Protein AF-0000000078271488 (afdb_homodimer)

Organism: NCBI:txid3161138

Sequence (580 aa):
MAYQEKKWQNFYENAWAIRAEFMSQFINRGGYNALQVIGELEKKERYYHLAINDDGNYEWQRKRIESEKFNFADIPHNKITSLNGLNILVPFYTNTSIVNMIIDALALEQYDSVIELGCGYGQNLFKIFYNGGGVNLRYFGGEFTSSGVEMAKKLASIEPNMRAEFFHFNHLKPKFDKKLDFGKKVLVFTCHTIEQVKEIPDNWFKVVASIAPFVRCIHAEPFGFQIRNLGEASKNHKDYFIQNGWNLNFASTLKKANQNGDIIIEDAMLEYSCGTDPFNPTSIAVWRTVMAYQEKKWQNFYENAWAIRAEFMSQFINRGGYNALQVIGELEKKERYYHLAINDDGNYEWQRKRIESEKFNFADIPHNKITSLNGLNILVPFYTNTSIVNMIIDALALEQYDSVIELGCGYGQNLFKIFYNGGGVNLRYFGGEFTSSGVEMAKKLASIEPNMRAEFFHFNHLKPKFDKKLDFGKKVLVFTCHTIEQVKEIPDNWFKVVASIAPFVRCIHAEPFGFQIRNLGEASKNHKDYFIQNGWNLNFASTLKKANQNGDIIIEDAMLEYSCGTDPFNPTSIAVWRTV

Solvent-accessible surface area (backbone atoms only — not comparable to full-atom values): 29525 Å² total; per-residue (Å²): 126,43,46,62,62,65,71,54,52,52,46,50,42,51,53,33,41,54,50,40,49,56,38,49,54,41,44,75,73,60,44,78,39,49,52,28,35,50,18,44,53,48,59,50,51,74,48,28,41,84,39,70,46,97,85,68,43,78,40,82,37,73,58,90,72,93,44,63,55,42,73,83,42,99,43,52,54,38,40,63,18,20,47,58,18,32,74,42,81,41,44,49,53,42,36,42,41,63,52,58,50,50,31,55,56,52,68,74,49,88,52,44,20,42,34,32,50,46,27,48,53,32,60,59,59,55,49,25,48,37,48,40,48,46,75,82,37,32,39,37,29,21,8,68,40,67,46,20,30,51,41,24,47,56,38,44,68,56,32,81,75,55,51,65,49,64,40,74,29,39,73,55,59,70,61,74,68,84,83,65,78,56,52,53,32,30,40,35,33,36,56,67,36,66,52,72,28,21,30,64,38,79,54,44,62,47,55,61,33,63,66,27,84,34,27,36,36,40,36,39,32,62,47,28,51,78,77,47,78,62,36,65,37,22,48,53,28,40,53,53,27,61,74,70,47,30,39,73,36,58,60,61,43,52,50,48,32,36,74,71,59,46,30,40,76,53,41,72,41,63,22,60,24,40,42,85,48,36,66,56,38,32,11,40,39,29,33,27,40,111,129,39,50,63,61,65,70,55,55,52,47,50,42,50,53,34,41,52,50,40,50,55,39,50,54,41,45,74,74,58,45,78,38,47,54,28,37,51,17,44,51,49,60,50,50,73,47,28,42,83,40,70,46,97,86,67,41,78,40,81,37,72,59,89,71,94,45,63,55,43,74,82,41,99,42,53,55,39,40,63,18,20,46,59,18,32,73,43,82,42,46,50,54,42,36,44,41,63,52,59,52,51,32,54,57,51,68,73,49,88,52,44,19,41,34,32,51,46,28,50,53,32,61,59,59,53,48,26,50,38,49,41,48,44,77,82,37,33,38,36,30,22,8,67,40,68,46,19,30,52,41,24,46,56,38,44,67,57,33,80,76,55,50,64,48,64,40,75,31,39,72,54,60,68,60,73,66,84,84,64,80,54,53,53,33,32,40,34,33,36,56,68,35,65,54,71,28,20,30,65,40,79,54,44,61,46,55,61,34,62,66,28,84,35,27,36,37,40,37,40,32,61,46,29,51,77,77,48,78,61,36,66,37,22,48,53,29,40,54,52,26,61,74,69,47,29,38,72,36,58,56,61,42,53,51,49,33,36,73,72,59,49,29,39,76,53,43,73,40,63,22,60,25,39,43,86,47,36,66,57,38,31,11,39,40,30,33,28,43,112

Structure (mmCIF, N/CA/C/O backbone):
data_AF-0000000078271488-model_v1
#
loop_
_entity.id
_entity.type
_entity.pdbx_description
1 polymer 'Uncharacterized protein'
#
loop_
_atom_site.group_PDB
_atom_site.id
_atom_site.type_symbol
_atom_site.label_atom_id
_atom_site.label_alt_id
_atom_site.label_comp_id
_atom_site.label_asym_id
_atom_site.label_entity_id
_atom_site.label_seq_id
_atom_site.pdbx_PDB_ins_code
_atom_site.Cartn_x
_atom_site.Cartn_y
_atom_site.Cartn_z
_atom_site.occupancy
_atom_site.B_iso_or_equiv
_atom_site.auth_seq_id
_atom_site.auth_comp_id
_atom_site.auth_asym_id
_atom_site.auth_atom_id
_atom_site.pdbx_PDB_model_num
ATOM 1 N N . MET A 1 1 ? -7.508 27.391 24.75 1 38.66 1 MET A N 1
ATOM 2 C CA . MET A 1 1 ? -6.148 26.906 24.969 1 38.66 1 MET A CA 1
ATOM 3 C C . MET A 1 1 ? -5.988 25.484 24.422 1 38.66 1 MET A C 1
ATOM 5 O O . MET A 1 1 ? -6.906 24.672 24.516 1 38.66 1 MET A O 1
ATOM 9 N N . ALA A 1 2 ? -5.051 25.203 23.5 1 45.12 2 ALA A N 1
ATOM 10 C CA . ALA A 1 2 ? -4.699 23.859 23.016 1 45.12 2 ALA A CA 1
ATOM 11 C C . ALA A 1 2 ? -4.449 22.906 24.188 1 45.12 2 ALA A C 1
ATOM 13 O O . ALA A 1 2 ? -3.754 23.25 25.141 1 45.12 2 ALA A O 1
ATOM 14 N N . TYR A 1 3 ? -5.414 21.828 24.375 1 60.97 3 TYR A N 1
ATOM 15 C CA . TYR A 1 3 ? -5.359 20.969 25.547 1 60.97 3 TYR A CA 1
ATOM 16 C C . TYR A 1 3 ? -5.406 19.5 25.156 1 60.97 3 TYR A C 1
ATOM 18 O O . TYR A 1 3 ? -6.113 19.125 24.219 1 60.97 3 TYR A O 1
ATOM 26 N N . GLN A 1 4 ? -4.359 18.766 25.531 1 64.88 4 GLN A N 1
ATOM 27 C CA . GLN A 1 4 ? -4.465 17.312 25.547 1 64.88 4 GLN A CA 1
ATOM 28 C C . GLN A 1 4 ? -4.395 16.766 26.984 1 64.88 4 GLN A C 1
ATOM 30 O O . GLN A 1 4 ? -3.529 17.172 27.766 1 64.88 4 GLN A O 1
ATOM 35 N N . GLU A 1 5 ? -5.355 15.883 27.266 1 70.88 5 GLU A N 1
ATOM 36 C CA . GLU A 1 5 ? -5.344 15.281 28.609 1 70.88 5 GLU A CA 1
ATOM 37 C C . GLU A 1 5 ? -4.047 14.516 28.844 1 70.88 5 GLU A C 1
ATOM 39 O O . GLU A 1 5 ? -3.537 13.836 27.953 1 70.88 5 GLU A O 1
ATOM 44 N N . LYS A 1 6 ? -3.469 14.656 30.047 1 72.81 6 LYS A N 1
ATOM 45 C CA . LYS A 1 6 ? -2.209 14.039 30.438 1 72.81 6 LYS A CA 1
ATOM 46 C C . LYS A 1 6 ? -2.244 12.523 30.234 1 72.81 6 LYS A C 1
ATOM 48 O O . LYS A 1 6 ? -1.234 11.922 29.859 1 72.81 6 LYS A O 1
ATOM 53 N N . LYS A 1 7 ? -3.424 11.984 30.422 1 72.44 7 LYS A N 1
ATOM 54 C CA . LYS A 1 7 ? -3.568 10.539 30.25 1 72.44 7 LYS A CA 1
ATOM 55 C C . LYS A 1 7 ? -3.24 10.109 28.828 1 72.44 7 LYS A C 1
ATOM 57 O O . LYS A 1 7 ? -2.598 9.078 28.625 1 72.44 7 LYS A O 1
ATOM 62 N N . TRP A 1 8 ? -3.549 10.953 27.891 1 72.88 8 TRP A N 1
ATOM 63 C CA . TRP A 1 8 ? -3.312 10.609 26.484 1 72.88 8 TRP A CA 1
ATOM 64 C C . TRP A 1 8 ? -1.859 10.867 26.109 1 72.88 8 TRP A C 1
ATOM 66 O O . TRP A 1 8 ? -1.274 10.102 25.328 1 72.88 8 TRP A O 1
ATOM 76 N N . GLN A 1 9 ? -1.287 11.844 26.703 1 76.62 9 GLN A N 1
ATOM 77 C CA . GLN A 1 9 ? 0.128 12.109 26.453 1 76.62 9 GLN A CA 1
ATOM 78 C C . GLN A 1 9 ? 0.995 10.945 26.938 1 76.62 9 GLN A C 1
ATOM 80 O O . GLN A 1 9 ? 1.894 10.5 26.219 1 76.62 9 GLN A O 1
ATOM 85 N N . ASN A 1 10 ? 0.646 10.516 28.094 1 78.19 10 ASN A N 1
ATOM 86 C CA . ASN A 1 10 ? 1.377 9.383 28.656 1 78.19 10 ASN A CA 1
ATOM 87 C C . ASN A 1 10 ? 1.152 8.117 27.844 1 78.19 10 ASN A C 1
ATOM 89 O O . ASN A 1 10 ? 2.088 7.348 27.609 1 78.19 10 ASN A O 1
ATOM 93 N N . PHE A 1 11 ? -0.014 7.973 27.422 1 77.44 11 PHE A N 1
ATOM 94 C CA . PHE A 1 11 ? -0.33 6.809 26.609 1 77.44 11 PHE A CA 1
ATOM 95 C C . PHE A 1 11 ? 0.477 6.82 25.312 1 77.44 11 PHE A C 1
ATOM 97 O O . PHE A 1 11 ? 1.081 5.809 24.938 1 77.44 11 PHE A O 1
ATOM 104 N N . TYR A 1 12 ? 0.512 7.938 24.734 1 80.56 12 TYR A N 1
ATOM 105 C CA . TYR A 1 12 ? 1.192 8.039 23.453 1 80.56 12 TYR A CA 1
ATOM 106 C C . TYR A 1 12 ? 2.691 7.812 23.609 1 80.56 12 TYR A C 1
ATOM 108 O O . TYR A 1 12 ? 3.305 7.105 22.812 1 80.56 12 TYR A O 1
ATOM 116 N N . GLU A 1 13 ? 3.225 8.367 24.641 1 84.94 13 GLU A N 1
ATOM 117 C CA . GLU A 1 13 ? 4.648 8.164 24.891 1 84.94 13 GLU A CA 1
ATOM 118 C C . GLU A 1 13 ? 4.965 6.695 25.141 1 84.94 13 GLU A C 1
ATOM 120 O O . GLU A 1 13 ? 5.914 6.152 24.562 1 84.94 13 GLU A O 1
ATOM 125 N N . ASN A 1 14 ? 4.156 6.062 25.891 1 84.5 14 ASN A N 1
ATOM 126 C CA . ASN A 1 14 ? 4.383 4.66 26.219 1 84.5 14 ASN A CA 1
ATOM 127 C C . ASN A 1 14 ? 4.148 3.762 25.016 1 84.5 14 ASN A C 1
ATOM 129 O O . ASN A 1 14 ? 4.895 2.807 24.781 1 84.5 14 ASN A O 1
ATOM 133 N N . ALA A 1 15 ? 3.125 4.09 24.281 1 84.25 15 ALA A N 1
ATOM 134 C CA . ALA A 1 15 ? 2.824 3.318 23.078 1 84.25 15 ALA A CA 1
ATOM 135 C C . ALA A 1 15 ? 3.979 3.383 22.078 1 84.25 15 ALA A C 1
ATOM 137 O O . ALA A 1 15 ? 4.371 2.363 21.516 1 84.25 15 ALA A O 1
ATOM 138 N N . TRP A 1 16 ? 4.547 4.508 21.969 1 86.31 16 TRP A N 1
ATOM 139 C CA . TRP A 1 16 ? 5.66 4.664 21.031 1 86.31 16 TRP A CA 1
ATOM 140 C C . TRP A 1 16 ? 6.918 3.986 21.562 1 86.31 16 TRP A C 1
ATOM 142 O O . TRP A 1 16 ? 7.703 3.424 20.797 1 86.31 16 TRP A O 1
ATOM 152 N N . ALA A 1 17 ? 7.059 4.023 22.875 1 88.38 17 ALA A N 1
ATOM 153 C CA . ALA A 1 17 ? 8.219 3.361 23.469 1 88.38 17 ALA A CA 1
ATOM 154 C C . ALA A 1 17 ? 8.18 1.857 23.219 1 88.38 17 ALA A C 1
ATOM 156 O O . ALA A 1 17 ? 9.211 1.249 22.906 1 88.38 17 ALA A O 1
ATOM 157 N N . ILE A 1 18 ? 7.059 1.313 23.297 1 90.94 18 ILE A N 1
ATOM 158 C CA . ILE A 1 18 ? 6.891 -0.119 23.078 1 90.94 18 ILE A CA 1
ATOM 159 C C . ILE A 1 18 ? 7.137 -0.447 21.609 1 90.94 18 ILE A C 1
ATOM 161 O O . ILE A 1 18 ? 7.82 -1.423 21.297 1 90.94 18 ILE A O 1
ATOM 165 N N . ARG A 1 19 ? 6.621 0.366 20.75 1 92.5 19 ARG A N 1
ATOM 166 C CA . ARG A 1 19 ? 6.859 0.185 19.328 1 92.5 19 ARG A CA 1
ATOM 167 C C . ARG A 1 19 ? 8.344 0.326 18.984 1 92.5 19 ARG A C 1
ATOM 169 O O . ARG A 1 19 ? 8.891 -0.46 18.219 1 92.5 19 ARG A O 1
ATOM 176 N N . ALA A 1 20 ? 8.914 1.277 19.625 1 91.56 20 ALA A N 1
ATOM 177 C CA . ALA A 1 20 ? 10.336 1.509 19.391 1 91.56 20 ALA A CA 1
ATOM 178 C C . ALA A 1 20 ? 11.164 0.305 19.828 1 91.56 20 ALA A C 1
ATOM 180 O O . ALA A 1 20 ? 12.125 -0.076 19.156 1 91.56 20 ALA A O 1
ATOM 181 N N . GLU A 1 21 ? 10.789 -0.25 20.922 1 91.62 21 GLU A N 1
ATOM 182 C CA . GLU A 1 21 ? 11.484 -1.444 21.406 1 91.62 21 GLU A CA 1
ATOM 183 C C . GLU A 1 21 ? 11.312 -2.605 20.422 1 91.62 21 GLU A C 1
ATOM 185 O O . GLU A 1 21 ? 12.273 -3.311 20.125 1 91.62 21 GLU A O 1
ATOM 190 N N . PHE A 1 22 ? 10.125 -2.773 20 1 92.62 22 PHE A N 1
ATOM 191 C CA . PHE A 1 22 ? 9.836 -3.811 19.016 1 92.62 22 PHE A CA 1
ATOM 192 C C . PHE A 1 22 ? 10.688 -3.621 17.766 1 92.62 22 PHE A C 1
ATOM 194 O O . PHE A 1 22 ? 11.312 -4.566 17.281 1 92.62 22 PHE A O 1
ATOM 201 N N . MET A 1 23 ? 10.766 -2.441 17.25 1 93.5 23 MET A N 1
ATOM 202 C CA . MET A 1 23 ? 11.516 -2.115 16.047 1 93.5 23 MET A CA 1
ATOM 203 C C . MET A 1 23 ? 13.008 -2.291 16.266 1 93.5 23 MET A C 1
ATOM 205 O O . MET A 1 23 ? 13.711 -2.818 15.398 1 93.5 23 MET A O 1
ATOM 209 N N . SER A 1 24 ? 13.43 -1.919 17.406 1 91.62 24 SER A N 1
ATOM 210 C CA . SER A 1 24 ? 14.852 -2.037 17.719 1 91.62 24 SER A CA 1
ATOM 211 C C . SER A 1 24 ? 15.289 -3.498 17.766 1 91.62 24 SER A C 1
ATOM 213 O O . SER A 1 24 ? 16.406 -3.832 17.344 1 91.62 24 SER A O 1
ATOM 215 N N . GLN A 1 25 ? 14.43 -4.316 18.281 1 90.56 25 GLN A N 1
ATOM 216 C CA . GLN A 1 25 ? 14.727 -5.742 18.312 1 90.56 25 GLN A CA 1
ATOM 217 C C . GLN A 1 25 ? 14.898 -6.297 16.906 1 90.56 25 GLN A C 1
ATOM 219 O O . GLN A 1 25 ? 15.766 -7.141 16.672 1 90.56 25 GLN A O 1
ATOM 224 N N . PHE A 1 26 ? 14.148 -5.797 16.031 1 88.19 26 PHE A N 1
ATOM 225 C CA . PHE A 1 26 ? 14.242 -6.262 14.648 1 88.19 26 PHE A CA 1
ATOM 226 C C . PHE A 1 26 ? 15.508 -5.738 13.992 1 88.19 26 PHE A C 1
ATOM 228 O O . PHE A 1 26 ? 16.141 -6.449 13.203 1 88.19 26 PHE A O 1
ATOM 235 N N . ILE A 1 27 ? 15.836 -4.516 14.227 1 86.94 27 ILE A N 1
ATOM 236 C CA . ILE A 1 27 ? 17.078 -3.959 13.688 1 86.94 27 ILE A CA 1
ATOM 237 C C . ILE A 1 27 ? 18.266 -4.809 14.141 1 86.94 27 ILE A C 1
ATOM 239 O O . ILE A 1 27 ? 19.141 -5.152 13.336 1 86.94 27 ILE A O 1
ATOM 243 N N . ASN A 1 28 ? 18.219 -5.184 15.32 1 85.31 28 ASN A N 1
ATOM 244 C CA . ASN A 1 28 ? 19.297 -5.961 15.906 1 85.31 28 ASN A CA 1
ATOM 245 C C . ASN A 1 28 ? 19.359 -7.367 15.328 1 85.31 28 ASN A C 1
ATOM 247 O O . ASN A 1 28 ? 20.422 -8.008 15.344 1 85.31 28 ASN A O 1
ATOM 251 N N . ARG A 1 29 ? 18.281 -7.844 14.789 1 80.69 29 ARG A N 1
ATOM 252 C CA . ARG A 1 29 ? 18.219 -9.203 14.258 1 80.69 29 ARG A CA 1
ATOM 253 C C . ARG A 1 29 ? 18.453 -9.219 12.758 1 80.69 29 ARG A C 1
ATOM 255 O O . ARG A 1 29 ? 18.312 -10.258 12.109 1 80.69 29 ARG A O 1
ATOM 262 N N . GLY A 1 30 ? 18.766 -8.008 12.258 1 73.69 30 GLY A N 1
ATOM 263 C CA . GLY A 1 30 ? 19.188 -8.047 10.859 1 73.69 30 GLY A CA 1
ATOM 264 C C . GLY A 1 30 ? 18.266 -7.242 9.945 1 73.69 30 GLY A C 1
ATOM 265 O O . GLY A 1 30 ? 18.25 -7.469 8.734 1 73.69 30 GLY A O 1
ATOM 266 N N . GLY A 1 31 ? 17.422 -6.473 10.43 1 75.38 31 GLY A N 1
ATOM 267 C CA . GLY A 1 31 ? 16.75 -5.531 9.547 1 75.38 31 GLY A CA 1
ATOM 268 C C . GLY A 1 31 ? 17.703 -4.621 8.797 1 75.38 31 GLY A C 1
ATOM 269 O O . GLY A 1 31 ? 18.516 -3.936 9.414 1 75.38 31 GLY A O 1
ATOM 270 N N . TYR A 1 32 ? 17.516 -4.605 7.422 1 80.88 32 TYR A N 1
ATOM 271 C CA . TYR A 1 32 ? 18.547 -3.984 6.602 1 80.88 32 TYR A CA 1
ATOM 272 C C . TYR A 1 32 ? 18.203 -2.535 6.285 1 80.88 32 TYR A C 1
ATOM 274 O O . TYR A 1 32 ? 19.062 -1.748 5.902 1 80.88 32 TYR A O 1
ATOM 282 N N . ASN A 1 33 ? 16.922 -2.342 6.344 1 88.88 33 ASN A N 1
ATOM 283 C CA . ASN A 1 33 ? 16.5 -0.99 5.988 1 88.88 33 ASN A CA 1
ATOM 284 C C . ASN A 1 33 ? 15.258 -0.57 6.762 1 88.88 33 ASN A C 1
ATOM 286 O O . ASN A 1 33 ? 14.633 -1.392 7.438 1 88.88 33 ASN A O 1
ATOM 290 N N . ALA A 1 34 ? 14.93 0.678 6.691 1 93 34 ALA A N 1
ATOM 291 C CA . ALA A 1 34 ? 13.859 1.262 7.488 1 93 34 ALA A CA 1
ATOM 292 C C . ALA A 1 34 ? 12.508 0.646 7.129 1 93 34 ALA A C 1
ATOM 294 O O . ALA A 1 34 ? 11.672 0.419 8 1 93 34 ALA A O 1
ATOM 295 N N . LEU A 1 35 ? 12.281 0.327 5.91 1 93.62 35 LEU A N 1
ATOM 296 C CA . LEU A 1 35 ? 10.984 -0.184 5.48 1 93.62 35 LEU A CA 1
ATOM 297 C C . LEU A 1 35 ? 10.758 -1.6 6 1 93.62 35 LEU A C 1
ATOM 299 O O . LEU A 1 35 ? 9.625 -1.975 6.316 1 93.62 35 LEU A O 1
ATOM 303 N N . GLN A 1 36 ? 11.789 -2.365 6.059 1 93.12 36 GLN A N 1
ATOM 304 C CA . GLN A 1 36 ? 11.656 -3.703 6.629 1 93.12 36 GLN A CA 1
ATOM 305 C C . GLN A 1 36 ? 11.266 -3.635 8.102 1 93.12 36 GLN A C 1
ATOM 307 O O . GLN A 1 36 ? 10.422 -4.406 8.562 1 93.12 36 GLN A O 1
ATOM 312 N N . VAL A 1 37 ? 11.898 -2.686 8.773 1 94.31 37 VAL A N 1
ATOM 313 C CA . VAL A 1 37 ? 11.586 -2.498 10.188 1 94.31 37 VAL A CA 1
ATOM 314 C C . VAL A 1 37 ? 10.133 -2.049 10.344 1 94.31 37 VAL A C 1
ATOM 316 O O . VAL A 1 37 ? 9.391 -2.609 11.156 1 94.31 37 VAL A O 1
ATOM 319 N N . ILE A 1 38 ? 9.703 -1.115 9.562 1 95.06 38 ILE A N 1
ATOM 320 C CA . ILE A 1 38 ? 8.336 -0.593 9.57 1 95.06 38 ILE A CA 1
ATOM 321 C C . ILE A 1 38 ? 7.359 -1.698 9.18 1 95.06 38 ILE A C 1
ATOM 323 O O . ILE A 1 38 ? 6.312 -1.862 9.805 1 95.06 38 ILE A O 1
ATOM 327 N N . GLY A 1 39 ? 7.742 -2.408 8.18 1 93.94 39 GLY A N 1
ATOM 328 C CA . GLY A 1 39 ? 6.906 -3.502 7.711 1 93.94 39 GLY A CA 1
ATOM 329 C C . GLY A 1 39 ? 6.648 -4.555 8.773 1 93.94 39 GLY A C 1
ATOM 330 O O . GLY A 1 39 ? 5.543 -5.086 8.867 1 93.94 39 GLY A O 1
ATOM 331 N N . GLU A 1 40 ? 7.637 -4.855 9.57 1 93.31 40 GLU A N 1
ATOM 332 C CA . GLU A 1 40 ? 7.488 -5.836 10.648 1 93.31 40 GLU A CA 1
ATOM 333 C C . GLU A 1 40 ? 6.488 -5.355 11.695 1 93.31 40 GLU A C 1
ATOM 335 O O . GLU A 1 40 ? 5.684 -6.145 12.195 1 93.31 40 GLU A O 1
ATOM 340 N N . LEU A 1 41 ? 6.586 -4.125 12 1 94.38 41 LEU A N 1
ATOM 341 C CA . LEU A 1 41 ? 5.629 -3.574 12.953 1 94.38 41 LEU A CA 1
ATOM 342 C C . LEU A 1 41 ? 4.219 -3.578 12.367 1 94.38 41 LEU A C 1
ATOM 344 O O . LEU A 1 41 ? 3.256 -3.912 13.062 1 94.38 41 LEU A O 1
ATOM 348 N N . GLU A 1 42 ? 4.102 -3.217 11.094 1 93.75 42 GLU A N 1
ATOM 349 C CA . GLU A 1 42 ? 2.791 -3.182 10.445 1 93.75 42 GLU A CA 1
ATOM 350 C C . GLU A 1 42 ? 2.16 -4.57 10.398 1 93.75 42 GLU A C 1
ATOM 352 O O . GLU A 1 42 ? 0.95 -4.715 10.578 1 93.75 42 GLU A O 1
ATOM 357 N N . LYS A 1 43 ? 2.951 -5.477 10.078 1 92.12 43 LYS A N 1
ATOM 358 C CA . LYS A 1 43 ? 2.49 -6.863 10.094 1 92.12 43 LYS A CA 1
ATOM 359 C C . LYS A 1 43 ? 1.902 -7.23 11.453 1 92.12 43 LYS A C 1
ATOM 361 O O . LYS A 1 43 ? 0.815 -7.809 11.531 1 92.12 43 LYS A O 1
ATOM 366 N N . LYS A 1 44 ? 2.6 -6.883 12.484 1 92.31 44 LYS A N 1
ATOM 367 C CA . LYS A 1 44 ? 2.121 -7.137 13.836 1 92.31 44 LYS A CA 1
ATOM 368 C C . LYS A 1 44 ? 0.826 -6.379 14.117 1 92.31 44 LYS A C 1
ATOM 370 O O . LYS A 1 44 ? -0.13 -6.945 14.648 1 92.31 44 LYS A O 1
ATOM 375 N N . GLU A 1 45 ? 0.758 -5.164 13.695 1 93 45 GLU A N 1
ATOM 376 C CA . GLU A 1 45 ? -0.355 -4.289 14.039 1 93 45 GLU A CA 1
ATOM 377 C C . GLU A 1 45 ? -1.583 -4.59 13.188 1 93 45 GLU A C 1
ATOM 379 O O . GLU A 1 45 ? -2.678 -4.102 13.469 1 93 45 GLU A O 1
ATOM 384 N N . ARG A 1 46 ? -1.427 -5.383 12.156 1 90.94 46 ARG A N 1
ATOM 385 C CA . ARG A 1 46 ? -2.594 -5.832 11.398 1 90.94 46 ARG A CA 1
ATOM 386 C C . ARG A 1 46 ? -3.5 -6.703 12.266 1 90.94 46 ARG A C 1
ATOM 388 O O . ARG A 1 46 ? -4.723 -6.684 12.102 1 90.94 46 ARG A O 1
ATOM 395 N N . TYR A 1 47 ? -2.908 -7.363 13.312 1 91.38 47 TYR A N 1
ATOM 396 C CA . TYR A 1 47 ? -3.691 -8.336 14.07 1 91.38 47 TYR A CA 1
ATOM 397 C C . TYR A 1 47 ? -3.711 -7.98 15.555 1 91.38 47 TYR A C 1
ATOM 399 O O . TYR A 1 47 ? -4.508 -8.531 16.312 1 91.38 47 TYR A O 1
ATOM 407 N N . TYR A 1 48 ? -2.758 -7.039 15.898 1 92 48 TYR A N 1
ATOM 408 C CA . TYR A 1 48 ? -2.646 -6.707 17.312 1 92 48 TYR A CA 1
ATOM 409 C C . TYR A 1 48 ? -2.705 -5.199 17.531 1 92 48 TYR A C 1
ATOM 411 O O . TYR A 1 48 ? -2.346 -4.426 16.641 1 92 48 TYR A O 1
ATOM 419 N N . HIS A 1 49 ? -3.236 -4.812 18.641 1 89.81 49 HIS A N 1
ATOM 420 C CA . HIS A 1 49 ? -3.162 -3.428 19.078 1 89.81 49 HIS A CA 1
ATOM 421 C C . HIS A 1 49 ? -2.586 -3.334 20.484 1 89.81 49 HIS A C 1
ATOM 423 O O . HIS A 1 49 ? -2.615 -4.309 21.25 1 89.81 49 HIS A O 1
ATOM 429 N N . LEU A 1 50 ? -1.993 -2.191 20.75 1 88.81 50 LEU A N 1
ATOM 430 C CA . LEU A 1 50 ? -1.488 -1.948 22.109 1 88.81 50 LEU A CA 1
ATOM 431 C C . LEU A 1 50 ? -2.615 -1.52 23.031 1 88.81 50 LEU A C 1
ATOM 433 O O . LEU A 1 50 ? -3.375 -0.602 22.719 1 88.81 50 LEU A O 1
ATOM 437 N N . ALA A 1 51 ? -2.729 -2.283 24.125 1 87.5 51 ALA A N 1
ATOM 438 C CA . ALA A 1 51 ? -3.746 -1.987 25.125 1 87.5 51 ALA A CA 1
ATOM 439 C C . ALA A 1 51 ? -3.143 -1.962 26.531 1 87.5 51 ALA A C 1
ATOM 441 O O . ALA A 1 51 ? -2.014 -2.412 26.734 1 87.5 51 ALA A O 1
ATOM 442 N N . ILE A 1 52 ? -3.867 -1.271 27.406 1 85.88 52 ILE A N 1
ATOM 443 C CA . ILE A 1 52 ? -3.498 -1.288 28.812 1 85.88 52 ILE A CA 1
ATOM 444 C C . ILE A 1 52 ? -4.301 -2.365 29.547 1 85.88 52 ILE A C 1
ATOM 446 O O . ILE A 1 52 ? -5.531 -2.367 29.5 1 85.88 52 ILE A O 1
ATOM 450 N N . ASN A 1 53 ? -3.578 -3.27 30.125 1 86.31 53 ASN A N 1
ATOM 451 C CA . ASN A 1 53 ? -4.266 -4.34 30.844 1 86.31 53 ASN A CA 1
ATOM 452 C C . ASN A 1 53 ? -4.719 -3.889 32.219 1 86.31 53 ASN A C 1
ATOM 454 O O . ASN A 1 53 ? -4.551 -2.725 32.594 1 86.31 53 ASN A O 1
ATOM 458 N N . ASP A 1 54 ? -5.324 -4.809 32.906 1 86 54 ASP A N 1
ATOM 459 C CA . ASP A 1 54 ? -5.93 -4.508 34.188 1 86 54 ASP A CA 1
ATOM 460 C C . ASP A 1 54 ? -4.871 -4.062 35.219 1 86 54 ASP A C 1
ATOM 462 O O . ASP A 1 54 ? -5.176 -3.33 36.156 1 86 54 ASP A O 1
ATOM 466 N N . ASP A 1 55 ? -3.689 -4.461 35.031 1 88.69 55 ASP A N 1
ATOM 467 C CA . ASP A 1 55 ? -2.592 -4.117 35.906 1 88.69 55 ASP A CA 1
ATOM 468 C C . ASP A 1 55 ? -1.96 -2.785 35.531 1 88.69 55 ASP A C 1
ATOM 470 O O . ASP A 1 55 ? -0.999 -2.34 36.156 1 88.69 55 ASP A O 1
ATOM 474 N N . GLY A 1 56 ? -2.459 -2.225 34.469 1 82.31 56 GLY A N 1
ATOM 475 C CA . GLY A 1 56 ? -1.941 -0.941 34.031 1 82.31 56 GLY A CA 1
ATOM 476 C C . GLY A 1 56 ? -0.763 -1.069 33.094 1 82.31 56 GLY A C 1
ATOM 477 O O . GLY A 1 56 ? -0.151 -0.069 32.719 1 82.31 56 GLY A O 1
ATOM 478 N N . ASN A 1 57 ? -0.506 -2.299 32.688 1 86.19 57 ASN A N 1
ATOM 479 C CA . ASN A 1 57 ? 0.628 -2.533 31.812 1 86.19 57 ASN A CA 1
ATOM 480 C C . ASN A 1 57 ? 0.193 -2.602 30.359 1 86.19 57 ASN A C 1
ATOM 482 O O . ASN A 1 57 ? -0.914 -3.051 30.047 1 86.19 57 ASN A O 1
ATOM 486 N N . TYR A 1 58 ? 1.114 -2.121 29.562 1 88.31 58 TYR A N 1
ATOM 487 C CA . TYR A 1 58 ? 0.859 -2.209 28.141 1 88.31 58 TYR A CA 1
ATOM 488 C C . TYR A 1 58 ? 1.117 -3.619 27.625 1 88.31 58 TYR A C 1
ATOM 490 O O . TYR A 1 58 ? 2.082 -4.27 28.031 1 88.31 58 TYR A O 1
ATOM 498 N N . GLU A 1 59 ? 0.169 -3.998 26.844 1 89.25 59 GLU A N 1
ATOM 499 C CA . GLU A 1 59 ? 0.341 -5.312 26.234 1 89.25 59 GLU A CA 1
ATOM 500 C C . GLU A 1 59 ? -0.249 -5.355 24.828 1 89.25 59 GLU A C 1
ATOM 502 O O . GLU A 1 59 ? -1.177 -4.605 24.516 1 89.25 59 GLU A O 1
ATOM 507 N N . TRP A 1 60 ? 0.392 -6.156 24 1 91.81 60 TRP A N 1
ATOM 508 C CA . TRP A 1 60 ? -0.183 -6.441 22.688 1 91.81 60 TRP A CA 1
ATOM 509 C C . TRP A 1 60 ? -1.394 -7.359 22.812 1 91.81 60 TRP A C 1
ATOM 511 O O . TRP A 1 60 ? -1.287 -8.469 23.344 1 91.81 60 TRP A O 1
ATOM 521 N N . GLN A 1 61 ? -2.5 -6.844 22.375 1 92.44 61 GLN A N 1
ATOM 522 C CA . GLN A 1 61 ? -3.723 -7.641 22.375 1 92.44 61 GLN A CA 1
ATOM 523 C C . GLN A 1 61 ? -4.227 -7.883 20.953 1 92.44 61 GLN A C 1
ATOM 525 O O . GLN A 1 61 ? -4.203 -6.98 20.125 1 92.44 61 GLN A O 1
ATOM 530 N N . ARG A 1 62 ? -4.625 -9.109 20.703 1 91.44 62 ARG A N 1
ATOM 531 C CA . ARG A 1 62 ? -5.164 -9.438 19.391 1 91.44 62 ARG A CA 1
ATOM 532 C C . ARG A 1 62 ? -6.453 -8.672 19.109 1 91.44 62 ARG A C 1
ATOM 534 O O . ARG A 1 62 ? -7.309 -8.555 19.984 1 91.44 62 ARG A O 1
ATOM 541 N N . LYS A 1 63 ? -6.535 -8.125 17.922 1 88.56 63 LYS A N 1
ATOM 542 C CA . LYS A 1 63 ? -7.742 -7.406 17.516 1 88.56 63 LYS A CA 1
ATOM 543 C C . LYS A 1 63 ? -8.914 -8.367 17.344 1 88.56 63 LYS A C 1
ATOM 545 O O . LYS A 1 63 ? -8.734 -9.492 16.875 1 88.56 63 LYS A O 1
ATOM 550 N N . ARG A 1 64 ? -10.094 -7.898 17.844 1 83.38 64 ARG A N 1
ATOM 551 C CA . ARG A 1 64 ? -11.32 -8.641 17.562 1 83.38 64 ARG A CA 1
ATOM 552 C C . ARG A 1 64 ? -11.852 -8.32 16.172 1 83.38 64 ARG A C 1
ATOM 554 O O . ARG A 1 64 ? -12.344 -7.211 15.93 1 83.38 64 ARG A O 1
ATOM 561 N N . ILE A 1 65 ? -11.703 -9.266 15.234 1 82.62 65 ILE A N 1
ATOM 562 C CA . ILE A 1 65 ? -12.18 -9.078 13.867 1 82.62 65 ILE A CA 1
ATOM 563 C C . ILE A 1 65 ? -13.352 -10.016 13.594 1 82.62 65 ILE A C 1
ATOM 565 O O . ILE A 1 65 ? -13.195 -11.234 13.625 1 82.62 65 ILE A O 1
ATOM 569 N N . GLU A 1 66 ? -14.5 -9.328 13.477 1 81.75 66 GLU A N 1
ATOM 570 C CA . GLU A 1 66 ? -15.688 -10.109 13.164 1 81.75 66 GLU A CA 1
ATOM 571 C C . GLU A 1 66 ? -15.781 -10.406 11.672 1 81.75 66 GLU A C 1
ATOM 573 O O . GLU A 1 66 ? -16.359 -9.625 10.914 1 81.75 66 GLU A O 1
ATOM 578 N N . SER A 1 67 ? -15.242 -11.367 11.211 1 89.12 67 SER A N 1
ATOM 579 C CA . SER A 1 67 ? -15.219 -11.797 9.82 1 89.12 67 SER A CA 1
ATOM 580 C C . SER A 1 67 ? -14.969 -13.297 9.703 1 89.12 67 SER A C 1
ATOM 582 O O . SER A 1 67 ? -14.305 -13.891 10.555 1 89.12 67 SER A O 1
ATOM 584 N N . GLU A 1 68 ? -15.648 -13.812 8.711 1 91.38 68 GLU A N 1
ATOM 585 C CA . GLU A 1 68 ? -15.18 -15.148 8.352 1 91.38 68 GLU A CA 1
ATOM 586 C C . GLU A 1 68 ? -13.695 -15.133 7.98 1 91.38 68 GLU A C 1
ATOM 588 O O . GLU A 1 68 ? -13.133 -14.07 7.707 1 91.38 68 GLU A O 1
ATOM 593 N N . LYS A 1 69 ? -13.102 -16.281 8.109 1 93.12 69 LYS A N 1
ATOM 594 C CA . LYS A 1 69 ? -11.664 -16.391 7.879 1 93.12 69 LYS A CA 1
ATOM 595 C C . LYS A 1 69 ? -11.359 -17.438 6.82 1 93.12 69 LYS A C 1
ATOM 597 O O . LYS A 1 69 ? -12.203 -18.281 6.52 1 93.12 69 LYS A O 1
ATOM 602 N N . PHE A 1 70 ? -10.188 -17.281 6.223 1 91.88 70 PHE A N 1
ATOM 603 C CA . PHE A 1 70 ? -9.711 -18.344 5.332 1 91.88 70 PHE A CA 1
ATOM 604 C C . PHE A 1 70 ? -9.453 -19.625 6.102 1 91.88 70 PHE A C 1
ATOM 606 O O . PHE A 1 70 ? -8.945 -19.594 7.223 1 91.88 70 PHE A O 1
ATOM 613 N N . ASN A 1 71 ? -9.727 -20.688 5.449 1 90.44 71 ASN A N 1
ATOM 614 C CA . ASN A 1 71 ? -9.531 -21.984 6.086 1 90.44 71 ASN A CA 1
ATOM 615 C C . ASN A 1 71 ? -8.047 -22.281 6.312 1 90.44 71 ASN A C 1
ATOM 617 O O . ASN A 1 71 ? -7.684 -22.938 7.297 1 90.44 71 ASN A O 1
ATOM 621 N N . PHE A 1 72 ? -7.27 -21.766 5.457 1 89.19 72 PHE A N 1
ATOM 622 C CA . PHE A 1 72 ? -5.859 -22.125 5.52 1 89.19 72 PHE A CA 1
ATOM 623 C C . PHE A 1 72 ? -5.133 -21.297 6.578 1 89.19 72 PHE A C 1
ATOM 625 O O . PHE A 1 72 ? -4.004 -21.625 6.961 1 89.19 72 PHE A O 1
ATOM 632 N N . ALA A 1 73 ? -5.805 -20.203 6.996 1 88.06 73 ALA A N 1
ATOM 633 C CA . ALA A 1 73 ? -5.156 -19.344 7.977 1 88.06 73 ALA A CA 1
ATOM 634 C C . ALA A 1 73 ? -6.172 -18.438 8.68 1 88.06 73 ALA A C 1
ATOM 636 O O . ALA A 1 73 ? -7.281 -18.234 8.18 1 88.06 73 ALA A O 1
ATOM 637 N N . ASP A 1 74 ? -5.73 -17.969 9.812 1 87.75 74 ASP A N 1
ATOM 638 C CA . ASP A 1 74 ? -6.535 -17.016 10.562 1 87.75 74 ASP A CA 1
ATOM 639 C C . ASP A 1 74 ? -6.449 -15.617 9.953 1 87.75 74 ASP A C 1
ATOM 641 O O . ASP A 1 74 ? -6.051 -14.656 10.617 1 87.75 74 ASP A O 1
ATOM 645 N N . ILE A 1 75 ? -6.793 -15.562 8.656 1 91.62 75 ILE A N 1
ATOM 646 C CA . ILE A 1 75 ? -6.84 -14.312 7.914 1 91.62 75 ILE A CA 1
ATOM 647 C C . ILE A 1 75 ? -8.289 -13.961 7.582 1 91.62 75 ILE A C 1
ATOM 649 O O . ILE A 1 75 ? -8.992 -14.734 6.93 1 91.62 75 ILE A O 1
ATOM 653 N N . PRO A 1 76 ? -8.695 -12.859 8.125 1 93.44 76 PRO A N 1
ATOM 654 C CA . PRO A 1 76 ? -10.078 -12.469 7.84 1 93.44 76 PRO A CA 1
ATOM 655 C C . PRO A 1 76 ? -10.328 -12.234 6.352 1 93.44 76 PRO A C 1
ATOM 657 O O . PRO A 1 76 ? -9.438 -11.758 5.641 1 93.44 76 PRO A O 1
ATOM 660 N N . HIS A 1 77 ? -11.555 -12.547 5.938 1 93.81 77 HIS A N 1
ATOM 661 C CA . HIS A 1 77 ? -11.961 -12.273 4.562 1 93.81 77 HIS A CA 1
ATOM 662 C C . HIS A 1 77 ? -12.125 -10.773 4.324 1 93.81 77 HIS A C 1
ATOM 664 O O . HIS A 1 77 ? -11.719 -10.258 3.277 1 93.81 77 HIS A O 1
ATOM 670 N N . ASN A 1 78 ? -12.703 -10.172 5.277 1 92.75 78 ASN A N 1
ATOM 671 C CA . ASN A 1 78 ? -13.141 -8.797 5.094 1 92.75 78 ASN A CA 1
ATOM 672 C C . ASN A 1 78 ? -12.984 -7.984 6.379 1 92.75 78 ASN A C 1
ATOM 674 O O . ASN A 1 78 ? -12.68 -8.539 7.434 1 92.75 78 ASN A O 1
ATOM 678 N N . LYS A 1 79 ? -13.133 -6.742 6.25 1 91.94 79 LYS A N 1
ATOM 679 C CA . LYS A 1 79 ? -13.227 -5.805 7.363 1 91.94 79 LYS A CA 1
ATOM 680 C C . LYS A 1 79 ? -14.281 -4.734 7.094 1 91.94 79 LYS A C 1
ATOM 682 O O . LYS A 1 79 ? -14.633 -4.48 5.938 1 91.94 79 LYS A O 1
ATOM 687 N N . ILE A 1 80 ? -14.734 -4.164 8.148 1 91.19 80 ILE A N 1
ATOM 688 C CA . ILE A 1 80 ? -15.633 -3.014 8.047 1 91.19 80 ILE A CA 1
ATOM 689 C C . ILE A 1 80 ? -14.812 -1.728 7.977 1 91.19 80 ILE A C 1
ATOM 691 O O . ILE A 1 80 ? -13.828 -1.568 8.703 1 91.19 80 ILE A O 1
ATOM 695 N N . THR A 1 81 ? -15.125 -0.892 7.051 1 91.88 81 THR A N 1
ATOM 696 C CA . THR A 1 81 ? -14.594 0.464 6.973 1 91.88 81 THR A CA 1
ATOM 697 C C . THR A 1 81 ? -15.711 1.468 6.691 1 91.88 81 THR A C 1
ATOM 699 O O . THR A 1 81 ? -16.891 1.162 6.875 1 91.88 81 THR A O 1
ATOM 702 N N . SER A 1 82 ? -15.312 2.729 6.48 1 91.56 82 SER A N 1
ATOM 703 C CA . SER A 1 82 ? -16.312 3.748 6.195 1 91.56 82 SER A CA 1
ATOM 704 C C . SER A 1 82 ? -15.938 4.566 4.965 1 91.56 82 SER A C 1
ATOM 706 O O . SER A 1 82 ? -14.75 4.785 4.695 1 91.56 82 SER A O 1
ATOM 708 N N . LEU A 1 83 ? -16.938 4.902 4.25 1 92.44 83 LEU A N 1
ATOM 709 C CA . LEU A 1 83 ? -16.812 5.754 3.074 1 92.44 83 LEU A CA 1
ATOM 710 C C . LEU A 1 83 ? -18.047 6.633 2.896 1 92.44 83 LEU A C 1
ATOM 712 O O . LEU A 1 83 ? -19.172 6.133 2.877 1 92.44 83 LEU A O 1
ATOM 716 N N . ASN A 1 84 ? -17.859 7.914 2.83 1 91.88 84 ASN A N 1
ATOM 717 C CA . ASN A 1 84 ? -18.922 8.875 2.598 1 91.88 84 ASN A CA 1
ATOM 718 C C . ASN A 1 84 ? -20.016 8.773 3.66 1 91.88 84 ASN A C 1
ATOM 720 O O . ASN A 1 84 ? -21.203 8.75 3.336 1 91.88 84 ASN A O 1
ATOM 724 N N . GLY A 1 85 ? -19.594 8.555 4.809 1 92.88 85 GLY A N 1
ATOM 725 C CA . GLY A 1 85 ? -20.516 8.57 5.941 1 92.88 85 GLY A CA 1
ATOM 726 C C . GLY A 1 85 ? -21.188 7.234 6.172 1 92.88 85 GLY A C 1
ATOM 727 O O . GLY A 1 85 ? -22.031 7.109 7.066 1 92.88 85 GLY A O 1
ATOM 728 N N . LEU A 1 86 ? -20.734 6.238 5.398 1 92.25 86 LEU A N 1
ATOM 729 C CA . LEU A 1 86 ? -21.391 4.938 5.504 1 92.25 86 LEU A CA 1
ATOM 730 C C . LEU A 1 86 ? -20.375 3.848 5.84 1 92.25 86 LEU A C 1
ATOM 732 O O . LEU A 1 86 ? -19.25 3.875 5.352 1 92.25 86 LEU A O 1
ATOM 736 N N . ASN A 1 87 ? -20.859 2.873 6.664 1 91.06 87 ASN A N 1
ATOM 737 C CA . ASN A 1 87 ? -20.062 1.664 6.871 1 91.06 87 ASN A CA 1
ATOM 738 C C . ASN A 1 87 ? -20.156 0.721 5.676 1 91.06 87 ASN A C 1
ATOM 740 O O . ASN A 1 87 ? -21.25 0.485 5.148 1 91.06 87 ASN A O 1
ATOM 744 N N . ILE A 1 88 ? -19.062 0.288 5.254 1 90.19 88 ILE A N 1
ATOM 745 C CA . ILE A 1 88 ? -19.062 -0.646 4.133 1 90.19 88 ILE A CA 1
ATOM 746 C C . ILE A 1 88 ? -18.156 -1.832 4.449 1 90.19 88 ILE A C 1
ATOM 748 O O . ILE A 1 88 ? -17.25 -1.724 5.277 1 90.19 88 ILE A O 1
ATOM 752 N N . LEU A 1 89 ? -18.453 -2.938 3.832 1 91.69 89 LEU A N 1
ATOM 753 C CA . LEU A 1 89 ? -17.641 -4.145 3.939 1 91.69 89 LEU A CA 1
ATOM 754 C C . LEU A 1 89 ? -16.672 -4.254 2.766 1 91.69 89 LEU A C 1
ATOM 756 O O . LEU A 1 89 ? -17.094 -4.184 1.606 1 91.69 89 LEU A O 1
ATOM 760 N N . VAL A 1 90 ? -15.367 -4.352 3.051 1 93.19 90 VAL A N 1
ATOM 761 C CA . VAL A 1 90 ? -14.367 -4.473 2.002 1 93.19 90 VAL A CA 1
ATOM 762 C C . VAL A 1 90 ? -13.414 -5.621 2.328 1 93.19 90 VAL A C 1
ATOM 764 O O . VAL A 1 90 ? -13.352 -6.082 3.471 1 93.19 90 VAL A O 1
ATOM 767 N N . PRO A 1 91 ? -12.664 -6.102 1.298 1 94.44 91 PRO A N 1
ATOM 768 C CA . PRO A 1 91 ? -11.648 -7.105 1.616 1 94.44 91 PRO A CA 1
ATOM 769 C C . PRO A 1 91 ? -10.68 -6.637 2.697 1 94.44 91 PRO A C 1
ATOM 771 O O . PRO A 1 91 ? -10.352 -5.449 2.77 1 94.44 91 PRO A O 1
ATOM 774 N N . PHE A 1 92 ? -10.156 -7.543 3.432 1 94.31 92 PHE A N 1
ATOM 775 C CA . PHE A 1 92 ? -9.391 -7.273 4.645 1 94.31 92 PHE A CA 1
ATOM 776 C C . PHE A 1 92 ? -8.195 -6.375 4.34 1 94.31 92 PHE A C 1
ATOM 778 O O . PHE A 1 92 ? -7.855 -5.496 5.133 1 94.31 92 PHE A O 1
ATOM 785 N N . TYR A 1 93 ? -7.582 -6.543 3.176 1 95.25 93 TYR A N 1
ATOM 786 C CA . TYR A 1 93 ? -6.332 -5.863 2.844 1 95.25 93 TYR A CA 1
ATOM 787 C C . TYR A 1 93 ? -6.598 -4.617 2.01 1 95.25 93 TYR A C 1
ATOM 789 O O . TYR A 1 93 ? -5.703 -4.133 1.309 1 95.25 93 TYR A O 1
ATOM 797 N N . THR A 1 94 ? -7.805 -4.078 2.051 1 94.88 94 THR A N 1
ATOM 798 C CA . THR A 1 94 ? -8.156 -2.873 1.31 1 94.88 94 THR A CA 1
ATOM 799 C C . THR A 1 94 ? -7.848 -1.623 2.127 1 94.88 94 THR A C 1
ATOM 801 O O . THR A 1 94 ? -8.141 -1.57 3.324 1 94.88 94 THR A O 1
ATOM 804 N N . ASN A 1 95 ? -7.18 -0.685 1.478 1 93.81 95 ASN A N 1
ATOM 805 C CA . ASN A 1 95 ? -6.895 0.588 2.131 1 93.81 95 ASN A CA 1
ATOM 806 C C . ASN A 1 95 ? -6.746 1.718 1.116 1 93.81 95 ASN A C 1
ATOM 808 O O . ASN A 1 95 ? -6.539 1.468 -0.072 1 93.81 95 ASN A O 1
ATOM 812 N N . THR A 1 96 ? -6.957 2.939 1.573 1 95.44 96 THR A N 1
ATOM 813 C CA . THR A 1 96 ? -6.652 4.125 0.782 1 95.44 96 THR A CA 1
ATOM 814 C C . THR A 1 96 ? -5.266 4.664 1.125 1 95.44 96 THR A C 1
ATOM 816 O O . THR A 1 96 ? -4.996 5.008 2.277 1 95.44 96 THR A O 1
ATOM 819 N N . SER A 1 97 ? -4.422 4.797 0.15 1 95.12 97 SER A N 1
ATOM 820 C CA . SER A 1 97 ? -3.039 5.195 0.382 1 95.12 97 SER A CA 1
ATOM 821 C C . SER A 1 97 ? -2.893 6.715 0.373 1 95.12 97 SER A C 1
ATOM 823 O O . SER A 1 97 ? -2.803 7.328 -0.692 1 95.12 97 SER A O 1
ATOM 825 N N . ILE A 1 98 ? -2.711 7.258 1.524 1 95.5 98 ILE A N 1
ATOM 826 C CA . ILE A 1 98 ? -2.406 8.68 1.621 1 95.5 98 ILE A CA 1
ATOM 827 C C . ILE A 1 98 ? -0.99 8.945 1.113 1 95.5 98 ILE A C 1
ATOM 829 O O . ILE A 1 98 ? -0.723 9.977 0.503 1 95.5 98 ILE A O 1
ATOM 833 N N . VAL A 1 99 ? -0.118 7.965 1.271 1 97 99 VAL A N 1
ATOM 834 C CA . VAL A 1 99 ? 1.267 8.055 0.815 1 97 99 VAL A CA 1
ATOM 835 C C . VAL A 1 99 ? 1.302 8.297 -0.691 1 97 99 VAL A C 1
ATOM 837 O O . VAL A 1 99 ? 1.988 9.203 -1.163 1 97 99 VAL A O 1
ATOM 840 N N . ASN A 1 100 ? 0.524 7.531 -1.399 1 96.38 100 ASN A N 1
ATOM 841 C CA . ASN A 1 100 ? 0.499 7.699 -2.85 1 96.38 100 ASN A CA 1
ATOM 842 C C . ASN A 1 100 ? -0.067 9.062 -3.246 1 96.38 100 ASN A C 1
ATOM 844 O O . ASN A 1 100 ? 0.361 9.648 -4.242 1 96.38 100 ASN A O 1
ATOM 848 N N . MET A 1 101 ? -1.011 9.531 -2.484 1 95.81 101 MET A N 1
ATOM 849 C CA . MET A 1 101 ? -1.551 10.859 -2.752 1 95.81 101 MET A CA 1
ATOM 850 C C . MET A 1 101 ? -0.475 11.93 -2.588 1 95.81 101 MET A C 1
ATOM 852 O O . MET A 1 101 ? -0.351 12.828 -3.422 1 95.81 101 MET A O 1
ATOM 856 N N . ILE A 1 102 ? 0.305 11.805 -1.534 1 97.69 102 ILE A N 1
ATOM 857 C CA . ILE A 1 102 ? 1.368 12.773 -1.27 1 97.69 102 ILE A CA 1
ATOM 858 C C . ILE A 1 102 ? 2.426 12.688 -2.367 1 97.69 102 ILE A C 1
ATOM 860 O O . ILE A 1 102 ? 2.924 13.711 -2.84 1 97.69 102 ILE A O 1
ATOM 864 N N . ILE A 1 103 ? 2.756 11.484 -2.76 1 97.12 103 ILE A N 1
ATOM 865 C CA . ILE A 1 103 ? 3.74 11.273 -3.814 1 97.12 103 ILE A CA 1
ATOM 866 C C . ILE A 1 103 ? 3.281 11.969 -5.094 1 97.12 103 ILE A C 1
ATOM 868 O O . ILE A 1 103 ? 4.066 12.664 -5.746 1 97.12 103 ILE A O 1
ATOM 872 N N . ASP A 1 104 ? 2.018 11.812 -5.441 1 95.81 104 ASP A N 1
ATOM 873 C CA . ASP A 1 104 ? 1.495 12.438 -6.652 1 95.81 104 ASP A CA 1
ATOM 874 C C . ASP A 1 104 ? 1.442 13.961 -6.504 1 95.81 104 ASP A C 1
ATOM 876 O O . ASP A 1 104 ? 1.688 14.688 -7.469 1 95.81 104 ASP A O 1
ATOM 880 N N . ALA A 1 105 ? 1.121 14.391 -5.301 1 95.81 105 ALA A N 1
ATOM 881 C CA . ALA A 1 105 ? 1.146 15.828 -5.043 1 95.81 105 ALA A CA 1
ATOM 882 C C . ALA A 1 105 ? 2.553 16.391 -5.219 1 95.81 105 ALA A C 1
ATOM 884 O O . ALA A 1 105 ? 2.727 17.484 -5.746 1 95.81 105 ALA A O 1
ATOM 885 N N . LEU A 1 106 ? 3.537 15.641 -4.789 1 95.81 106 LEU A N 1
ATOM 886 C CA . LEU A 1 106 ? 4.934 16.047 -4.887 1 95.81 106 LEU A CA 1
ATOM 887 C C . LEU A 1 106 ? 5.375 16.141 -6.344 1 95.81 106 LEU A C 1
ATOM 889 O O . LEU A 1 106 ? 6.301 16.891 -6.668 1 95.81 106 LEU A O 1
ATOM 893 N N . ALA A 1 107 ? 4.723 15.422 -7.16 1 91 107 ALA A N 1
ATOM 894 C CA . ALA A 1 107 ? 5.121 15.359 -8.562 1 91 107 ALA A CA 1
ATOM 895 C C . ALA A 1 107 ? 4.566 16.547 -9.344 1 91 107 ALA A C 1
ATOM 897 O O . ALA A 1 107 ? 4.957 16.781 -10.492 1 91 107 ALA A O 1
ATOM 898 N N . LEU A 1 108 ? 3.654 17.281 -8.773 1 85.81 108 LEU A N 1
ATOM 899 C CA . LEU A 1 108 ? 2.982 18.391 -9.445 1 85.81 108 LEU A CA 1
ATOM 900 C C . LEU A 1 108 ? 3.947 19.562 -9.672 1 85.81 108 LEU A C 1
ATOM 902 O O . LEU A 1 108 ? 3.848 20.266 -10.68 1 85.81 108 LEU A O 1
ATOM 906 N N . GLU A 1 109 ? 4.715 19.797 -8.648 1 86.81 109 GLU A N 1
ATOM 907 C CA . GLU A 1 109 ? 5.695 20.875 -8.688 1 86.81 109 GLU A CA 1
ATOM 908 C C . GLU A 1 109 ? 7.016 20.453 -8.055 1 86.81 109 GLU A C 1
ATOM 910 O O . GLU A 1 109 ? 7.109 19.375 -7.477 1 86.81 109 GLU A O 1
ATOM 915 N N . GLN A 1 110 ? 7.887 21.281 -8.328 1 91.62 110 GLN A N 1
ATOM 916 C CA . GLN A 1 110 ? 9.18 21 -7.711 1 91.62 110 GLN A CA 1
ATOM 917 C C . GLN A 1 110 ? 9.234 21.547 -6.285 1 91.62 110 GLN A C 1
ATOM 919 O O . GLN A 1 110 ? 9.32 22.75 -6.078 1 91.62 110 GLN A O 1
ATOM 924 N N . TYR A 1 111 ? 9.117 20.672 -5.332 1 96.75 111 TYR A N 1
ATOM 925 C CA . TYR A 1 111 ? 9.227 21.031 -3.926 1 96.75 111 TYR A CA 1
ATOM 926 C C . TYR A 1 111 ? 10.648 20.844 -3.42 1 96.75 111 TYR A C 1
ATOM 928 O O . TYR A 1 111 ? 11.352 19.922 -3.85 1 96.75 111 TYR A O 1
ATOM 936 N N . ASP A 1 112 ? 11.047 21.688 -2.49 1 97.81 112 ASP A N 1
ATOM 937 C CA . ASP A 1 112 ? 12.352 21.562 -1.848 1 97.81 112 ASP A CA 1
ATOM 938 C C . ASP A 1 112 ? 12.328 20.484 -0.77 1 97.81 112 ASP A C 1
ATOM 940 O O . ASP A 1 112 ? 13.344 19.828 -0.512 1 97.81 112 ASP A O 1
ATOM 944 N N . SER A 1 113 ? 11.188 20.359 -0.131 1 98.44 113 SER A N 1
ATOM 945 C CA . SER A 1 113 ? 11.078 19.375 0.94 1 98.44 113 SER A CA 1
ATOM 946 C C . SER A 1 113 ? 9.633 18.969 1.17 1 98.44 113 SER A C 1
ATOM 948 O O . SER A 1 113 ? 8.711 19.625 0.688 1 98.44 113 SER A O 1
ATOM 950 N N . VAL A 1 114 ? 9.461 17.828 1.764 1 98.75 114 VAL A N 1
ATOM 951 C CA . VAL A 1 114 ? 8.188 17.359 2.311 1 98.75 114 VAL A CA 1
ATOM 952 C C . VAL A 1 114 ? 8.281 17.281 3.832 1 98.75 114 VAL A C 1
ATOM 954 O O . VAL A 1 114 ? 9.312 16.859 4.371 1 98.75 114 VAL A O 1
ATOM 957 N N . ILE A 1 115 ? 7.254 17.766 4.52 1 98.88 115 ILE A N 1
ATOM 958 C CA . ILE A 1 115 ? 7.242 17.844 5.977 1 98.88 115 ILE A CA 1
ATOM 959 C C . ILE A 1 115 ? 5.992 17.156 6.52 1 98.88 115 ILE A C 1
ATOM 961 O O . ILE A 1 115 ? 4.871 17.5 6.145 1 98.88 115 ILE A O 1
ATOM 965 N N . GLU A 1 116 ? 6.168 16.172 7.324 1 98.88 116 GLU A N 1
ATOM 966 C CA . GLU A 1 116 ? 5.043 15.586 8.055 1 98.88 116 GLU A CA 1
ATOM 967 C C . GLU A 1 116 ? 5.004 16.078 9.492 1 98.88 116 GLU A C 1
ATOM 969 O O . GLU A 1 116 ? 5.973 15.922 10.242 1 98.88 116 GLU A O 1
ATOM 974 N N . LEU A 1 117 ? 3.949 16.75 9.883 1 98.56 117 LEU A N 1
ATOM 975 C CA . LEU A 1 117 ? 3.754 17.156 11.273 1 98.56 117 LEU A CA 1
ATOM 976 C C . LEU A 1 117 ? 2.902 16.141 12.031 1 98.56 117 LEU A C 1
ATOM 978 O O . LEU A 1 117 ? 1.736 15.93 11.688 1 98.56 117 LEU A O 1
ATOM 982 N N . GLY A 1 118 ? 3.477 15.57 13.086 1 96.56 118 GLY A N 1
ATOM 983 C CA . GLY A 1 118 ? 2.938 14.375 13.711 1 96.56 118 GLY A CA 1
ATOM 984 C C . GLY A 1 118 ? 3.312 13.102 12.984 1 96.56 118 GLY A C 1
ATOM 985 O O . GLY A 1 118 ? 2.441 12.305 12.625 1 96.56 118 GLY A O 1
ATOM 986 N N . CYS A 1 119 ? 4.668 12.883 12.898 1 96.94 119 CYS A N 1
ATOM 987 C CA . CYS A 1 119 ? 5.121 11.859 11.969 1 96.94 119 CYS A CA 1
ATOM 988 C C . CYS A 1 119 ? 5.32 10.523 12.672 1 96.94 119 CYS A C 1
ATOM 990 O O . CYS A 1 119 ? 5.59 9.508 12.031 1 96.94 119 CYS A O 1
ATOM 992 N N . GLY A 1 120 ? 5.125 10.453 14.016 1 94.25 120 GLY A N 1
ATOM 993 C CA . GLY A 1 120 ? 5.527 9.242 14.719 1 94.25 120 GLY A CA 1
ATOM 994 C C . GLY A 1 120 ? 6.969 8.852 14.461 1 94.25 120 GLY A C 1
ATOM 995 O O . GLY A 1 120 ? 7.879 9.672 14.625 1 94.25 120 GLY A O 1
ATOM 996 N N . TYR A 1 121 ? 7.203 7.719 14.055 1 94.75 121 TYR A N 1
ATOM 997 C CA . TYR A 1 121 ? 8.562 7.281 13.75 1 94.75 121 TYR A CA 1
ATOM 998 C C . TYR A 1 121 ? 8.883 7.492 12.273 1 94.75 121 TYR A C 1
ATOM 1000 O O . TYR A 1 121 ? 9.789 6.859 11.734 1 94.75 121 TYR A O 1
ATOM 1008 N N . GLY A 1 122 ? 8.07 8.234 11.586 1 96.88 122 GLY A N 1
ATOM 1009 C CA . GLY A 1 122 ? 8.383 8.633 10.227 1 96.88 122 GLY A CA 1
ATOM 1010 C C . GLY A 1 122 ? 7.902 7.641 9.188 1 96.88 122 GLY A C 1
ATOM 1011 O O . GLY A 1 122 ? 8.406 7.621 8.062 1 96.88 122 GLY A O 1
ATOM 1012 N N . GLN A 1 123 ? 6.957 6.863 9.516 1 96.69 123 GLN A N 1
ATOM 1013 C CA . GLN A 1 123 ? 6.488 5.781 8.656 1 96.69 123 GLN A CA 1
ATOM 1014 C C . GLN A 1 123 ? 6.156 6.293 7.258 1 96.69 123 GLN A C 1
ATOM 1016 O O . GLN A 1 123 ? 6.625 5.738 6.262 1 96.69 123 GLN A O 1
ATOM 1021 N N . ASN A 1 124 ? 5.375 7.305 7.184 1 98.19 124 ASN A N 1
ATOM 1022 C CA . ASN A 1 124 ? 4.926 7.816 5.891 1 98.19 124 ASN A CA 1
ATOM 1023 C C . ASN A 1 124 ? 6.086 8.398 5.086 1 98.19 124 ASN A C 1
ATOM 1025 O O . ASN A 1 124 ? 6.156 8.211 3.869 1 98.19 124 ASN A O 1
ATOM 1029 N N . LEU A 1 125 ? 6.953 9.055 5.75 1 98.5 125 LEU A N 1
ATOM 1030 C CA . LEU A 1 125 ? 8.07 9.688 5.066 1 98.5 125 LEU A CA 1
ATOM 1031 C C . LEU A 1 125 ? 8.992 8.648 4.445 1 98.5 125 LEU A C 1
ATOM 1033 O O . LEU A 1 125 ? 9.43 8.805 3.301 1 98.5 125 LEU A O 1
ATOM 1037 N N . PHE A 1 126 ? 9.289 7.578 5.16 1 97.31 126 PHE A N 1
ATOM 1038 C CA . PHE A 1 126 ? 10.117 6.512 4.609 1 97.31 126 PHE A CA 1
ATOM 1039 C C . PHE A 1 126 ? 9.414 5.836 3.438 1 97.31 126 PHE A C 1
ATOM 1041 O O . PHE A 1 126 ? 10.047 5.523 2.426 1 97.31 126 PHE A O 1
ATOM 1048 N N . LYS A 1 127 ? 8.133 5.652 3.578 1 97.31 127 LYS A N 1
ATOM 1049 C CA . LYS A 1 127 ? 7.379 5.074 2.471 1 97.31 127 LYS A CA 1
ATOM 1050 C C . LYS A 1 127 ? 7.414 5.984 1.246 1 97.31 127 LYS A C 1
ATOM 1052 O O . LYS A 1 127 ? 7.555 5.508 0.117 1 97.31 127 LYS A O 1
ATOM 1057 N N . ILE A 1 128 ? 7.246 7.246 1.472 1 97.69 128 ILE A N 1
ATOM 1058 C CA . ILE A 1 128 ? 7.312 8.195 0.367 1 97.69 128 ILE A CA 1
ATOM 1059 C C . ILE A 1 128 ? 8.68 8.117 -0.302 1 97.69 128 ILE A C 1
ATOM 1061 O O . ILE A 1 128 ? 8.773 8.047 -1.53 1 97.69 128 ILE A O 1
ATOM 1065 N N . PHE A 1 129 ? 9.758 8.023 0.467 1 96.31 129 PHE A N 1
ATOM 1066 C CA . PHE A 1 129 ? 11.117 7.949 -0.044 1 96.31 129 PHE A CA 1
ATOM 1067 C C . PHE A 1 129 ? 11.305 6.719 -0.928 1 96.31 129 PHE A C 1
ATOM 1069 O O . PHE A 1 129 ? 11.859 6.816 -2.023 1 96.31 129 PHE A O 1
ATOM 1076 N N . TYR A 1 130 ? 10.719 5.641 -0.526 1 94.38 130 TYR A N 1
ATOM 1077 C CA . TYR A 1 130 ? 10.953 4.371 -1.207 1 94.38 130 TYR A CA 1
ATOM 1078 C C . TYR A 1 130 ? 10.016 4.215 -2.402 1 94.38 130 TYR A C 1
ATOM 1080 O O . TYR A 1 130 ? 10.273 3.402 -3.295 1 94.38 130 TYR A O 1
ATOM 1088 N N . ASN A 1 131 ? 8.938 4.969 -2.396 1 93.44 131 ASN A N 1
ATOM 1089 C CA . ASN A 1 131 ? 7.91 4.68 -3.389 1 93.44 131 ASN A CA 1
ATOM 1090 C C . ASN A 1 131 ? 7.77 5.816 -4.398 1 93.44 131 ASN A C 1
ATOM 1092 O O . ASN A 1 131 ? 6.684 6.039 -4.941 1 93.44 131 ASN A O 1
ATOM 1096 N N . GLY A 1 132 ? 8.805 6.598 -4.578 1 88.81 132 GLY A N 1
ATOM 1097 C CA . GLY A 1 132 ? 8.797 7.539 -5.688 1 88.81 132 GLY A CA 1
ATOM 1098 C C . GLY A 1 132 ? 8.719 8.984 -5.238 1 88.81 132 GLY A C 1
ATOM 1099 O O . GLY A 1 132 ? 8.359 9.867 -6.027 1 88.81 132 GLY A O 1
ATOM 1100 N N . GLY A 1 133 ? 8.898 9.312 -3.967 1 89.44 133 GLY A N 1
ATOM 1101 C CA . GLY A 1 133 ? 8.883 10.68 -3.473 1 89.44 133 GLY A CA 1
ATOM 1102 C C . GLY A 1 133 ? 10.039 11.516 -3.99 1 89.44 133 GLY A C 1
ATOM 1103 O O . GLY A 1 133 ? 9.992 12.75 -3.955 1 89.44 133 GLY A O 1
ATOM 1104 N N . GLY A 1 134 ? 11.102 10.922 -4.484 1 84.06 134 GLY A N 1
ATOM 1105 C CA . GLY A 1 134 ? 12.25 11.625 -5.027 1 84.06 134 GLY A CA 1
ATOM 1106 C C . GLY A 1 134 ? 13.523 11.414 -4.223 1 84.06 134 GLY A C 1
ATOM 1107 O O . GLY A 1 134 ? 13.508 11.484 -2.994 1 84.06 134 GLY A O 1
ATOM 1108 N N . VAL A 1 135 ? 14.594 11.289 -4.867 1 82.81 135 VAL A N 1
ATOM 1109 C CA . VAL A 1 135 ? 15.859 10.953 -4.223 1 82.81 135 VAL A CA 1
ATOM 1110 C C . VAL A 1 135 ? 16.562 12.227 -3.777 1 82.81 135 VAL A C 1
ATOM 1112 O O . VAL A 1 135 ? 17.422 12.195 -2.885 1 82.81 135 VAL A O 1
ATOM 1115 N N . ASN A 1 136 ? 16.172 13.344 -4.332 1 88.19 136 ASN A N 1
ATOM 1116 C CA . ASN A 1 136 ? 16.812 14.602 -3.977 1 88.19 136 ASN A CA 1
ATOM 1117 C C . ASN A 1 136 ? 15.938 15.438 -3.039 1 88.19 136 ASN A C 1
ATOM 1119 O O . ASN A 1 136 ? 16.344 16.5 -2.592 1 88.19 136 ASN A O 1
ATOM 1123 N N . LEU A 1 137 ? 14.82 14.914 -2.766 1 95.06 137 LEU A N 1
ATOM 1124 C CA . LEU A 1 137 ? 13.883 15.586 -1.875 1 95.06 137 LEU A CA 1
ATOM 1125 C C . LEU A 1 137 ? 14.359 15.531 -0.429 1 95.06 137 LEU A C 1
ATOM 1127 O O . LEU A 1 137 ? 14.922 14.516 0.002 1 95.06 137 LEU A O 1
ATOM 1131 N N . ARG A 1 138 ? 14.234 16.641 0.296 1 97.81 138 ARG A N 1
ATOM 1132 C CA . ARG A 1 138 ? 14.5 16.625 1.73 1 97.81 138 ARG A CA 1
ATOM 1133 C C . ARG A 1 138 ? 13.25 16.266 2.52 1 97.81 138 ARG A C 1
ATOM 1135 O O . ARG A 1 138 ? 12.148 16.688 2.182 1 97.81 138 ARG A O 1
ATOM 1142 N N . TYR A 1 139 ? 13.438 15.406 3.473 1 98.56 139 TYR A N 1
ATOM 1143 C CA . TYR A 1 139 ? 12.336 14.891 4.281 1 98.56 139 TYR A CA 1
ATOM 1144 C C . TYR A 1 139 ? 12.438 15.383 5.719 1 98.56 139 TYR A C 1
ATOM 1146 O O . TYR A 1 139 ? 13.477 15.227 6.367 1 98.56 139 TYR A O 1
ATOM 1154 N N . PHE A 1 140 ? 11.359 16.031 6.227 1 98.81 140 PHE A N 1
ATOM 1155 C CA . PHE A 1 140 ? 11.312 16.5 7.605 1 98.81 140 PHE A CA 1
ATOM 1156 C C . PHE A 1 140 ? 10.125 15.891 8.344 1 98.81 140 PHE A C 1
ATOM 1158 O O . PHE A 1 140 ? 9.023 15.797 7.785 1 98.81 140 PHE A O 1
ATOM 1165 N N . GLY A 1 141 ? 10.312 15.43 9.5 1 98.75 141 GLY A N 1
ATOM 1166 C CA . GLY A 1 141 ? 9.242 14.922 10.336 1 98.75 141 GLY A CA 1
ATOM 1167 C C . GLY A 1 141 ? 9.219 15.539 11.719 1 98.75 141 GLY A C 1
ATOM 1168 O O . GLY A 1 141 ? 10.219 15.492 12.438 1 98.75 141 GLY A O 1
ATOM 1169 N N . GLY A 1 142 ? 8.164 16.156 12.078 1 98.19 142 GLY A N 1
ATOM 1170 C CA . GLY A 1 142 ? 7.938 16.656 13.43 1 98.19 142 GLY A CA 1
ATOM 1171 C C . GLY A 1 142 ? 7.07 15.734 14.266 1 98.19 142 GLY A C 1
ATOM 1172 O O . GLY A 1 142 ? 6.004 15.305 13.82 1 98.19 142 GLY A O 1
ATOM 1173 N N . GLU A 1 143 ? 7.488 15.414 15.406 1 96.12 143 GLU A N 1
ATOM 1174 C CA . GLU A 1 143 ? 6.793 14.477 16.281 1 96.12 143 GLU A CA 1
ATOM 1175 C C . GLU A 1 143 ? 6.824 14.961 17.734 1 96.12 143 GLU A C 1
ATOM 1177 O O . GLU A 1 143 ? 7.816 15.539 18.188 1 96.12 143 GLU A O 1
ATOM 1182 N N . PHE A 1 144 ? 5.719 14.695 18.422 1 93.5 144 PHE A N 1
ATOM 1183 C CA . PHE A 1 144 ? 5.539 15.188 19.781 1 93.5 144 PHE A CA 1
ATOM 1184 C C . PHE A 1 144 ? 6.371 14.383 20.766 1 93.5 144 PHE A C 1
ATOM 1186 O O . PHE A 1 144 ? 7.031 14.953 21.641 1 93.5 144 PHE A O 1
ATOM 1193 N N . THR A 1 145 ? 6.355 13.086 20.703 1 92.25 145 THR A N 1
ATOM 1194 C CA . THR A 1 145 ? 6.973 12.211 21.703 1 92.25 145 THR A CA 1
ATOM 1195 C C . THR A 1 145 ? 8.477 12.086 21.453 1 92.25 145 THR A C 1
ATOM 1197 O O . THR A 1 145 ? 8.922 12.07 20.297 1 92.25 145 THR A O 1
ATOM 1200 N N . SER A 1 146 ? 9.227 11.969 22.531 1 93.81 146 SER A N 1
ATOM 1201 C CA . SER A 1 146 ? 10.664 11.766 22.422 1 93.81 146 SER A CA 1
ATOM 1202 C C . SER A 1 146 ? 10.984 10.406 21.812 1 93.81 146 SER A C 1
ATOM 1204 O O . SER A 1 146 ? 11.891 10.289 20.984 1 93.81 146 SER A O 1
ATOM 1206 N N . SER A 1 147 ? 10.25 9.414 22.219 1 92.5 147 SER A N 1
ATOM 1207 C CA . SER A 1 147 ? 10.477 8.07 21.703 1 92.5 147 SER A CA 1
ATOM 1208 C C . SER A 1 147 ? 10.242 7.996 20.203 1 92.5 147 SER A C 1
ATOM 1210 O O . SER A 1 147 ? 10.977 7.324 19.484 1 92.5 147 SER A O 1
ATOM 1212 N N . GLY A 1 148 ? 9.195 8.695 19.75 1 94.06 148 GLY A N 1
ATOM 1213 C CA . GLY A 1 148 ? 8.938 8.75 18.312 1 94.06 148 GLY A CA 1
ATOM 1214 C C . GLY A 1 148 ? 10.047 9.414 17.531 1 94.06 148 GLY A C 1
ATOM 1215 O O . GLY A 1 148 ? 10.5 8.891 16.516 1 94.06 148 GLY A O 1
ATOM 1216 N N . VAL A 1 149 ? 10.523 10.523 18.031 1 96.56 149 VAL A N 1
ATOM 1217 C CA . VAL A 1 149 ? 11.602 11.266 17.375 1 96.56 149 VAL A CA 1
ATOM 1218 C C . VAL A 1 149 ? 12.867 10.414 17.359 1 96.56 149 VAL A C 1
ATOM 1220 O O . VAL A 1 149 ? 13.531 10.305 16.328 1 96.56 149 VAL A O 1
ATOM 1223 N N . GLU A 1 150 ? 13.195 9.82 18.453 1 96.31 150 GLU A N 1
ATOM 1224 C CA . GLU A 1 150 ? 14.406 9.016 18.562 1 96.31 150 GLU A CA 1
ATOM 1225 C C . GLU A 1 150 ? 14.367 7.816 17.625 1 96.31 150 GLU A C 1
ATOM 1227 O O . GLU A 1 150 ? 15.359 7.5 16.969 1 96.31 150 GLU A O 1
ATOM 1232 N N . MET A 1 151 ? 13.234 7.184 17.609 1 95.75 151 MET A N 1
ATOM 1233 C CA . MET A 1 151 ? 13.109 6.031 16.734 1 95.75 151 MET A CA 1
ATOM 1234 C C . MET A 1 151 ? 13.203 6.457 15.266 1 95.75 151 MET A C 1
ATOM 1236 O O . MET A 1 151 ? 13.805 5.758 14.445 1 95.75 151 MET A O 1
ATOM 1240 N N . ALA A 1 152 ? 12.555 7.578 14.906 1 97.06 152 ALA A N 1
ATOM 1241 C CA . ALA A 1 152 ? 12.648 8.102 13.547 1 97.06 152 ALA A CA 1
ATOM 1242 C C . ALA A 1 152 ? 14.094 8.375 13.156 1 97.06 152 ALA A C 1
ATOM 1244 O O . ALA A 1 152 ? 14.523 8.039 12.047 1 97.06 152 ALA A O 1
ATOM 1245 N N . LYS A 1 153 ? 14.812 8.93 14.062 1 97 153 LYS A N 1
ATOM 1246 C CA . LYS A 1 153 ? 16.219 9.203 13.828 1 97 153 LYS A CA 1
ATOM 1247 C C . LYS A 1 153 ? 17.016 7.91 13.656 1 97 153 LYS A C 1
ATOM 1249 O O . LYS A 1 153 ? 17.922 7.832 12.82 1 97 153 LYS A O 1
ATOM 1254 N N . LYS A 1 154 ? 16.719 6.945 14.477 1 95.06 154 LYS A N 1
ATOM 1255 C CA . LYS A 1 154 ? 17.359 5.648 14.359 1 95.06 154 LYS A CA 1
ATOM 1256 C C . LYS A 1 154 ? 17.109 5.027 12.992 1 95.06 154 LYS A C 1
ATOM 1258 O O . LYS A 1 154 ? 18.031 4.496 12.359 1 95.06 154 LYS A O 1
ATOM 1263 N N . LEU A 1 155 ? 15.883 5.117 12.516 1 96 155 LEU A N 1
ATOM 1264 C CA . LEU A 1 155 ? 15.539 4.598 11.195 1 96 155 LEU A CA 1
ATOM 1265 C C . LEU A 1 155 ? 16.266 5.379 10.102 1 96 155 LEU A C 1
ATOM 1267 O O . LEU A 1 155 ? 16.75 4.793 9.133 1 96 155 LEU A O 1
ATOM 1271 N N . ALA A 1 156 ? 16.297 6.66 10.289 1 96.06 156 ALA A N 1
ATOM 1272 C CA . ALA A 1 156 ? 16.984 7.5 9.305 1 96.06 156 ALA A CA 1
ATOM 1273 C C . ALA A 1 156 ? 18.469 7.168 9.234 1 96.06 156 ALA A C 1
ATOM 1275 O O . ALA A 1 156 ? 19.094 7.254 8.172 1 96.06 156 ALA A O 1
ATOM 1276 N N . SER A 1 157 ? 19.062 6.762 10.32 1 93.88 157 SER A N 1
ATOM 1277 C CA . SER A 1 157 ? 20.484 6.488 10.391 1 93.88 157 SER A CA 1
ATOM 1278 C C . SER A 1 157 ? 20.859 5.27 9.562 1 93.88 157 SER A C 1
ATOM 1280 O O . SER A 1 157 ? 22 5.137 9.117 1 93.88 157 SER A O 1
ATOM 1282 N N . ILE A 1 158 ? 19.906 4.441 9.305 1 89.88 158 ILE A N 1
ATOM 1283 C CA . ILE A 1 158 ? 20.234 3.258 8.516 1 89.88 158 ILE A CA 1
ATOM 1284 C C . ILE A 1 158 ? 19.797 3.467 7.066 1 89.88 158 ILE A C 1
ATOM 1286 O O . ILE A 1 158 ? 19.766 2.52 6.277 1 89.88 158 ILE A O 1
ATOM 1290 N N . GLU A 1 159 ? 19.328 4.664 6.75 1 91.19 159 GLU A N 1
ATOM 1291 C CA . GLU A 1 159 ? 19 5.109 5.395 1 91.19 159 GLU A CA 1
ATOM 1292 C C . GLU A 1 159 ? 19.906 6.262 4.965 1 91.19 159 GLU A C 1
ATOM 1294 O O . GLU A 1 159 ? 19.453 7.395 4.816 1 91.19 159 GLU A O 1
ATOM 1299 N N . PRO A 1 160 ? 21.109 5.98 4.605 1 87.88 160 PRO A N 1
ATOM 1300 C CA . PRO A 1 160 ? 22.047 7.074 4.383 1 87.88 160 PRO A CA 1
ATOM 1301 C C . PRO A 1 160 ? 21.719 7.898 3.139 1 87.88 160 PRO A C 1
ATOM 1303 O O . PRO A 1 160 ? 22.125 9.062 3.041 1 87.88 160 PRO A O 1
ATOM 1306 N N . ASN A 1 161 ? 21.016 7.371 2.221 1 89.56 161 ASN A N 1
ATOM 1307 C CA . ASN A 1 161 ? 20.703 8.102 0.997 1 89.56 161 ASN A CA 1
ATOM 1308 C C . ASN A 1 161 ? 19.469 8.992 1.18 1 89.56 161 ASN A C 1
ATOM 1310 O O . ASN A 1 161 ? 19.172 9.812 0.315 1 89.56 161 ASN A O 1
ATOM 1314 N N . MET A 1 162 ? 18.75 8.828 2.244 1 93.88 162 MET A N 1
ATOM 1315 C CA . MET A 1 162 ? 17.594 9.664 2.541 1 93.88 162 MET A CA 1
ATOM 1316 C C . MET A 1 162 ? 18 10.922 3.305 1 93.88 162 MET A C 1
ATOM 1318 O O . MET A 1 162 ? 18.594 10.828 4.379 1 93.88 162 MET A O 1
ATOM 1322 N N . ARG A 1 163 ? 17.781 12.078 2.75 1 95.81 163 ARG A N 1
ATOM 1323 C CA . ARG A 1 163 ? 18.016 13.336 3.455 1 95.81 163 ARG A CA 1
ATOM 1324 C C . ARG A 1 163 ? 16.859 13.641 4.414 1 95.81 163 ARG A C 1
ATOM 1326 O O . ARG A 1 163 ? 15.945 14.391 4.066 1 95.81 163 ARG A O 1
ATOM 1333 N N . ALA A 1 164 ? 16.984 13.07 5.578 1 97.25 164 ALA A N 1
ATOM 1334 C CA . ALA A 1 164 ? 15.867 13.156 6.52 1 97.25 164 ALA A CA 1
ATOM 1335 C C . ALA A 1 164 ? 16.297 13.836 7.816 1 97.25 164 ALA A C 1
ATOM 1337 O O . ALA A 1 164 ? 17.406 13.617 8.297 1 97.25 164 ALA A O 1
ATOM 1338 N N . GLU A 1 165 ? 15.477 14.688 8.305 1 97.88 165 GLU A N 1
ATOM 1339 C CA . GLU A 1 165 ? 15.648 15.32 9.609 1 97.88 165 GLU A CA 1
ATOM 1340 C C . GLU A 1 165 ? 14.367 15.234 10.43 1 97.88 165 GLU A C 1
ATOM 1342 O O . GLU A 1 165 ? 13.273 15.5 9.922 1 97.88 165 GLU A O 1
ATOM 1347 N N . PHE A 1 166 ? 14.508 14.812 11.617 1 98.25 166 PHE A N 1
ATOM 1348 C CA . PHE A 1 166 ? 13.367 14.664 12.523 1 98.25 166 PHE A CA 1
ATOM 1349 C C . PHE A 1 166 ? 13.523 15.578 13.734 1 98.25 166 PHE A C 1
ATOM 1351 O O . PHE A 1 166 ? 14.625 15.734 14.266 1 98.25 166 PHE A O 1
ATOM 1358 N N . PHE A 1 167 ? 12.453 16.219 14.18 1 98.19 167 PHE A N 1
ATOM 1359 C CA . PHE A 1 167 ? 12.492 17.203 15.25 1 98.19 167 PHE A CA 1
ATOM 1360 C C . PHE A 1 167 ? 11.234 17.125 16.109 1 98.19 167 PHE A C 1
ATOM 1362 O O . PHE A 1 167 ? 10.281 16.438 15.758 1 98.19 167 PHE A O 1
ATOM 1369 N N . HIS A 1 168 ? 11.328 17.734 17.266 1 96.56 168 HIS A N 1
ATOM 1370 C CA . HIS A 1 168 ? 10.172 17.797 18.156 1 96.56 168 HIS A CA 1
ATOM 1371 C C . HIS A 1 168 ? 9.156 18.812 17.672 1 96.56 168 HIS A C 1
ATOM 1373 O O . HIS A 1 168 ? 9.523 19.938 17.281 1 96.56 168 HIS A O 1
ATOM 1379 N N . PHE A 1 169 ? 7.91 18.438 17.625 1 96.25 169 PHE A N 1
ATOM 1380 C CA . PHE A 1 169 ? 6.82 19.328 17.234 1 96.25 169 PHE A CA 1
ATOM 1381 C C . PHE A 1 169 ? 5.562 19.031 18.047 1 96.25 169 PHE A C 1
ATOM 1383 O O . PHE A 1 169 ? 5.211 17.875 18.266 1 96.25 169 PHE A O 1
ATOM 1390 N N . ASN A 1 170 ? 4.949 20.094 18.469 1 94.56 170 ASN A N 1
ATOM 1391 C CA . ASN A 1 170 ? 3.732 20.016 19.266 1 94.56 170 ASN A CA 1
ATOM 1392 C C . ASN A 1 170 ? 2.584 20.781 18.609 1 94.56 170 ASN A C 1
ATOM 1394 O O . ASN A 1 170 ? 2.627 22 18.5 1 94.56 170 ASN A O 1
ATOM 1398 N N . HIS A 1 171 ? 1.543 20.047 18.219 1 94.94 171 HIS A N 1
ATOM 1399 C CA . HIS A 1 171 ? 0.388 20.672 17.594 1 94.94 171 HIS A CA 1
ATOM 1400 C C . HIS A 1 171 ? -0.247 21.719 18.5 1 94.94 171 HIS A C 1
ATOM 1402 O O . HIS A 1 171 ? -0.877 22.656 18.031 1 94.94 171 HIS A O 1
ATOM 1408 N N . LEU A 1 172 ? -0.127 21.531 19.828 1 93.12 172 LEU A N 1
ATOM 1409 C CA . LEU A 1 172 ? -0.761 22.422 20.797 1 93.12 172 LEU A CA 1
ATOM 1410 C C . LEU A 1 172 ? 0.029 23.719 20.938 1 93.12 172 LEU A C 1
ATOM 1412 O O . LEU A 1 172 ? -0.493 24.719 21.438 1 93.12 172 LEU A O 1
ATOM 1416 N N . LYS A 1 173 ? 1.274 23.641 20.594 1 94 173 LYS A N 1
ATOM 1417 C CA . LYS A 1 173 ? 2.172 24.797 20.609 1 94 173 LYS A CA 1
ATOM 1418 C C . LYS A 1 173 ? 3.094 24.797 19.391 1 94 173 LYS A C 1
ATOM 1420 O O . LYS A 1 173 ? 4.309 24.641 19.531 1 94 173 LYS A O 1
ATOM 1425 N N . PRO A 1 174 ? 2.447 25.078 18.219 1 95.75 174 PRO A N 1
ATOM 1426 C CA . PRO A 1 174 ? 3.264 24.969 17 1 95.75 174 PRO A CA 1
ATOM 1427 C C . PRO A 1 174 ? 4.402 25.984 16.969 1 95.75 174 PRO A C 1
ATOM 1429 O O . PRO A 1 174 ? 4.16 27.188 17.062 1 95.75 174 PRO A O 1
ATOM 1432 N N . LYS A 1 175 ? 5.543 25.438 16.969 1 95.56 175 LYS A N 1
ATOM 1433 C CA . LYS A 1 175 ? 6.781 26.219 16.891 1 95.56 175 LYS A CA 1
ATOM 1434 C C . LYS A 1 175 ? 7.871 25.438 16.156 1 95.56 175 LYS A C 1
ATOM 1436 O O . LYS A 1 175 ? 7.984 24.219 16.312 1 95.56 175 LYS A O 1
ATOM 1441 N N . PHE A 1 176 ? 8.617 26.172 15.398 1 97 176 PHE A N 1
ATOM 1442 C CA . PHE A 1 176 ? 9.711 25.562 14.656 1 97 176 PHE A CA 1
ATOM 1443 C C . PHE A 1 176 ? 11.047 26.203 15.039 1 97 176 PHE A C 1
ATOM 1445 O O . PHE A 1 176 ? 11.125 27.422 15.227 1 97 176 PHE A O 1
ATOM 1452 N N . ASP A 1 177 ? 11.961 25.359 15.266 1 94.25 177 ASP A N 1
ATOM 1453 C CA . ASP A 1 177 ? 13.312 25.875 15.5 1 94.25 177 ASP A CA 1
ATOM 1454 C C . ASP A 1 177 ? 13.805 26.688 14.305 1 94.25 177 ASP A C 1
ATOM 1456 O O . ASP A 1 177 ? 13.688 26.266 13.156 1 94.25 177 ASP A O 1
ATOM 1460 N N . LYS A 1 178 ? 14.438 27.766 14.531 1 89.69 178 LYS A N 1
ATOM 1461 C CA . LYS A 1 178 ? 14.914 28.672 13.492 1 89.69 178 LYS A CA 1
ATOM 1462 C C . LYS A 1 178 ? 16.031 28.031 12.672 1 89.69 178 LYS A C 1
ATOM 1464 O O . LYS A 1 178 ? 16.297 28.453 11.539 1 89.69 178 LYS A O 1
ATOM 1469 N N . LYS A 1 179 ? 16.609 27.078 13.211 1 93.31 179 LYS A N 1
ATOM 1470 C CA . LYS A 1 179 ? 17.734 26.422 12.531 1 93.31 179 LYS A CA 1
ATOM 1471 C C . LYS A 1 179 ? 17.234 25.5 11.43 1 93.31 179 LYS A C 1
ATOM 1473 O O . LYS A 1 179 ? 18.016 25.062 10.578 1 93.31 179 LYS A O 1
ATOM 1478 N N . LEU A 1 180 ? 15.961 25.188 11.516 1 95.81 180 LEU A N 1
ATOM 1479 C CA . LEU A 1 180 ? 15.406 24.328 10.477 1 95.81 180 LEU A CA 1
ATOM 1480 C C . LEU A 1 180 ? 15.195 25.094 9.18 1 95.81 180 LEU A C 1
ATOM 1482 O O . LEU A 1 180 ? 14.469 26.094 9.156 1 95.81 180 LEU A O 1
ATOM 1486 N N . ASP A 1 181 ? 15.812 24.672 8.141 1 97.56 181 ASP A N 1
ATOM 1487 C CA . ASP A 1 181 ? 15.633 25.219 6.801 1 97.56 181 ASP A CA 1
ATOM 1488 C C . ASP A 1 181 ? 14.883 24.234 5.906 1 97.56 181 ASP A C 1
ATOM 1490 O O . ASP A 1 181 ? 15.469 23.25 5.422 1 97.56 181 ASP A O 1
ATOM 1494 N N . PHE A 1 182 ? 13.68 24.594 5.629 1 98.25 182 PHE A N 1
ATOM 1495 C CA . PHE A 1 182 ? 12.844 23.688 4.852 1 98.25 182 PHE A CA 1
ATOM 1496 C C . PHE A 1 182 ? 12.945 24 3.363 1 98.25 182 PHE A C 1
ATOM 1498 O O . PHE A 1 182 ? 12.492 23.219 2.525 1 98.25 182 PHE A O 1
ATOM 1505 N N . GLY A 1 183 ? 13.539 25.094 2.982 1 97.81 183 GLY A N 1
ATOM 1506 C CA . GLY A 1 183 ? 13.594 25.547 1.6 1 97.81 183 GLY A CA 1
ATOM 1507 C C . GLY A 1 183 ? 12.531 26.562 1.263 1 97.81 183 GLY A C 1
ATOM 1508 O O . GLY A 1 183 ? 11.977 27.203 2.156 1 97.81 183 GLY A O 1
ATOM 1509 N N . LYS A 1 184 ? 12.297 26.797 -0.022 1 98.06 184 LYS A N 1
ATOM 1510 C CA . LYS A 1 184 ? 11.414 27.875 -0.474 1 98.06 184 LYS A CA 1
ATOM 1511 C C . LYS A 1 184 ? 10.008 27.359 -0.748 1 98.06 184 LYS A C 1
ATOM 1513 O O . LYS A 1 184 ? 9.023 28.062 -0.504 1 98.06 184 LYS A O 1
ATOM 1518 N N . LYS A 1 185 ? 9.93 26.219 -1.318 1 97.88 185 LYS A N 1
ATOM 1519 C CA . LYS A 1 185 ? 8.656 25.594 -1.649 1 97.88 185 LYS A CA 1
ATOM 1520 C C . LYS A 1 185 ? 8.523 24.234 -0.975 1 97.88 185 LYS A C 1
ATOM 1522 O O . LYS A 1 185 ? 9.266 23.297 -1.293 1 97.88 185 LYS A O 1
ATOM 1527 N N . VAL A 1 186 ? 7.504 24.156 -0.055 1 98.25 186 VAL A N 1
ATOM 1528 C CA . VAL A 1 186 ? 7.449 22.938 0.738 1 98.25 186 VAL A CA 1
ATOM 1529 C C . VAL A 1 186 ? 6.035 22.359 0.706 1 98.25 186 VAL A C 1
ATOM 1531 O O . VAL A 1 186 ? 5.062 23.094 0.56 1 98.25 186 VAL A O 1
ATOM 1534 N N . LEU A 1 187 ? 5.926 21.047 0.691 1 98.56 187 LEU A N 1
ATOM 1535 C CA . LEU A 1 187 ? 4.676 20.328 0.911 1 98.56 187 LEU A CA 1
ATOM 1536 C C . LEU A 1 187 ? 4.598 19.812 2.34 1 98.56 187 LEU A C 1
ATOM 1538 O O . LEU A 1 187 ? 5.445 19.016 2.764 1 98.56 187 LEU A O 1
ATOM 1542 N N . VAL A 1 188 ? 3.621 20.297 3.076 1 98.88 188 VAL A N 1
ATOM 1543 C CA . VAL A 1 188 ? 3.371 19.828 4.438 1 98.88 188 VAL A CA 1
ATOM 1544 C C . VAL A 1 188 ? 2.17 18.891 4.449 1 98.88 188 VAL A C 1
ATOM 1546 O O . VAL A 1 188 ? 1.226 19.062 3.678 1 98.88 188 VAL A O 1
ATOM 1549 N N . PHE A 1 189 ? 2.26 17.859 5.297 1 98.75 189 PHE A N 1
ATOM 1550 C CA . PHE A 1 189 ? 1.041 17.062 5.449 1 98.75 189 PHE A CA 1
ATOM 1551 C C . PHE A 1 189 ? 0.907 16.547 6.875 1 98.75 189 PHE A C 1
ATOM 1553 O O . PHE A 1 189 ? 1.889 16.5 7.621 1 98.75 189 PHE A O 1
ATOM 1560 N N . THR A 1 190 ? -0.252 16.328 7.316 1 98.25 190 THR A N 1
ATOM 1561 C CA . THR A 1 190 ? -0.604 15.633 8.547 1 98.25 190 THR A CA 1
ATOM 1562 C C . THR A 1 190 ? -1.511 14.438 8.25 1 98.25 190 THR A C 1
ATOM 1564 O O . THR A 1 190 ? -2.303 14.477 7.305 1 98.25 190 THR A O 1
ATOM 1567 N N . CYS A 1 191 ? -1.327 13.438 9.008 1 96.69 191 CYS A N 1
ATOM 1568 C CA . CYS A 1 191 ? -2.102 12.219 8.812 1 96.69 191 CYS A CA 1
ATOM 1569 C C . CYS A 1 191 ? -2.471 11.594 10.156 1 96.69 191 CYS A C 1
ATOM 1571 O O . CYS A 1 191 ? -1.655 10.906 10.773 1 96.69 191 CYS A O 1
ATOM 1573 N N . HIS A 1 192 ? -3.715 11.805 10.562 1 93.81 192 HIS A N 1
ATOM 1574 C CA . HIS A 1 192 ? -4.277 11.234 11.781 1 93.81 192 HIS A CA 1
ATOM 1575 C C . HIS A 1 192 ? -3.396 11.547 12.992 1 93.81 192 HIS A C 1
ATOM 1577 O O . HIS A 1 192 ? -3.059 10.656 13.766 1 93.81 192 HIS A O 1
ATOM 1583 N N . THR A 1 193 ? -3.02 12.742 13.109 1 92.94 193 THR A N 1
ATOM 1584 C CA . THR A 1 193 ? -2.213 13.211 14.234 1 92.94 193 THR A CA 1
ATOM 1585 C C . THR A 1 193 ? -2.938 14.32 15 1 92.94 193 THR A C 1
ATOM 1587 O O . THR A 1 193 ? -2.881 14.375 16.234 1 92.94 193 THR A O 1
ATOM 1590 N N . ILE A 1 194 ? -3.598 15.117 14.281 1 89.69 194 ILE A N 1
ATOM 1591 C CA . ILE A 1 194 ? -4.32 16.219 14.914 1 89.69 194 ILE A CA 1
ATOM 1592 C C . ILE A 1 194 ? -5.512 15.664 15.695 1 89.69 194 ILE A C 1
ATOM 1594 O O . ILE A 1 194 ? -5.977 16.281 16.656 1 89.69 194 ILE A O 1
ATOM 1598 N N . GLU A 1 195 ? -5.926 14.469 15.367 1 82.81 195 GLU A N 1
ATOM 1599 C CA . GLU A 1 195 ? -7.023 13.797 16.062 1 82.81 195 GLU A CA 1
ATOM 1600 C C . GLU A 1 195 ? -6.672 13.539 17.516 1 82.81 195 GLU A C 1
ATOM 1602 O O . GLU A 1 195 ? -7.562 13.305 18.344 1 82.81 195 GLU A O 1
ATOM 1607 N N . GLN A 1 196 ? -5.473 13.703 17.859 1 78.38 196 GLN A N 1
ATOM 1608 C CA . GLN A 1 196 ? -5.023 13.344 19.188 1 78.38 196 GLN A CA 1
ATOM 1609 C C . GLN A 1 196 ? -5.051 14.555 20.125 1 78.38 196 GLN A C 1
ATOM 1611 O O . GLN A 1 196 ? -4.812 14.43 21.328 1 78.38 196 GLN A O 1
ATOM 1616 N N . VAL A 1 197 ? -5.34 15.703 19.547 1 83.94 197 VAL A N 1
ATOM 1617 C CA . VAL A 1 197 ? -5.465 16.875 20.391 1 83.94 197 VAL A CA 1
ATOM 1618 C C . VAL A 1 197 ? -6.922 17.328 20.438 1 83.94 197 VAL A C 1
ATOM 1620 O O . VAL A 1 197 ? -7.664 17.156 19.469 1 83.94 197 VAL A O 1
ATOM 1623 N N . LYS A 1 198 ? -7.254 17.891 21.5 1 88.88 198 LYS A N 1
ATOM 1624 C CA . LYS A 1 198 ? -8.625 18.359 21.656 1 88.88 198 LYS A CA 1
ATOM 1625 C C . LYS A 1 198 ? -8.906 19.547 20.734 1 88.88 198 LYS A C 1
ATOM 1627 O O . LYS A 1 198 ? -9.883 19.531 19.984 1 88.88 198 LYS A O 1
ATOM 1632 N N . GLU A 1 199 ? -8.031 20.531 20.859 1 93.56 199 GLU A N 1
ATOM 1633 C CA . GLU A 1 199 ? -8.133 21.75 20.062 1 93.56 199 GLU A CA 1
ATOM 1634 C C . GLU A 1 199 ? -6.75 22.25 19.656 1 93.56 199 GLU A C 1
ATOM 1636 O O . GLU A 1 199 ? -5.828 22.297 20.469 1 93.56 199 GLU A O 1
ATOM 1641 N N . ILE A 1 200 ? -6.629 22.609 18.344 1 95 200 ILE A N 1
ATOM 1642 C CA . ILE A 1 200 ? -5.402 23.281 17.922 1 95 200 ILE A CA 1
ATOM 1643 C C . ILE A 1 200 ? -5.527 24.781 18.141 1 95 200 ILE A C 1
ATOM 1645 O O . ILE A 1 200 ? -6.633 25.328 18.141 1 95 200 ILE A O 1
ATOM 1649 N N . PRO A 1 201 ? -4.379 25.469 18.422 1 95.88 201 PRO A N 1
ATOM 1650 C CA . PRO A 1 201 ? -4.449 26.922 18.625 1 95.88 201 PRO A CA 1
ATOM 1651 C C . PRO A 1 201 ? -4.883 27.672 17.375 1 95.88 201 PRO A C 1
ATOM 1653 O O . PRO A 1 201 ? -4.672 27.203 16.25 1 95.88 201 PRO A O 1
ATOM 1656 N N . ASP A 1 202 ? -5.355 28.859 17.562 1 95.31 202 ASP A N 1
ATOM 1657 C CA . ASP A 1 202 ? -5.91 29.688 16.5 1 95.31 202 ASP A CA 1
ATOM 1658 C C . ASP A 1 202 ? -4.848 30.016 15.453 1 95.31 202 ASP A C 1
ATOM 1660 O O . ASP A 1 202 ? -5.16 30.203 14.281 1 95.31 202 ASP A O 1
ATOM 1664 N N . ASN A 1 203 ? -3.676 30.062 15.93 1 96.44 203 ASN A N 1
ATOM 1665 C CA . ASN A 1 203 ? -2.621 30.516 15.031 1 96.44 203 ASN A CA 1
ATOM 1666 C C . ASN A 1 203 ? -1.914 29.328 14.367 1 96.44 203 ASN A C 1
ATOM 1668 O O . ASN A 1 203 ? -0.885 29.5 13.711 1 96.44 203 ASN A O 1
ATOM 1672 N N . TRP A 1 204 ? -2.379 28.109 14.516 1 97.81 204 TRP A N 1
ATOM 1673 C CA . TRP A 1 204 ? -1.716 26.906 14 1 97.81 204 TRP A CA 1
ATOM 1674 C C . TRP A 1 204 ? -1.411 27.062 12.508 1 97.81 204 TRP A C 1
ATOM 1676 O O . TRP A 1 204 ? -0.262 26.906 12.086 1 97.81 204 TRP A O 1
ATOM 1686 N N . PHE A 1 205 ? -2.379 27.422 11.695 1 98.56 205 PHE A N 1
ATOM 1687 C CA . PHE A 1 205 ? -2.252 27.516 10.242 1 98.56 205 PHE A CA 1
ATOM 1688 C C . PHE A 1 205 ? -1.315 28.641 9.844 1 98.56 205 PHE A C 1
ATOM 1690 O O . PHE A 1 205 ? -0.51 28.5 8.922 1 98.56 205 PHE A O 1
ATOM 1697 N N . LYS A 1 206 ? -1.412 29.734 10.586 1 98.12 206 LYS A N 1
ATOM 1698 C CA . LYS A 1 206 ? -0.526 30.859 10.312 1 98.12 206 LYS A CA 1
ATOM 1699 C C . LYS A 1 206 ? 0.933 30.484 10.562 1 98.12 206 LYS A C 1
ATOM 1701 O O . LYS A 1 206 ? 1.807 30.812 9.75 1 98.12 206 LYS A O 1
ATOM 1706 N N . VAL A 1 207 ? 1.169 29.828 11.664 1 98.12 207 VAL A N 1
ATOM 1707 C CA . VAL A 1 207 ? 2.521 29.422 12.023 1 98.12 207 VAL A CA 1
ATOM 1708 C C . VAL A 1 207 ? 3.076 28.469 10.961 1 98.12 207 VAL A C 1
ATOM 1710 O O . VAL A 1 207 ? 4.195 28.672 10.477 1 98.12 207 VAL A O 1
ATOM 1713 N N . VAL A 1 208 ? 2.314 27.484 10.539 1 98.56 208 VAL A N 1
ATOM 1714 C CA . VAL A 1 208 ? 2.775 26.5 9.562 1 98.56 208 VAL A CA 1
ATOM 1715 C C . VAL A 1 208 ? 2.947 27.156 8.195 1 98.56 208 VAL A C 1
ATOM 1717 O O . VAL A 1 208 ? 3.9 26.859 7.473 1 98.56 208 VAL A O 1
ATOM 1720 N N . ALA A 1 209 ? 2.074 28.078 7.859 1 98.5 209 ALA A N 1
ATOM 1721 C CA . ALA A 1 209 ? 2.15 28.781 6.578 1 98.5 209 ALA A CA 1
ATOM 1722 C C . ALA A 1 209 ? 3.412 29.625 6.496 1 98.5 209 ALA A C 1
ATOM 1724 O O . ALA A 1 209 ? 3.859 29.984 5.402 1 98.5 209 ALA A O 1
ATOM 1725 N N . SER A 1 210 ? 4.027 29.938 7.625 1 97.75 210 SER A N 1
ATOM 1726 C CA . SER A 1 210 ? 5.125 30.906 7.66 1 97.75 210 SER A CA 1
ATOM 1727 C C . SER A 1 210 ? 6.477 30.203 7.613 1 97.75 210 SER A C 1
ATOM 1729 O O . SER A 1 210 ? 7.523 30.859 7.625 1 97.75 210 SER A O 1
ATOM 1731 N N . ILE A 1 211 ? 6.527 28.906 7.48 1 98 211 ILE A N 1
ATOM 1732 C CA . ILE A 1 211 ? 7.785 28.188 7.652 1 98 211 ILE A CA 1
ATOM 1733 C C . ILE A 1 211 ? 8.609 28.281 6.375 1 98 211 ILE A C 1
ATOM 1735 O O . ILE A 1 211 ? 9.805 27.953 6.371 1 98 211 ILE A O 1
ATOM 1739 N N . ALA A 1 212 ? 8.023 28.688 5.324 1 98.12 212 ALA A N 1
ATOM 1740 C CA . ALA A 1 212 ? 8.664 28.844 4.02 1 98.12 212 ALA A CA 1
ATOM 1741 C C . ALA A 1 212 ? 7.918 29.891 3.178 1 98.12 212 ALA A C 1
ATOM 1743 O O . ALA A 1 212 ? 6.762 30.203 3.459 1 98.12 212 ALA A O 1
ATOM 1744 N N . PRO A 1 213 ? 8.562 30.391 2.104 1 98 213 PRO A N 1
ATOM 1745 C CA . PRO A 1 213 ? 7.875 31.344 1.219 1 98 213 PRO A CA 1
ATOM 1746 C C . PRO A 1 213 ? 6.609 30.75 0.599 1 98 213 PRO A C 1
ATOM 1748 O O . PRO A 1 213 ? 5.602 31.453 0.466 1 98 213 PRO A O 1
ATOM 1751 N N . PHE A 1 214 ? 6.594 29.516 0.224 1 98.12 214 PHE A N 1
ATOM 1752 C CA . PHE A 1 214 ? 5.41 28.828 -0.28 1 98.12 214 PHE A CA 1
ATOM 1753 C C . PHE A 1 214 ? 5.203 27.5 0.448 1 98.12 214 PHE A C 1
ATOM 1755 O O . PHE A 1 214 ? 6.09 26.656 0.459 1 98.12 214 PHE A O 1
ATOM 1762 N N . VAL A 1 215 ? 4.055 27.422 1.007 1 98.5 215 VAL A N 1
ATOM 1763 C CA . VAL A 1 215 ? 3.645 26.203 1.691 1 98.5 215 VAL A CA 1
ATOM 1764 C C . VAL A 1 215 ? 2.326 25.703 1.11 1 98.5 215 VAL A C 1
ATOM 1766 O O . VAL A 1 215 ? 1.364 26.469 0.987 1 98.5 215 VAL A O 1
ATOM 1769 N N . ARG A 1 216 ? 2.27 24.531 0.669 1 98.25 216 ARG A N 1
ATOM 1770 C CA . ARG A 1 216 ? 1.03 23.797 0.472 1 98.25 216 ARG A CA 1
ATOM 1771 C C . ARG A 1 216 ? 0.887 22.688 1.509 1 98.25 216 ARG A C 1
ATOM 1773 O O . ARG A 1 216 ? 1.851 21.969 1.804 1 98.25 216 ARG A O 1
ATOM 1780 N N . CYS A 1 217 ? -0.275 22.578 2.035 1 98.75 217 CYS A N 1
ATOM 1781 C CA . CYS A 1 217 ? -0.488 21.594 3.096 1 98.75 217 CYS A CA 1
ATOM 1782 C C . CYS A 1 217 ? -1.667 20.688 2.771 1 98.75 217 CYS A C 1
ATOM 1784 O O . CYS A 1 217 ? -2.695 21.156 2.275 1 98.75 217 CYS A O 1
ATOM 1786 N N . ILE A 1 218 ? -1.48 19.422 2.928 1 98.38 218 ILE A N 1
ATOM 1787 C CA . ILE A 1 218 ? -2.525 18.406 2.805 1 98.38 218 ILE A CA 1
ATOM 1788 C C . ILE A 1 218 ? -2.793 17.766 4.168 1 98.38 218 ILE A C 1
ATOM 1790 O O . ILE A 1 218 ? -1.904 17.141 4.754 1 98.38 218 ILE A O 1
ATOM 1794 N N . HIS A 1 219 ? -3.977 17.938 4.609 1 98.12 219 HIS A N 1
ATOM 1795 C CA . HIS A 1 219 ? -4.402 17.266 5.832 1 98.12 219 HIS A CA 1
ATOM 1796 C C . HIS A 1 219 ? -5.211 16 5.512 1 98.12 219 HIS A C 1
ATOM 1798 O O . HIS A 1 219 ? -6.227 16.078 4.816 1 98.12 219 HIS A O 1
ATOM 1804 N N . ALA A 1 220 ? -4.773 14.883 5.945 1 96.75 220 ALA A N 1
ATOM 1805 C CA . ALA A 1 220 ? -5.578 13.672 6.027 1 96.75 220 ALA A CA 1
ATOM 1806 C C . ALA A 1 220 ? -5.98 13.375 7.469 1 96.75 220 ALA A C 1
ATOM 1808 O O . ALA A 1 220 ? -5.301 12.625 8.172 1 96.75 220 ALA A O 1
ATOM 1809 N N . GLU A 1 221 ? -7.086 13.945 7.898 1 96.56 221 GLU A N 1
ATOM 1810 C CA . GLU A 1 221 ? -7.523 13.945 9.289 1 96.56 221 GLU A CA 1
ATOM 1811 C C . GLU A 1 221 ? -9.016 13.664 9.398 1 96.56 221 GLU A C 1
ATOM 1813 O O . GLU A 1 221 ? -9.773 13.914 8.461 1 96.56 221 GLU A O 1
ATOM 1818 N N . PRO A 1 222 ? -9.438 13.156 10.516 1 95 222 PRO A N 1
ATOM 1819 C CA . PRO A 1 222 ? -10.859 12.875 10.695 1 95 222 PRO A CA 1
ATOM 1820 C C . PRO A 1 222 ? -11.648 14.102 11.148 1 95 222 PRO A C 1
ATOM 1822 O O . PRO A 1 222 ? -12.094 14.164 12.297 1 95 222 PRO A O 1
ATOM 1825 N N . PHE A 1 223 ? -11.938 15.023 10.258 1 95.88 223 PHE A N 1
ATOM 1826 C CA . PHE A 1 223 ? -12.609 16.25 10.656 1 95.88 223 PHE A CA 1
ATOM 1827 C C . PHE A 1 223 ? -13.953 16.391 9.953 1 95.88 223 PHE A C 1
ATOM 1829 O O . PHE A 1 223 ? -14.648 17.391 10.117 1 95.88 223 PHE A O 1
ATOM 1836 N N . GLY A 1 224 ? -14.344 15.406 9.148 1 95.44 224 GLY A N 1
ATOM 1837 C CA . GLY A 1 224 ? -15.555 15.492 8.344 1 95.44 224 GLY A CA 1
ATOM 1838 C C . GLY A 1 224 ? -16.797 15.773 9.172 1 95.44 224 GLY A C 1
ATOM 1839 O O . GLY A 1 224 ? -17.641 16.562 8.773 1 95.44 224 GLY A O 1
ATOM 1840 N N . PHE A 1 225 ? -16.891 15.188 10.281 1 93.94 225 PHE A N 1
ATOM 1841 C CA . PHE A 1 225 ? -18.062 15.289 11.141 1 93.94 225 PHE A CA 1
ATOM 1842 C C . PHE A 1 225 ? -18.266 16.719 11.609 1 93.94 225 PHE A C 1
ATOM 1844 O O . PHE A 1 225 ? -19.375 17.094 12.016 1 93.94 225 PHE A O 1
ATOM 1851 N N . GLN A 1 226 ? -17.266 17.609 11.578 1 96.06 226 GLN A N 1
ATOM 1852 C CA . GLN A 1 226 ? -17.344 19 12.008 1 96.06 226 GLN A CA 1
ATOM 1853 C C . GLN A 1 226 ? -18.016 19.859 10.953 1 96.06 226 GLN A C 1
ATOM 1855 O O . GLN A 1 226 ? -18.422 21 11.242 1 96.06 226 GLN A O 1
ATOM 1860 N N . ILE A 1 227 ? -18.078 19.328 9.766 1 96.31 227 ILE A N 1
ATOM 1861 C CA . ILE A 1 227 ? -18.594 20.109 8.641 1 96.31 227 ILE A CA 1
ATOM 1862 C C . ILE A 1 227 ? -20 19.656 8.297 1 96.31 227 ILE A C 1
ATOM 1864 O O . ILE A 1 227 ? -20.906 20.484 8.133 1 96.31 227 ILE A O 1
ATOM 1868 N N . ARG A 1 228 ? -20.172 18.375 8.164 1 94.69 228 ARG A N 1
ATOM 1869 C CA . ARG A 1 228 ? -21.453 17.844 7.73 1 94.69 228 ARG A CA 1
ATOM 1870 C C . ARG A 1 228 ? -21.641 16.406 8.219 1 94.69 228 ARG A C 1
ATOM 1872 O O . ARG A 1 228 ? -20.688 15.625 8.25 1 94.69 228 ARG A O 1
ATOM 1879 N N . ASN A 1 229 ? -22.859 16.141 8.578 1 94.56 229 ASN A N 1
ATOM 1880 C CA . ASN A 1 229 ? -23.234 14.742 8.812 1 94.56 229 ASN A CA 1
ATOM 1881 C C . ASN A 1 229 ? -23.562 14.023 7.512 1 94.56 229 ASN A C 1
ATOM 1883 O O . ASN A 1 229 ? -24.609 14.281 6.906 1 94.56 229 ASN A O 1
ATOM 1887 N N . LEU A 1 230 ? -22.766 13.055 7.152 1 95.06 230 LEU A N 1
ATOM 1888 C CA . LEU A 1 230 ? -22.938 12.391 5.863 1 95.06 230 LEU A CA 1
ATOM 1889 C C . LEU A 1 230 ? -23.719 11.094 6.016 1 95.06 230 LEU A C 1
ATOM 1891 O O . LEU A 1 230 ? -24.219 10.539 5.027 1 95.06 230 LEU A O 1
ATOM 1895 N N . GLY A 1 231 ? -23.797 10.641 7.301 1 94.19 231 GLY A N 1
ATOM 1896 C CA . GLY A 1 231 ? -24.484 9.383 7.551 1 94.19 231 GLY A CA 1
ATOM 1897 C C . GLY A 1 231 ? -24.188 8.797 8.914 1 94.19 231 GLY A C 1
ATOM 1898 O O . GLY A 1 231 ? -23.703 9.508 9.805 1 94.19 231 GLY A O 1
ATOM 1899 N N . GLU A 1 232 ? -24.469 7.535 9.039 1 92.88 232 GLU A N 1
ATOM 1900 C CA . GLU A 1 232 ? -24.375 6.855 10.32 1 92.88 232 GLU A CA 1
ATOM 1901 C C . GLU A 1 232 ? -22.922 6.848 10.828 1 92.88 232 GLU A C 1
ATOM 1903 O O . GLU A 1 232 ? -22.672 7.082 12.016 1 92.88 232 GLU A O 1
ATOM 1908 N N . ALA A 1 233 ? -22 6.562 9.961 1 92.44 233 ALA A N 1
ATOM 1909 C CA . ALA A 1 233 ? -20.594 6.535 10.352 1 92.44 233 ALA A CA 1
ATOM 1910 C C . ALA A 1 233 ? -20.141 7.906 10.836 1 92.44 233 ALA A C 1
ATOM 1912 O O . ALA A 1 233 ? -19.391 8.008 11.82 1 92.44 233 ALA A O 1
ATOM 1913 N N . SER A 1 234 ? -20.609 8.914 10.172 1 94.06 234 SER A N 1
ATOM 1914 C CA . SER A 1 234 ? -20.281 10.273 10.562 1 94.06 234 SER A CA 1
ATOM 1915 C C . SER A 1 234 ? -20.812 10.602 11.953 1 94.06 234 SER A C 1
ATOM 1917 O O . SER A 1 234 ? -20.109 11.203 12.766 1 94.06 234 SER A O 1
ATOM 1919 N N . LYS A 1 235 ? -22 10.227 12.156 1 94.62 235 LYS A N 1
ATOM 1920 C CA . LYS A 1 235 ? -22.641 10.5 13.445 1 94.62 235 LYS A CA 1
ATOM 1921 C C . LYS A 1 235 ? -21.922 9.797 14.578 1 94.62 235 LYS A C 1
ATOM 1923 O O . LYS A 1 235 ? -21.641 10.398 15.625 1 94.62 235 LYS A O 1
ATOM 1928 N N . ASN A 1 236 ? -21.641 8.547 14.359 1 92.62 236 ASN A N 1
ATOM 1929 C CA . ASN A 1 236 ? -20.922 7.773 15.375 1 92.62 236 ASN A CA 1
ATOM 1930 C C . ASN A 1 236 ? -19.547 8.367 15.664 1 92.62 236 ASN A C 1
ATOM 1932 O O . ASN A 1 236 ? -19.125 8.422 16.812 1 92.62 236 ASN A O 1
ATOM 1936 N N . HIS A 1 237 ? -18.953 8.766 14.625 1 91.81 237 HIS A N 1
ATOM 1937 C CA . HIS A 1 237 ? -17.641 9.398 14.75 1 91.81 237 HIS A CA 1
ATOM 1938 C C . HIS A 1 237 ? -17.734 10.688 15.562 1 91.81 237 HIS A C 1
ATOM 1940 O O . HIS A 1 237 ? -16.922 10.922 16.453 1 91.81 237 HIS A O 1
ATOM 1946 N N . LYS A 1 238 ? -18.641 11.484 15.242 1 94.06 238 LYS A N 1
ATOM 1947 C CA . LYS A 1 238 ? -18.875 12.742 15.953 1 94.06 238 LYS A CA 1
ATOM 1948 C C . LYS A 1 238 ? -19.062 12.5 17.453 1 94.06 238 LYS A C 1
ATOM 1950 O O . LYS A 1 238 ? -18.375 13.117 18.281 1 94.06 238 LYS A O 1
ATOM 1955 N N . ASP A 1 239 ? -19.906 11.602 17.781 1 94.38 239 ASP A N 1
ATOM 1956 C CA . ASP A 1 239 ? -20.203 11.32 19.188 1 94.38 239 ASP A CA 1
ATOM 1957 C C . ASP A 1 239 ? -18.969 10.82 19.922 1 94.38 239 ASP A C 1
ATOM 1959 O O . ASP A 1 239 ? -18.703 11.258 21.047 1 94.38 239 ASP A O 1
ATOM 1963 N N . TYR A 1 240 ? -18.281 9.992 19.234 1 90.38 240 TYR A N 1
ATOM 1964 C CA . TYR A 1 240 ? -17.078 9.422 19.828 1 90.38 240 TYR A CA 1
ATOM 1965 C C . TYR A 1 240 ? -16.031 10.492 20.078 1 90.38 240 TYR A C 1
ATOM 1967 O O . TYR A 1 240 ? -15.422 10.531 21.156 1 90.38 240 TYR A O 1
ATOM 1975 N N . PHE A 1 241 ? -15.844 11.367 19.188 1 91.75 241 PHE A N 1
ATOM 1976 C CA . PHE A 1 241 ? -14.82 12.398 19.281 1 91.75 241 PHE A CA 1
ATOM 1977 C C . PHE A 1 241 ? -15.211 13.453 20.312 1 91.75 241 PHE A C 1
ATOM 1979 O O . PHE A 1 241 ? -14.375 13.906 21.094 1 91.75 241 PHE A O 1
ATOM 1986 N N . ILE A 1 242 ? -16.422 13.789 20.359 1 91.38 242 ILE A N 1
ATOM 1987 C CA . ILE A 1 242 ? -16.891 14.758 21.328 1 91.38 242 ILE A CA 1
ATOM 1988 C C . ILE A 1 242 ? -16.734 14.195 22.734 1 91.38 242 ILE A C 1
ATOM 1990 O O . ILE A 1 242 ? -16.234 14.883 23.641 1 91.38 242 ILE A O 1
ATOM 1994 N N . GLN A 1 243 ? -17.078 12.969 22.891 1 89.69 243 GLN A N 1
ATOM 1995 C CA . GLN A 1 243 ? -16.984 12.312 24.188 1 89.69 243 GLN A CA 1
ATOM 1996 C C . GLN A 1 243 ? -15.539 12.289 24.688 1 89.69 243 GLN A C 1
ATOM 1998 O O . GLN A 1 243 ? -15.281 12.461 25.875 1 89.69 243 GLN A O 1
ATOM 2003 N N . ASN A 1 244 ? -14.562 12.117 23.781 1 85.62 244 ASN A N 1
ATOM 2004 C CA . ASN A 1 244 ? -13.164 11.969 24.156 1 85.62 244 ASN A CA 1
ATOM 2005 C C . ASN A 1 244 ? -12.406 13.289 24.062 1 85.62 244 ASN A C 1
ATOM 2007 O O . ASN A 1 244 ? -11.25 13.375 24.469 1 85.62 244 ASN A O 1
ATOM 2011 N N . GLY A 1 245 ? -13.086 14.312 23.578 1 87.94 245 GLY A N 1
ATOM 2012 C CA . GLY A 1 245 ? -12.422 15.594 23.391 1 87.94 245 GLY A CA 1
ATOM 2013 C C . GLY A 1 245 ? -11.312 15.555 22.359 1 87.94 245 GLY A C 1
ATOM 2014 O O . GLY A 1 245 ? -10.203 16.016 22.625 1 87.94 245 GLY A O 1
ATOM 2015 N N . TRP A 1 246 ? -11.633 14.938 21.172 1 88.62 246 TRP A N 1
ATOM 2016 C CA . TRP A 1 246 ? -10.633 14.773 20.109 1 88.62 246 TRP A CA 1
ATOM 2017 C C . TRP A 1 246 ? -10.984 15.617 18.891 1 88.62 246 TRP A C 1
ATOM 2019 O O . TRP A 1 246 ? -12.078 15.508 18.344 1 88.62 246 TRP A O 1
ATOM 2029 N N . ASN A 1 247 ? -10.023 16.484 18.484 1 92.94 247 ASN A N 1
ATOM 2030 C CA . ASN A 1 247 ? -10.125 17.203 17.219 1 92.94 247 ASN A CA 1
ATOM 2031 C C . ASN A 1 247 ? -11.453 17.953 17.109 1 92.94 247 ASN A C 1
ATOM 2033 O O . ASN A 1 247 ? -12.203 17.734 16.156 1 92.94 247 ASN A O 1
ATOM 2037 N N . LEU A 1 248 ? -11.656 18.938 17.922 1 94.25 248 LEU A N 1
ATOM 2038 C CA . LEU A 1 248 ? -12.984 19.547 18.031 1 94.25 248 LEU A CA 1
ATOM 2039 C C . LEU A 1 248 ? -13.039 20.859 17.266 1 94.25 248 LEU A C 1
ATOM 2041 O O . LEU A 1 248 ? -14.125 21.406 17.047 1 94.25 248 LEU A O 1
ATOM 2045 N N . ASN A 1 249 ? -11.906 21.328 16.797 1 96.25 249 ASN A N 1
ATOM 2046 C CA . ASN A 1 249 ? -11.992 22.672 16.234 1 96.25 249 ASN A CA 1
ATOM 2047 C C . ASN A 1 249 ? -11.211 22.781 14.93 1 96.25 249 ASN A C 1
ATOM 2049 O O . ASN A 1 249 ? -10.953 23.875 14.445 1 96.25 249 ASN A O 1
ATOM 2053 N N . PHE A 1 250 ? -10.781 21.672 14.344 1 97.38 250 PHE A N 1
ATOM 2054 C CA . PHE A 1 250 ? -9.953 21.719 13.141 1 97.38 250 PHE A CA 1
ATOM 2055 C C . PHE A 1 250 ? -10.641 22.516 12.047 1 97.38 250 PHE A C 1
ATOM 2057 O O . PHE A 1 250 ? -10.055 23.453 11.492 1 97.38 250 PHE A O 1
ATOM 2064 N N . ALA A 1 251 ? -11.883 22.203 11.727 1 97.44 251 ALA A N 1
ATOM 2065 C CA . ALA A 1 251 ? -12.594 22.812 10.602 1 97.44 251 ALA A CA 1
ATOM 2066 C C . ALA A 1 251 ? -12.812 24.312 10.836 1 97.44 251 ALA A C 1
ATOM 2068 O O . ALA A 1 251 ? -12.609 25.125 9.93 1 97.44 251 ALA A O 1
ATOM 2069 N N . SER A 1 252 ? -13.211 24.641 12.039 1 97.75 252 SER A N 1
ATOM 2070 C CA . SER A 1 252 ? -13.461 26.047 12.336 1 97.75 252 SER A CA 1
ATOM 2071 C C . SER A 1 252 ? -12.172 26.859 12.297 1 97.75 252 SER A C 1
ATOM 2073 O O . SER A 1 252 ? -12.156 27.984 11.797 1 97.75 252 SER A O 1
ATOM 2075 N N . THR A 1 253 ? -11.094 26.266 12.828 1 98.06 253 THR A N 1
ATOM 2076 C CA . THR A 1 253 ? -9.805 26.953 12.82 1 98.06 253 THR A CA 1
ATOM 2077 C C . THR A 1 253 ? -9.289 27.125 11.391 1 98.06 253 THR A C 1
ATOM 2079 O O . THR A 1 253 ? -8.734 28.156 11.039 1 98.06 253 THR A O 1
ATOM 2082 N N . LEU A 1 254 ? -9.469 26.125 10.547 1 98.38 254 LEU A N 1
ATOM 2083 C CA . LEU A 1 254 ? -9.109 26.172 9.133 1 98.38 254 LEU A CA 1
ATOM 2084 C C . LEU A 1 254 ? -9.875 27.281 8.422 1 98.38 254 LEU A C 1
ATOM 2086 O O . LEU A 1 254 ? -9.289 28.078 7.691 1 98.38 254 LEU A O 1
ATOM 2090 N N . LYS A 1 255 ? -11.148 27.328 8.609 1 98.06 255 LYS A N 1
ATOM 2091 C CA . LYS A 1 255 ? -12.008 28.328 7.992 1 98.06 255 LYS A CA 1
ATOM 2092 C C . LYS A 1 255 ? -11.594 29.734 8.406 1 98.06 255 LYS A C 1
ATOM 2094 O O . LYS A 1 255 ? -11.531 30.641 7.574 1 98.06 255 LYS A O 1
ATOM 2099 N N . LYS A 1 256 ? -11.383 29.875 9.688 1 98.31 256 LYS A N 1
ATOM 2100 C CA . LYS A 1 256 ? -10.984 31.172 10.219 1 98.31 256 LYS A CA 1
ATOM 2101 C C . LYS A 1 256 ? -9.672 31.641 9.594 1 98.31 256 LYS A C 1
ATOM 2103 O O . LYS A 1 256 ? -9.516 32.812 9.266 1 98.31 256 LYS A O 1
ATOM 2108 N N . ALA A 1 257 ? -8.703 30.719 9.523 1 98.44 257 ALA A N 1
ATOM 2109 C CA . ALA A 1 257 ? -7.418 31.062 8.922 1 98.44 257 ALA A CA 1
ATOM 2110 C C . ALA A 1 257 ? -7.598 31.547 7.488 1 98.44 257 ALA A C 1
ATOM 2112 O O . ALA A 1 257 ? -6.914 32.469 7.051 1 98.44 257 ALA A O 1
ATOM 2113 N N . ASN A 1 258 ? -8.461 30.891 6.723 1 98.38 258 ASN A N 1
ATOM 2114 C CA . ASN A 1 258 ? -8.773 31.312 5.355 1 98.38 258 ASN A CA 1
ATOM 2115 C C . ASN A 1 258 ? -9.422 32.688 5.32 1 98.38 258 ASN A C 1
ATOM 2117 O O . ASN A 1 258 ? -9.062 33.531 4.5 1 98.38 258 ASN A O 1
ATOM 2121 N N . GLN A 1 259 ? -10.336 32.938 6.211 1 98.12 259 GLN A N 1
ATOM 2122 C CA . GLN A 1 259 ? -11.055 34.188 6.281 1 98.12 259 GLN A CA 1
ATOM 2123 C C . GLN A 1 259 ? -10.125 35.344 6.645 1 98.12 259 GLN A C 1
ATOM 2125 O O . GLN A 1 259 ? -10.289 36.469 6.156 1 98.12 259 GLN A O 1
ATOM 2130 N N . ASN A 1 260 ? -9.195 35.031 7.48 1 97.69 260 ASN A N 1
ATOM 2131 C CA . ASN A 1 260 ? -8.242 36.062 7.93 1 97.69 260 ASN A CA 1
ATOM 2132 C C . ASN A 1 260 ? -7.188 36.344 6.867 1 97.69 260 ASN A C 1
ATOM 2134 O O . ASN A 1 260 ? -6.375 37.25 7.027 1 97.69 260 ASN A O 1
ATOM 2138 N N . GLY A 1 261 ? -7.129 35.531 5.848 1 97.56 261 GLY A N 1
ATOM 2139 C CA . GLY A 1 261 ? -6.152 35.719 4.789 1 97.56 261 GLY A CA 1
ATOM 2140 C C . GLY A 1 261 ? -4.797 35.094 5.113 1 97.56 261 GLY A C 1
ATOM 2141 O O . GLY A 1 261 ? -3.795 35.438 4.48 1 97.56 261 GLY A O 1
ATOM 2142 N N . ASP A 1 262 ? -4.77 34.25 6.148 1 97.94 262 ASP A N 1
ATOM 2143 C CA . ASP A 1 262 ? -3.523 33.562 6.504 1 97.94 262 ASP A CA 1
ATOM 2144 C C . ASP A 1 262 ? -3.18 32.469 5.492 1 97.94 262 ASP A C 1
ATOM 2146 O O . ASP A 1 262 ? -2.004 32.188 5.27 1 97.94 262 ASP A O 1
ATOM 2150 N N . ILE A 1 263 ? -4.23 31.859 4.93 1 98.62 263 ILE A N 1
ATOM 2151 C CA . ILE A 1 263 ? -4.078 30.781 3.963 1 98.62 263 ILE A CA 1
ATOM 2152 C C . ILE A 1 263 ? -5.199 30.844 2.926 1 98.62 263 ILE A C 1
ATOM 2154 O O . ILE A 1 263 ? -6.141 31.641 3.074 1 98.62 263 ILE A O 1
ATOM 2158 N N . ILE A 1 264 ? -5.035 30.078 1.871 1 98.56 264 ILE A N 1
ATOM 2159 C CA . ILE A 1 264 ? -6.086 29.859 0.879 1 98.56 264 ILE A CA 1
ATOM 2160 C C . ILE A 1 264 ? -6.453 28.375 0.827 1 98.56 264 ILE A C 1
ATOM 2162 O O . ILE A 1 264 ? -5.605 27.531 0.531 1 98.56 264 ILE A O 1
ATOM 2166 N N . ILE A 1 265 ? -7.672 28.078 1.109 1 98.25 265 ILE A N 1
ATOM 2167 C CA . ILE A 1 265 ? -8.148 26.719 0.975 1 98.25 265 ILE A CA 1
ATOM 2168 C C . ILE A 1 265 ? -8.32 26.375 -0.503 1 98.25 265 ILE A C 1
ATOM 2170 O O . ILE A 1 265 ? -9 27.094 -1.238 1 98.25 265 ILE A O 1
ATOM 2174 N N . GLU A 1 266 ? -7.738 25.234 -0.904 1 97.19 266 GLU A N 1
ATOM 2175 C CA . GLU A 1 266 ? -7.781 24.844 -2.311 1 97.19 266 GLU A CA 1
ATOM 2176 C C . GLU A 1 266 ? -8.789 23.719 -2.539 1 97.19 266 GLU A C 1
ATOM 2178 O O . GLU A 1 266 ? -9.391 23.625 -3.611 1 97.19 266 GLU A O 1
ATOM 2183 N N . ASP A 1 267 ? -8.867 22.828 -1.587 1 95.88 267 ASP A N 1
ATOM 2184 C CA . ASP A 1 267 ? -9.758 21.672 -1.723 1 95.88 267 ASP A CA 1
ATOM 2185 C C . ASP A 1 267 ? -10.164 21.125 -0.355 1 95.88 267 ASP A C 1
ATOM 2187 O O . ASP A 1 267 ? -9.461 21.328 0.635 1 95.88 267 ASP A O 1
ATOM 2191 N N . ALA A 1 268 ? -11.273 20.469 -0.356 1 94.38 268 ALA A N 1
ATOM 2192 C CA . ALA A 1 268 ? -11.703 19.688 0.792 1 94.38 268 ALA A CA 1
ATOM 2193 C C . ALA A 1 268 ? -12.57 18.5 0.35 1 94.38 268 ALA A C 1
ATOM 2195 O O . ALA A 1 268 ? -13.398 18.641 -0.549 1 94.38 268 ALA A O 1
ATOM 2196 N N . MET A 1 269 ? -12.289 17.391 0.874 1 94.62 269 MET A N 1
ATOM 2197 C CA . MET A 1 269 ? -13.078 16.172 0.672 1 94.62 269 MET A CA 1
ATOM 2198 C C . MET A 1 269 ? -13.406 15.516 2.006 1 94.62 269 MET A C 1
ATOM 2200 O O . MET A 1 269 ? -12.508 15.195 2.783 1 94.62 269 MET A O 1
ATOM 2204 N N . LEU A 1 270 ? -14.711 15.328 2.209 1 95.5 270 LEU A N 1
ATOM 2205 C CA . LEU A 1 270 ? -15.133 14.82 3.51 1 95.5 270 LEU A CA 1
ATOM 2206 C C . LEU A 1 270 ? -15.266 13.305 3.484 1 95.5 270 LEU A C 1
ATOM 2208 O O . LEU A 1 270 ? -15.867 12.742 2.564 1 95.5 270 LEU A O 1
ATOM 2212 N N . GLU A 1 271 ? -14.633 12.672 4.586 1 93.81 271 GLU A N 1
ATOM 2213 C CA . GLU A 1 271 ? -14.75 11.242 4.859 1 93.81 271 GLU A CA 1
ATOM 2214 C C . GLU A 1 271 ? -14.539 10.422 3.594 1 93.81 271 GLU A C 1
ATOM 2216 O O . GLU A 1 271 ? -15.352 9.562 3.258 1 93.81 271 GLU A O 1
ATOM 2221 N N . TYR A 1 272 ? -13.352 10.719 3.092 1 86.38 272 TYR A N 1
ATOM 2222 C CA . TYR A 1 272 ? -12.93 10.195 1.793 1 86.38 272 TYR A CA 1
ATOM 2223 C C . TYR A 1 272 ? -11.812 9.172 1.947 1 86.38 272 TYR A C 1
ATOM 2225 O O . TYR A 1 272 ? -10.68 9.414 1.534 1 86.38 272 TYR A O 1
ATOM 2233 N N . SER A 1 273 ? -12.094 8.023 2.494 1 84.25 273 SER A N 1
ATOM 2234 C CA . SER A 1 273 ? -11.078 6.98 2.613 1 84.25 273 SER A CA 1
ATOM 2235 C C . SER A 1 273 ? -11.688 5.656 3.061 1 84.25 273 SER A C 1
ATOM 2237 O O . SER A 1 273 ? -12.727 5.641 3.729 1 84.25 273 SER A O 1
ATOM 2239 N N . CYS A 1 274 ? -11.133 4.641 2.553 1 87.88 274 CYS A N 1
ATOM 2240 C CA . CYS A 1 274 ? -11.336 3.314 3.125 1 87.88 274 CYS A CA 1
ATOM 2241 C C . CYS A 1 274 ? -10.211 2.961 4.094 1 87.88 274 CYS A C 1
ATOM 2243 O O . CYS A 1 274 ? -9.25 2.293 3.713 1 87.88 274 CYS A O 1
ATOM 2245 N N . GLY A 1 275 ? -10.344 3.488 5.25 1 82.25 275 GLY A N 1
ATOM 2246 C CA . GLY A 1 275 ? -9.266 3.35 6.215 1 82.25 275 GLY A CA 1
ATOM 2247 C C . GLY A 1 275 ? -9.367 2.088 7.047 1 82.25 275 GLY A C 1
ATOM 2248 O O . GLY A 1 275 ? -10.297 1.299 6.879 1 82.25 275 GLY A O 1
ATOM 2249 N N . THR A 1 276 ? -8.32 1.942 7.855 1 74.5 276 THR A N 1
ATOM 2250 C CA . THR A 1 276 ? -8.211 0.772 8.719 1 74.5 276 THR A CA 1
ATOM 2251 C C . THR A 1 276 ? -9.242 0.828 9.836 1 74.5 276 THR A C 1
ATOM 2253 O O . THR A 1 276 ? -9.844 -0.191 10.188 1 74.5 276 THR A O 1
ATOM 2256 N N . ASP A 1 277 ? -9.492 1.983 10.328 1 77.44 277 ASP A N 1
ATOM 2257 C CA . ASP A 1 277 ? -10.469 2.162 11.398 1 77.44 277 ASP A CA 1
ATOM 2258 C C . ASP A 1 277 ? -11.758 2.773 10.859 1 77.44 277 ASP A C 1
ATOM 2260 O O . ASP A 1 277 ? -11.781 3.938 10.461 1 77.44 277 ASP A O 1
ATOM 2264 N N . PRO A 1 278 ? -12.844 1.947 10.891 1 77.88 278 PRO A N 1
ATOM 2265 C CA . PRO A 1 278 ? -14.109 2.463 10.352 1 77.88 278 PRO A CA 1
ATOM 2266 C C . PRO A 1 278 ? -14.672 3.623 11.172 1 77.88 278 PRO A C 1
ATOM 2268 O O . PRO A 1 278 ? -15.547 4.352 10.695 1 77.88 278 PRO A O 1
ATOM 2271 N N . PHE A 1 279 ? -14.188 3.791 12.297 1 79.44 279 PHE A N 1
ATOM 2272 C CA . PHE A 1 279 ? -14.758 4.793 13.188 1 79.44 279 PHE A CA 1
ATOM 2273 C C . PHE A 1 279 ? -13.938 6.074 13.172 1 79.44 279 PHE A C 1
ATOM 2275 O O . PHE A 1 279 ? -14.203 7.004 13.93 1 79.44 279 PHE A O 1
ATOM 2282 N N . ASN A 1 280 ? -13.047 6.039 12.281 1 87.88 280 ASN A N 1
ATOM 2283 C CA . ASN A 1 280 ? -12.18 7.207 12.188 1 87.88 280 ASN A CA 1
ATOM 2284 C C . ASN A 1 280 ? -11.945 7.609 10.734 1 87.88 280 ASN A C 1
ATOM 2286 O O . ASN A 1 280 ? -10.812 7.586 10.25 1 87.88 280 ASN A O 1
ATOM 2290 N N . PRO A 1 281 ? -13.07 8.055 10.133 1 92.19 281 PRO A N 1
ATOM 2291 C CA . PRO A 1 281 ? -12.961 8.352 8.703 1 92.19 281 PRO A CA 1
ATOM 2292 C C . PRO A 1 281 ? -12.031 9.523 8.406 1 92.19 281 PRO A C 1
ATOM 2294 O O . PRO A 1 281 ? -12.016 10.508 9.148 1 92.19 281 PRO A O 1
ATOM 2297 N N . THR A 1 282 ? -11.281 9.367 7.344 1 95.06 282 THR A N 1
ATOM 2298 C CA . THR A 1 282 ? -10.32 10.391 6.93 1 95.06 282 THR A CA 1
ATOM 2299 C C . THR A 1 282 ? -10.984 11.406 6 1 95.06 282 THR A C 1
ATOM 2301 O O . THR A 1 282 ? -11.656 11.031 5.039 1 95.06 282 THR A O 1
ATOM 2304 N N . SER A 1 283 ? -10.883 12.617 6.301 1 96.12 283 SER A N 1
ATOM 2305 C CA . SER A 1 283 ? -11.188 13.727 5.406 1 96.12 283 SER A CA 1
ATOM 2306 C C . SER A 1 283 ? -9.914 14.414 4.922 1 96.12 283 SER A C 1
ATOM 2308 O O . SER A 1 283 ? -8.883 14.367 5.598 1 96.12 283 SER A O 1
ATOM 2310 N N . ILE A 1 284 ? -10.031 15 3.701 1 96.94 284 ILE A N 1
ATOM 2311 C CA . ILE A 1 284 ? -8.891 15.68 3.098 1 96.94 284 ILE A CA 1
ATOM 2312 C C . ILE A 1 284 ? -9.164 17.188 3.047 1 96.94 284 ILE A C 1
ATOM 2314 O O . ILE A 1 284 ? -10.258 17.609 2.678 1 96.94 284 ILE A O 1
ATOM 2318 N N . ALA A 1 285 ? -8.227 17.984 3.512 1 97.81 285 ALA A N 1
ATOM 2319 C CA . ALA A 1 285 ? -8.211 19.422 3.295 1 97.81 285 ALA A CA 1
ATOM 2320 C C . ALA A 1 285 ? -6.875 19.875 2.703 1 97.81 285 ALA A C 1
ATOM 2322 O O . ALA A 1 285 ? -5.812 19.406 3.115 1 97.81 285 ALA A O 1
ATOM 2323 N N . VAL A 1 286 ? -6.953 20.703 1.716 1 98.19 286 VAL A N 1
ATOM 2324 C CA . VAL A 1 286 ? -5.754 21.234 1.078 1 98.19 286 VAL A CA 1
ATOM 2325 C C . VAL A 1 286 ? -5.777 22.766 1.117 1 98.19 286 VAL A C 1
ATOM 2327 O O . VAL A 1 286 ? -6.789 23.375 0.78 1 98.19 286 VAL A O 1
ATOM 2330 N N . TRP A 1 287 ? -4.664 23.297 1.562 1 98.69 287 TRP A N 1
ATOM 2331 C CA . TRP A 1 287 ? -4.52 24.75 1.526 1 98.69 287 TRP A CA 1
ATOM 2332 C C . TRP A 1 287 ? -3.1 25.141 1.146 1 98.69 287 TRP A C 1
ATOM 2334 O O . TRP A 1 287 ? -2.203 24.297 1.099 1 98.69 287 TRP A O 1
ATOM 2344 N N . ARG A 1 288 ? -2.908 26.406 0.79 1 98.19 288 ARG A N 1
ATOM 2345 C CA . ARG A 1 288 ? -1.595 26.953 0.477 1 98.19 288 ARG A CA 1
ATOM 2346 C C . ARG A 1 288 ? -1.442 28.359 1.04 1 98.19 288 ARG A C 1
ATOM 2348 O O . ARG A 1 288 ? -2.422 28.969 1.478 1 98.19 288 ARG A O 1
ATOM 2355 N N . THR A 1 289 ? -0.214 28.766 1.023 1 97.56 289 THR A N 1
ATOM 2356 C CA . THR A 1 289 ? 0.059 30.156 1.381 1 97.56 289 THR A CA 1
ATOM 2357 C C . THR A 1 289 ? -0.583 31.109 0.378 1 97.56 289 THR A C 1
ATOM 2359 O O . THR A 1 289 ? -0.93 30.719 -0.735 1 97.56 289 THR A O 1
ATOM 2362 N N . VAL A 1 290 ? -0.74 32.344 0.782 1 93.25 290 VAL A N 1
ATOM 2363 C CA . VAL A 1 290 ? -1.335 33.406 -0.019 1 93.25 290 VAL A CA 1
ATOM 2364 C C . VAL A 1 290 ? -0.325 33.906 -1.051 1 93.25 290 VAL A C 1
ATOM 2366 O O . VAL A 1 290 ? 0.871 34 -0.762 1 93.25 290 VAL A O 1
ATOM 2369 N N . MET B 1 1 ? -4.109 -27.703 -25.781 1 35.94 1 MET B N 1
ATOM 2370 C CA . MET B 1 1 ? -2.816 -27.062 -25.969 1 35.94 1 MET B CA 1
ATOM 2371 C C . MET B 1 1 ? -2.863 -25.609 -25.5 1 35.94 1 MET B C 1
ATOM 2373 O O . MET B 1 1 ? -3.828 -24.891 -25.781 1 35.94 1 MET B O 1
ATOM 2377 N N . ALA B 1 2 ? -2.119 -25.172 -24.453 1 44.41 2 ALA B N 1
ATOM 2378 C CA . ALA B 1 2 ? -1.996 -23.828 -23.922 1 44.41 2 ALA B CA 1
ATOM 2379 C C . ALA B 1 2 ? -1.554 -22.844 -25 1 44.41 2 ALA B C 1
ATOM 2381 O O . ALA B 1 2 ? -0.546 -23.062 -25.688 1 44.41 2 ALA B O 1
ATOM 2382 N N . TYR B 1 3 ? -2.527 -22.031 -25.672 1 58.44 3 TYR B N 1
ATOM 2383 C CA . TYR B 1 3 ? -2.227 -21.156 -26.797 1 58.44 3 TYR B CA 1
ATOM 2384 C C . TYR B 1 3 ? -2.342 -19.688 -26.391 1 58.44 3 TYR B C 1
ATOM 2386 O O . TYR B 1 3 ? -3.23 -19.328 -25.609 1 58.44 3 TYR B O 1
ATOM 2394 N N . GLN B 1 4 ? -1.176 -19 -26.391 1 61.69 4 GLN B N 1
ATOM 2395 C CA . GLN B 1 4 ? -1.272 -17.547 -26.422 1 61.69 4 GLN B CA 1
ATOM 2396 C C . GLN B 1 4 ? -1.007 -17 -27.828 1 61.69 4 GLN B C 1
ATOM 2398 O O . GLN B 1 4 ? -0.031 -17.391 -28.469 1 61.69 4 GLN B O 1
ATOM 2403 N N . GLU B 1 5 ? -1.93 -16.172 -28.266 1 70.5 5 GLU B N 1
ATOM 2404 C CA . GLU B 1 5 ? -1.737 -15.57 -29.594 1 70.5 5 GLU B CA 1
ATOM 2405 C C . GLU B 1 5 ? -0.421 -14.797 -29.656 1 70.5 5 GLU B C 1
ATOM 2407 O O . GLU B 1 5 ? -0.038 -14.125 -28.703 1 70.5 5 GLU B O 1
ATOM 2412 N N . LYS B 1 6 ? 0.333 -14.945 -30.734 1 72.56 6 LYS B N 1
ATOM 2413 C CA . LYS B 1 6 ? 1.636 -14.328 -30.969 1 72.56 6 LYS B CA 1
ATOM 2414 C C . LYS B 1 6 ? 1.574 -12.82 -30.75 1 72.56 6 LYS B C 1
ATOM 2416 O O . LYS B 1 6 ? 2.527 -12.219 -30.266 1 72.56 6 LYS B O 1
ATOM 2421 N N . LYS B 1 7 ? 0.416 -12.305 -31.078 1 72.5 7 LYS B N 1
ATOM 2422 C CA . LYS B 1 7 ? 0.25 -10.859 -30.938 1 72.5 7 LYS B CA 1
ATOM 2423 C C . LYS B 1 7 ? 0.388 -10.43 -29.484 1 72.5 7 LYS B C 1
ATOM 2425 O O . LYS B 1 7 ? 1.003 -9.398 -29.188 1 72.5 7 LYS B O 1
ATOM 2430 N N . TRP B 1 8 ? -0.046 -11.273 -28.594 1 73.19 8 TRP B N 1
ATOM 2431 C CA . TRP B 1 8 ? -0.004 -10.93 -27.188 1 73.19 8 TRP B CA 1
ATOM 2432 C C . TRP B 1 8 ? 1.381 -11.188 -26.594 1 73.19 8 TRP B C 1
ATOM 2434 O O . TRP B 1 8 ? 1.858 -10.422 -25.75 1 73.19 8 TRP B O 1
ATOM 2444 N N . GLN B 1 9 ? 2.012 -12.156 -27.109 1 76.56 9 GLN B N 1
ATOM 2445 C CA . GLN B 1 9 ? 3.379 -12.438 -26.688 1 76.56 9 GLN B CA 1
ATOM 2446 C C . GLN B 1 9 ? 4.309 -11.281 -27.031 1 76.56 9 GLN B C 1
ATOM 2448 O O . GLN B 1 9 ? 5.105 -10.836 -26.203 1 76.56 9 GLN B O 1
ATOM 2453 N N . ASN B 1 10 ? 4.121 -10.852 -28.234 1 78.06 10 ASN B N 1
ATOM 2454 C CA . ASN B 1 10 ? 4.934 -9.727 -28.688 1 78.06 10 ASN B CA 1
ATOM 2455 C C . ASN B 1 10 ? 4.609 -8.453 -27.906 1 78.06 10 ASN B C 1
ATOM 2457 O O . ASN B 1 10 ? 5.512 -7.691 -27.562 1 78.06 10 ASN B O 1
ATOM 2461 N N . PHE B 1 11 ? 3.395 -8.289 -27.656 1 77.25 11 PHE B N 1
ATOM 2462 C CA . PHE B 1 11 ? 2.984 -7.121 -26.891 1 77.25 11 PHE B CA 1
ATOM 2463 C C . PHE B 1 11 ? 3.609 -7.141 -25.5 1 77.25 11 PHE B C 1
ATOM 2465 O O . PHE B 1 11 ? 4.168 -6.137 -25.047 1 77.25 11 PHE B O 1
ATOM 2472 N N . TYR B 1 12 ? 3.562 -8.266 -24.922 1 80.69 12 TYR B N 1
ATOM 2473 C CA . TYR B 1 12 ? 4.07 -8.375 -23.562 1 80.69 12 TYR B CA 1
ATOM 2474 C C . TYR B 1 12 ? 5.578 -8.156 -23.516 1 80.69 12 TYR B C 1
ATOM 2476 O O . TYR B 1 12 ? 6.086 -7.453 -22.641 1 80.69 12 TYR B O 1
ATOM 2484 N N . GLU B 1 13 ? 6.223 -8.719 -24.469 1 85.38 13 GLU B N 1
ATOM 2485 C CA . GLU B 1 13 ? 7.668 -8.531 -24.531 1 85.38 13 GLU B CA 1
ATOM 2486 C C . GLU B 1 13 ? 8.023 -7.062 -24.734 1 85.38 13 GLU B C 1
ATOM 2488 O O . GLU B 1 13 ? 8.891 -6.531 -24.031 1 85.38 13 GLU B O 1
ATOM 2493 N N . ASN B 1 14 ? 7.336 -6.434 -25.609 1 84.5 14 ASN B N 1
ATOM 2494 C CA . ASN B 1 14 ? 7.617 -5.031 -25.891 1 84.5 14 ASN B CA 1
ATOM 2495 C C . ASN B 1 14 ? 7.242 -4.133 -24.719 1 84.5 14 ASN B C 1
ATOM 2497 O O . ASN B 1 14 ? 7.961 -3.184 -24.391 1 84.5 14 ASN B O 1
ATOM 2501 N N . ALA B 1 15 ? 6.133 -4.465 -24.125 1 84.25 15 ALA B N 1
ATOM 2502 C CA . ALA B 1 15 ? 5.691 -3.691 -22.953 1 84.25 15 ALA B CA 1
ATOM 2503 C C . ALA B 1 15 ? 6.715 -3.771 -21.828 1 84.25 15 ALA B C 1
ATOM 2505 O O . ALA B 1 15 ? 7.047 -2.756 -21.203 1 84.25 15 ALA B O 1
ATOM 2506 N N . TRP B 1 16 ? 7.246 -4.902 -21.641 1 86.44 16 TRP B N 1
ATOM 2507 C CA . TRP B 1 16 ? 8.227 -5.07 -20.578 1 86.44 16 TRP B CA 1
ATOM 2508 C C . TRP B 1 16 ? 9.555 -4.414 -20.953 1 86.44 16 TRP B C 1
ATOM 2510 O O . TRP B 1 16 ? 10.242 -3.861 -20.094 1 86.44 16 TRP B O 1
ATOM 2520 N N . ALA B 1 17 ? 9.852 -4.441 -22.234 1 88.44 17 ALA B N 1
ATOM 2521 C CA . ALA B 1 17 ? 11.086 -3.793 -22.688 1 88.44 17 ALA B CA 1
ATOM 2522 C C . ALA B 1 17 ? 11.031 -2.289 -22.438 1 88.44 17 ALA B C 1
ATOM 2524 O O . ALA B 1 17 ? 12.023 -1.694 -22 1 88.44 17 ALA B O 1
ATOM 2525 N N . ILE B 1 18 ? 9.938 -1.735 -22.656 1 90.94 18 ILE B N 1
ATOM 2526 C CA . ILE B 1 18 ? 9.758 -0.301 -22.469 1 90.94 18 ILE B CA 1
ATOM 2527 C C . ILE B 1 18 ? 9.82 0.026 -20.969 1 90.94 18 ILE B C 1
ATOM 2529 O O . ILE B 1 18 ? 10.469 0.997 -20.578 1 90.94 18 ILE B O 1
ATOM 2533 N N . ARG B 1 19 ? 9.203 -0.78 -20.172 1 92.44 19 ARG B N 1
ATOM 2534 C CA . ARG B 1 19 ? 9.266 -0.602 -18.719 1 92.44 19 ARG B CA 1
ATOM 2535 C C . ARG B 1 19 ? 10.695 -0.755 -18.219 1 92.44 19 ARG B C 1
ATOM 2537 O O . ARG B 1 19 ? 11.148 0.028 -17.375 1 92.44 19 ARG B O 1
ATOM 2544 N N . ALA B 1 20 ? 11.328 -1.715 -18.766 1 91.44 20 ALA B N 1
ATOM 2545 C CA . ALA B 1 20 ? 12.711 -1.96 -18.375 1 91.44 20 ALA B CA 1
ATOM 2546 C C . ALA B 1 20 ? 13.594 -0.764 -18.719 1 91.44 20 ALA B C 1
ATOM 2548 O O . ALA B 1 20 ? 14.469 -0.388 -17.922 1 91.44 20 ALA B O 1
ATOM 2549 N N . GLU B 1 21 ? 13.359 -0.198 -19.859 1 91.5 21 GLU B N 1
ATOM 2550 C CA . GLU B 1 21 ? 14.117 0.988 -20.234 1 91.5 21 GLU B CA 1
ATOM 2551 C C . GLU B 1 21 ? 13.836 2.152 -19.297 1 91.5 21 GLU B C 1
ATOM 2553 O O . GLU B 1 21 ? 14.766 2.852 -18.875 1 91.5 21 GLU B O 1
ATOM 2558 N N . PHE B 1 22 ? 12.617 2.332 -19.016 1 92.56 22 PHE B N 1
ATOM 2559 C CA . PHE B 1 22 ? 12.227 3.373 -18.062 1 92.56 22 PHE B CA 1
ATOM 2560 C C . PHE B 1 22 ? 12.914 3.176 -16.719 1 92.56 22 PHE B C 1
ATOM 2562 O O . PHE B 1 22 ? 13.484 4.117 -16.172 1 92.56 22 PHE B O 1
ATOM 2569 N N . MET B 1 23 ? 12.906 1.999 -16.203 1 93.44 23 MET B N 1
ATOM 2570 C CA . MET B 1 23 ? 13.5 1.668 -14.914 1 93.44 23 MET B CA 1
ATOM 2571 C C . MET B 1 23 ? 15.016 1.834 -14.945 1 93.44 23 MET B C 1
ATOM 2573 O O . MET B 1 23 ? 15.609 2.355 -14 1 93.44 23 MET B O 1
ATOM 2577 N N . SER B 1 24 ? 15.578 1.452 -16.031 1 91.56 24 SER B N 1
ATOM 2578 C CA . SER B 1 24 ? 17.031 1.562 -16.172 1 91.56 24 SER B CA 1
ATOM 2579 C C . SER B 1 24 ? 17.469 3.02 -16.156 1 91.56 24 SER B C 1
ATOM 2581 O O . SER B 1 24 ? 18.516 3.348 -15.602 1 91.56 24 SER B O 1
ATOM 2583 N N . GLN B 1 25 ? 16.688 3.842 -16.781 1 90.5 25 GLN B N 1
ATOM 2584 C CA . GLN B 1 25 ? 17 5.266 -16.781 1 90.5 25 GLN B CA 1
ATOM 2585 C C . GLN B 1 25 ? 16.984 5.824 -15.352 1 90.5 25 GLN B C 1
ATOM 2587 O O . GLN B 1 25 ? 17.828 6.664 -15.008 1 90.5 25 GLN B O 1
ATOM 2592 N N . PHE B 1 26 ? 16.125 5.336 -14.57 1 88.12 26 PHE B N 1
ATOM 2593 C CA . PHE B 1 26 ? 16.047 5.801 -13.195 1 88.12 26 PHE B CA 1
ATOM 2594 C C . PHE B 1 26 ? 17.234 5.277 -12.383 1 88.12 26 PHE B C 1
ATOM 2596 O O . PHE B 1 26 ? 17.766 5.988 -11.531 1 88.12 26 PHE B O 1
ATOM 2603 N N . ILE B 1 27 ? 17.578 4.043 -12.562 1 86.88 27 ILE B N 1
ATOM 2604 C CA . ILE B 1 27 ? 18.734 3.479 -11.875 1 86.88 27 ILE B CA 1
ATOM 2605 C C . ILE B 1 27 ? 19.969 4.316 -12.188 1 86.88 27 ILE B C 1
ATOM 2607 O O . ILE B 1 27 ? 20.734 4.656 -11.281 1 86.88 27 ILE B O 1
ATOM 2611 N N . ASN B 1 28 ? 20.062 4.703 -13.367 1 85.25 28 ASN B N 1
ATOM 2612 C CA . ASN B 1 28 ? 21.219 5.465 -13.812 1 85.25 28 ASN B CA 1
ATOM 2613 C C . ASN B 1 28 ? 21.219 6.879 -13.234 1 85.25 28 ASN B C 1
ATOM 2615 O O . ASN B 1 28 ? 22.266 7.508 -13.117 1 85.25 28 ASN B O 1
ATOM 2619 N N . ARG B 1 29 ? 20.078 7.379 -12.844 1 80.38 29 ARG B N 1
ATOM 2620 C CA . ARG B 1 29 ? 19.953 8.742 -12.344 1 80.38 29 ARG B CA 1
ATOM 2621 C C . ARG B 1 29 ? 20 8.773 -10.82 1 80.38 29 ARG B C 1
ATOM 2623 O O . ARG B 1 29 ? 19.766 9.82 -10.211 1 80.38 29 ARG B O 1
ATOM 2630 N N . GLY B 1 30 ? 20.219 7.547 -10.266 1 73.56 30 GLY B N 1
ATOM 2631 C CA . GLY B 1 30 ? 20.438 7.613 -8.828 1 73.56 30 GLY B CA 1
ATOM 2632 C C . GLY B 1 30 ? 19.438 6.797 -8.031 1 73.56 30 GLY B C 1
ATOM 2633 O O . GLY B 1 30 ? 19.281 7.008 -6.828 1 73.56 30 GLY B O 1
ATOM 2634 N N . GLY B 1 31 ? 18.656 6.023 -8.633 1 75.62 31 GLY B N 1
ATOM 2635 C CA . GLY B 1 31 ? 17.891 5.074 -7.836 1 75.62 31 GLY B CA 1
ATOM 2636 C C . GLY B 1 31 ? 18.766 4.168 -6.984 1 75.62 31 GLY B C 1
ATOM 2637 O O . GLY B 1 31 ? 19.688 3.529 -7.492 1 75.62 31 GLY B O 1
ATOM 2638 N N . TYR B 1 32 ? 18.375 4.121 -5.668 1 79.75 32 TYR B N 1
ATOM 2639 C CA . TYR B 1 32 ? 19.312 3.492 -4.734 1 79.75 32 TYR B CA 1
ATOM 2640 C C . TYR B 1 32 ? 18.922 2.043 -4.469 1 79.75 32 TYR B C 1
ATOM 2642 O O . TYR B 1 32 ? 19.734 1.249 -3.998 1 79.75 32 TYR B O 1
ATOM 2650 N N . ASN B 1 33 ? 17.641 1.842 -4.668 1 88.88 33 ASN B N 1
ATOM 2651 C CA . ASN B 1 33 ? 17.172 0.493 -4.363 1 88.88 33 ASN B CA 1
ATOM 2652 C C . ASN B 1 33 ? 16.031 0.079 -5.277 1 88.88 33 ASN B C 1
ATOM 2654 O O . ASN B 1 33 ? 15.492 0.901 -6.023 1 88.88 33 ASN B O 1
ATOM 2658 N N . ALA B 1 34 ? 15.68 -1.151 -5.238 1 93.06 34 ALA B N 1
ATOM 2659 C CA . ALA B 1 34 ? 14.703 -1.729 -6.156 1 93.06 34 ALA B CA 1
ATOM 2660 C C . ALA B 1 34 ? 13.328 -1.1 -5.957 1 93.06 34 ALA B C 1
ATOM 2662 O O . ALA B 1 34 ? 12.602 -0.861 -6.922 1 93.06 34 ALA B O 1
ATOM 2663 N N . LEU B 1 35 ? 12.961 -0.803 -4.77 1 93.69 35 LEU B N 1
ATOM 2664 C CA . LEU B 1 35 ? 11.625 -0.281 -4.492 1 93.69 35 LEU B CA 1
ATOM 2665 C C . LEU B 1 35 ? 11.477 1.137 -5.031 1 93.69 35 LEU B C 1
ATOM 2667 O O . LEU B 1 35 ? 10.391 1.52 -5.488 1 93.69 35 LEU B O 1
ATOM 2671 N N . GLN B 1 36 ? 12.5 1.92 -4.957 1 93.44 36 GLN B N 1
ATOM 2672 C CA . GLN B 1 36 ? 12.461 3.258 -5.539 1 93.44 36 GLN B CA 1
ATOM 2673 C C . GLN B 1 36 ? 12.25 3.197 -7.047 1 93.44 36 GLN B C 1
ATOM 2675 O O . GLN B 1 36 ? 11.477 3.977 -7.605 1 93.44 36 GLN B O 1
ATOM 2680 N N . VAL B 1 37 ? 12.945 2.232 -7.648 1 94.44 37 VAL B N 1
ATOM 2681 C CA . VAL B 1 37 ? 12.812 2.051 -9.094 1 94.44 37 VAL B CA 1
ATOM 2682 C C . VAL B 1 37 ? 11.383 1.617 -9.422 1 94.44 37 VAL B C 1
ATOM 2684 O O . VAL B 1 37 ? 10.75 2.186 -10.312 1 94.44 37 VAL B O 1
ATOM 2687 N N . ILE B 1 38 ? 10.859 0.693 -8.703 1 95.12 38 ILE B N 1
ATOM 2688 C CA . ILE B 1 38 ? 9.5 0.187 -8.875 1 95.12 38 ILE B CA 1
ATOM 2689 C C . ILE B 1 38 ? 8.492 1.304 -8.602 1 95.12 38 ILE B C 1
ATOM 2691 O O . ILE B 1 38 ? 7.535 1.481 -9.359 1 95.12 38 ILE B O 1
ATOM 2695 N N . GLY B 1 39 ? 8.758 2 -7.562 1 94.06 39 GLY B N 1
ATOM 2696 C CA . GLY B 1 39 ? 7.883 3.105 -7.199 1 94.06 39 GLY B CA 1
ATOM 2697 C C . GLY B 1 39 ? 7.773 4.16 -8.281 1 94.06 39 GLY B C 1
ATOM 2698 O O . GLY B 1 39 ? 6.695 4.703 -8.523 1 94.06 39 GLY B O 1
ATOM 2699 N N . GLU B 1 40 ? 8.852 4.453 -8.953 1 93.5 40 GLU B N 1
ATOM 2700 C CA . GLU B 1 40 ? 8.852 5.434 -10.039 1 93.5 40 GLU B CA 1
ATOM 2701 C C . GLU B 1 40 ? 7.988 4.965 -11.203 1 93.5 40 GLU B C 1
ATOM 2703 O O . GLU B 1 40 ? 7.266 5.762 -11.805 1 93.5 40 GLU B O 1
ATOM 2708 N N . LEU B 1 41 ? 8.109 3.746 -11.5 1 94.44 41 LEU B N 1
ATOM 2709 C CA . LEU B 1 41 ? 7.281 3.205 -12.57 1 94.44 41 LEU B CA 1
ATOM 2710 C C . LEU B 1 41 ? 5.809 3.221 -12.172 1 94.44 41 LEU B C 1
ATOM 2712 O O . LEU B 1 41 ? 4.945 3.564 -12.984 1 94.44 41 LEU B O 1
ATOM 2716 N N . GLU B 1 42 ? 5.523 2.85 -10.914 1 93.88 42 GLU B N 1
ATOM 2717 C CA . GLU B 1 42 ? 4.141 2.832 -10.445 1 93.88 42 GLU B CA 1
ATOM 2718 C C . GLU B 1 42 ? 3.527 4.227 -10.477 1 93.88 42 GLU B C 1
ATOM 2720 O O . GLU B 1 42 ? 2.354 4.387 -10.812 1 93.88 42 GLU B O 1
ATOM 2725 N N . LYS B 1 43 ? 4.277 5.141 -10.039 1 92.19 43 LYS B N 1
ATOM 2726 C CA . LYS B 1 43 ? 3.846 6.531 -10.117 1 92.19 43 LYS B CA 1
ATOM 2727 C C . LYS B 1 43 ? 3.447 6.91 -11.539 1 92.19 43 LYS B C 1
ATOM 2729 O O . LYS B 1 43 ? 2.387 7.5 -11.758 1 92.19 43 LYS B O 1
ATOM 2734 N N . LYS B 1 44 ? 4.266 6.527 -12.477 1 92.56 44 LYS B N 1
ATOM 2735 C CA . LYS B 1 44 ? 3.971 6.789 -13.883 1 92.56 44 LYS B CA 1
ATOM 2736 C C . LYS B 1 44 ? 2.711 6.051 -14.328 1 92.56 44 LYS B C 1
ATOM 2738 O O . LYS B 1 44 ? 1.842 6.633 -14.984 1 92.56 44 LYS B O 1
ATOM 2743 N N . GLU B 1 45 ? 2.572 4.848 -13.922 1 93.12 45 GLU B N 1
ATOM 2744 C CA . GLU B 1 45 ? 1.502 3.986 -14.406 1 93.12 45 GLU B CA 1
ATOM 2745 C C . GLU B 1 45 ? 0.179 4.301 -13.719 1 93.12 45 GLU B C 1
ATOM 2747 O O . GLU B 1 45 ? -0.878 3.83 -14.141 1 93.12 45 GLU B O 1
ATOM 2752 N N . ARG B 1 46 ? 0.211 5.098 -12.688 1 91 46 ARG B N 1
ATOM 2753 C CA . ARG B 1 46 ? -1.037 5.559 -12.086 1 91 46 ARG B CA 1
ATOM 2754 C C . ARG B 1 46 ? -1.817 6.441 -13.055 1 91 46 ARG B C 1
ATOM 2756 O O . ARG B 1 46 ? -3.051 6.43 -13.055 1 91 46 ARG B O 1
ATOM 2763 N N . TYR B 1 47 ? -1.096 7.094 -14 1 91.56 47 TYR B N 1
ATOM 2764 C CA . TYR B 1 47 ? -1.764 8.078 -14.852 1 91.56 47 TYR B CA 1
ATOM 2765 C C . TYR B 1 47 ? -1.594 7.73 -16.328 1 91.56 47 TYR B C 1
ATOM 2767 O O . TYR B 1 47 ? -2.277 8.289 -17.188 1 91.56 47 TYR B O 1
ATOM 2775 N N . TYR B 1 48 ? -0.615 6.766 -16.547 1 92.19 48 TYR B N 1
ATOM 2776 C CA . TYR B 1 48 ? -0.329 6.434 -17.938 1 92.19 48 TYR B CA 1
ATOM 2777 C C . TYR B 1 48 ? -0.378 4.926 -18.156 1 92.19 48 TYR B C 1
ATOM 2779 O O . TYR B 1 48 ? -0.136 4.148 -17.234 1 92.19 48 TYR B O 1
ATOM 2787 N N . HIS B 1 49 ? -0.769 4.543 -19.344 1 90 49 HIS B N 1
ATOM 2788 C CA . HIS B 1 49 ? -0.658 3.154 -19.766 1 90 49 HIS B CA 1
ATOM 2789 C C . HIS B 1 49 ? 0.092 3.053 -21.094 1 90 49 HIS B C 1
ATOM 2791 O O . HIS B 1 49 ? 0.175 4.027 -21.844 1 90 49 HIS B O 1
ATOM 2797 N N . LEU B 1 50 ? 0.69 1.895 -21.281 1 88.94 50 LEU B N 1
ATOM 2798 C CA . LEU B 1 50 ? 1.361 1.642 -22.547 1 88.94 50 LEU B CA 1
ATOM 2799 C C . LEU B 1 50 ? 0.358 1.231 -23.625 1 88.94 50 LEU B C 1
ATOM 2801 O O . LEU B 1 50 ? -0.446 0.321 -23.406 1 88.94 50 LEU B O 1
ATOM 2805 N N . ALA B 1 51 ? 0.403 2.008 -24.719 1 87.56 51 ALA B N 1
ATOM 2806 C CA . ALA B 1 51 ? -0.482 1.73 -25.844 1 87.56 51 ALA B CA 1
ATOM 2807 C C . ALA B 1 51 ? 0.298 1.688 -27.156 1 87.56 51 ALA B C 1
ATOM 2809 O O . ALA B 1 51 ? 1.454 2.113 -27.219 1 87.56 51 ALA B O 1
ATOM 2810 N N . ILE B 1 52 ? -0.319 0.998 -28.109 1 85.94 52 ILE B N 1
ATOM 2811 C CA . ILE B 1 52 ? 0.228 1.007 -29.453 1 85.94 52 ILE B CA 1
ATOM 2812 C C . ILE B 1 52 ? -0.456 2.094 -30.281 1 85.94 52 ILE B C 1
ATOM 2814 O O . ILE B 1 52 ? -1.684 2.113 -30.406 1 85.94 52 ILE B O 1
ATOM 2818 N N . ASN B 1 53 ? 0.353 2.998 -30.766 1 86.19 53 ASN B N 1
ATOM 2819 C CA . ASN B 1 53 ? -0.224 4.074 -31.562 1 86.19 53 ASN B CA 1
ATOM 2820 C C . ASN B 1 53 ? -0.493 3.631 -33 1 86.19 53 ASN B C 1
ATOM 2822 O O . ASN B 1 53 ? -0.285 2.465 -33.344 1 86.19 53 ASN B O 1
ATOM 2826 N N . ASP B 1 54 ? -0.993 4.57 -33.75 1 86.06 54 ASP B N 1
ATOM 2827 C CA . ASP B 1 54 ? -1.424 4.277 -35.094 1 86.06 54 ASP B CA 1
ATOM 2828 C C . ASP B 1 54 ? -0.25 3.82 -35.969 1 86.06 54 ASP B C 1
ATOM 2830 O O . ASP B 1 54 ? -0.435 3.084 -36.938 1 86.06 54 ASP B O 1
ATOM 2834 N N . ASP B 1 55 ? 0.903 4.188 -35.625 1 88.69 55 ASP B N 1
ATOM 2835 C CA . ASP B 1 55 ? 2.105 3.834 -36.375 1 88.69 55 ASP B CA 1
ATOM 2836 C C . ASP B 1 55 ? 2.664 2.49 -35.906 1 88.69 55 ASP B C 1
ATOM 2838 O O . ASP B 1 55 ? 3.697 2.035 -36.406 1 88.69 55 ASP B O 1
ATOM 2842 N N . GLY B 1 56 ? 2.018 1.939 -34.938 1 82.5 56 GLY B N 1
ATOM 2843 C CA . GLY B 1 56 ? 2.453 0.649 -34.406 1 82.5 56 GLY B CA 1
ATOM 2844 C C . GLY B 1 56 ? 3.502 0.762 -33.312 1 82.5 56 GLY B C 1
ATOM 2845 O O . GLY B 1 56 ? 4.051 -0.247 -32.875 1 82.5 56 GLY B O 1
ATOM 2846 N N . ASN B 1 57 ? 3.717 1.988 -32.938 1 86.12 57 ASN B N 1
ATOM 2847 C CA . ASN B 1 57 ? 4.727 2.209 -31.906 1 86.12 57 ASN B CA 1
ATOM 2848 C C . ASN B 1 57 ? 4.105 2.281 -30.516 1 86.12 57 ASN B C 1
ATOM 2850 O O . ASN B 1 57 ? 2.971 2.738 -30.359 1 86.12 57 ASN B O 1
ATOM 2854 N N . TYR B 1 58 ? 4.918 1.792 -29.609 1 88.25 58 TYR B N 1
ATOM 2855 C CA . TYR B 1 58 ? 4.477 1.885 -28.219 1 88.25 58 TYR B CA 1
ATOM 2856 C C . TYR B 1 58 ? 4.676 3.295 -27.672 1 88.25 58 TYR B C 1
ATOM 2858 O O . TYR B 1 58 ? 5.691 3.936 -27.953 1 88.25 58 TYR B O 1
ATOM 2866 N N . GLU B 1 59 ? 3.639 3.682 -27.031 1 89.12 59 GLU B N 1
ATOM 2867 C CA . GLU B 1 59 ? 3.742 5 -26.406 1 89.12 59 GLU B CA 1
ATOM 2868 C C . GLU B 1 59 ? 2.982 5.043 -25.094 1 89.12 59 GLU B C 1
ATOM 2870 O O . GLU B 1 59 ? 2.018 4.301 -24.891 1 89.12 59 GLU B O 1
ATOM 2875 N N . TRP B 1 60 ? 3.521 5.836 -24.188 1 92 60 TRP B N 1
ATOM 2876 C CA . TRP B 1 60 ? 2.789 6.129 -22.953 1 92 60 TRP B CA 1
ATOM 2877 C C . TRP B 1 60 ? 1.613 7.062 -23.234 1 92 60 TRP B C 1
ATOM 2879 O O . TRP B 1 60 ? 1.798 8.172 -23.734 1 92 60 TRP B O 1
ATOM 2889 N N . GLN B 1 61 ? 0.458 6.551 -22.938 1 92.56 61 GLN B N 1
ATOM 2890 C CA . GLN B 1 61 ? -0.746 7.359 -23.094 1 92.56 61 GLN B CA 1
ATOM 2891 C C . GLN B 1 61 ? -1.424 7.617 -21.75 1 92.56 61 GLN B C 1
ATOM 2893 O O . GLN B 1 61 ? -1.519 6.715 -20.922 1 92.56 61 GLN B O 1
ATOM 2898 N N . ARG B 1 62 ? -1.829 8.852 -21.562 1 91.62 62 ARG B N 1
ATOM 2899 C CA . ARG B 1 62 ? -2.525 9.188 -20.328 1 91.62 62 ARG B CA 1
ATOM 2900 C C . ARG B 1 62 ? -3.852 8.445 -20.219 1 91.62 62 ARG B C 1
ATOM 2902 O O . ARG B 1 62 ? -4.598 8.352 -21.203 1 91.62 62 ARG B O 1
ATOM 2909 N N . LYS B 1 63 ? -4.086 7.91 -19.062 1 88.81 63 LYS B N 1
ATOM 2910 C CA . LYS B 1 63 ? -5.352 7.219 -18.812 1 88.81 63 LYS B CA 1
ATOM 2911 C C . LYS B 1 63 ? -6.516 8.203 -18.781 1 88.81 63 LYS B C 1
ATOM 2913 O O . LYS B 1 63 ? -6.375 9.32 -18.281 1 88.81 63 LYS B O 1
ATOM 2918 N N . ARG B 1 64 ? -7.625 7.746 -19.406 1 83.69 64 ARG B N 1
ATOM 2919 C CA . ARG B 1 64 ? -8.859 8.516 -19.281 1 83.69 64 ARG B CA 1
ATOM 2920 C C . ARG B 1 64 ? -9.57 8.188 -17.969 1 83.69 64 ARG B C 1
ATOM 2922 O O . ARG B 1 64 ? -10.086 7.086 -17.797 1 83.69 64 ARG B O 1
ATOM 2929 N N . ILE B 1 65 ? -9.539 9.141 -17.016 1 83.44 65 ILE B N 1
ATOM 2930 C CA . ILE B 1 65 ? -10.18 8.953 -15.727 1 83.44 65 ILE B CA 1
ATOM 2931 C C . ILE B 1 65 ? -11.367 9.906 -15.594 1 83.44 65 ILE B C 1
ATOM 2933 O O . ILE B 1 65 ? -11.195 11.125 -15.594 1 83.44 65 ILE B O 1
ATOM 2937 N N . GLU B 1 66 ? -12.531 9.258 -15.641 1 82.12 66 GLU B N 1
ATOM 2938 C CA . GLU B 1 66 ? -13.742 10.055 -15.484 1 82.12 66 GLU B CA 1
ATOM 2939 C C . GLU B 1 66 ? -14.031 10.336 -14.008 1 82.12 66 GLU B C 1
ATOM 2941 O O . GLU B 1 66 ? -14.727 9.57 -13.352 1 82.12 66 GLU B O 1
ATOM 2946 N N . SER B 1 67 ? -13.547 11.312 -13.492 1 89.75 67 SER B N 1
ATOM 2947 C CA . SER B 1 67 ? -13.695 11.727 -12.102 1 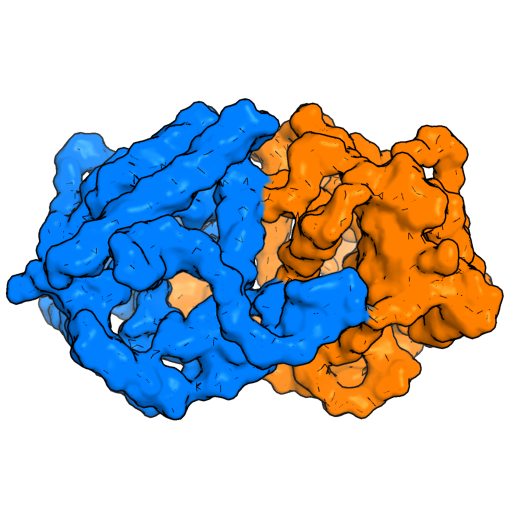89.75 67 SER B CA 1
ATOM 2948 C C . SER B 1 67 ? -13.445 13.227 -11.938 1 89.75 67 SER B C 1
ATOM 2950 O O . SER B 1 67 ? -12.664 13.812 -12.688 1 89.75 67 SER B O 1
ATOM 2952 N N . GLU B 1 68 ? -14.227 13.75 -11.031 1 91.88 68 GLU B N 1
ATOM 2953 C CA . GLU B 1 68 ? -13.797 15.078 -10.602 1 91.88 68 GLU B CA 1
ATOM 2954 C C . GLU B 1 68 ? -12.375 15.031 -10.039 1 91.88 68 GLU B C 1
ATOM 2956 O O . GLU B 1 68 ? -11.859 13.961 -9.719 1 91.88 68 GLU B O 1
ATOM 2961 N N . LYS B 1 69 ? -11.758 16.172 -10.086 1 93.62 69 LYS B N 1
ATOM 2962 C CA . LYS B 1 69 ? -10.359 16.25 -9.672 1 93.62 69 LYS B CA 1
ATOM 2963 C C . LYS B 1 69 ? -10.172 17.297 -8.586 1 93.62 69 LYS B C 1
ATOM 2965 O O . LYS B 1 69 ? -11.031 18.172 -8.398 1 93.62 69 LYS B O 1
ATOM 2970 N N . PHE B 1 70 ? -9.094 17.141 -7.84 1 92.25 70 PHE B N 1
ATOM 2971 C CA . PHE B 1 70 ? -8.719 18.172 -6.895 1 92.25 70 PHE B CA 1
ATOM 2972 C C . PHE B 1 70 ? -8.352 19.469 -7.621 1 92.25 70 PHE B C 1
ATOM 2974 O O . PHE B 1 70 ? -7.699 19.422 -8.672 1 92.25 70 PHE B O 1
ATOM 2981 N N . ASN B 1 71 ? -8.672 20.531 -7.008 1 91 71 ASN B N 1
ATOM 2982 C CA . ASN B 1 71 ? -8.367 21.828 -7.613 1 91 71 ASN B CA 1
ATOM 2983 C C . ASN B 1 71 ? -6.859 22.078 -7.645 1 91 71 ASN B C 1
ATOM 2985 O O . ASN B 1 71 ? -6.355 22.719 -8.57 1 91 71 ASN B O 1
ATOM 2989 N N . PHE B 1 72 ? -6.207 21.531 -6.699 1 89.62 72 PHE B N 1
ATOM 2990 C CA . PHE B 1 72 ? -4.793 21.875 -6.57 1 89.62 72 PHE B CA 1
ATOM 2991 C C . PHE B 1 72 ? -3.949 21.047 -7.531 1 89.62 72 PHE B C 1
ATOM 2993 O O . PHE B 1 72 ? -2.777 21.344 -7.758 1 89.62 72 PHE B O 1
ATOM 3000 N N . ALA B 1 73 ? -4.586 19.969 -8.039 1 88.81 73 ALA B N 1
ATOM 3001 C CA . ALA B 1 73 ? -3.826 19.109 -8.938 1 88.81 73 ALA B CA 1
ATOM 3002 C C . ALA B 1 73 ? -4.754 18.219 -9.766 1 88.81 73 ALA B C 1
ATOM 3004 O O . ALA B 1 73 ? -5.922 18.031 -9.414 1 88.81 73 ALA B O 1
ATOM 3005 N N . ASP B 1 74 ? -4.18 17.734 -10.844 1 88.06 74 ASP B N 1
ATOM 3006 C CA . ASP B 1 74 ? -4.891 16.781 -11.695 1 88.06 74 ASP B CA 1
ATOM 3007 C C . ASP B 1 74 ? -4.898 15.398 -11.07 1 88.06 74 ASP B C 1
ATOM 3009 O O . ASP B 1 74 ? -4.41 14.438 -11.672 1 88.06 74 ASP B O 1
ATOM 3013 N N . ILE B 1 75 ? -5.438 15.352 -9.859 1 92 75 ILE B N 1
ATOM 3014 C CA . ILE B 1 75 ? -5.598 14.102 -9.117 1 92 75 ILE B CA 1
ATOM 3015 C C . ILE B 1 75 ? -7.082 13.766 -8.984 1 92 75 ILE B C 1
ATOM 3017 O O . ILE B 1 75 ? -7.852 14.555 -8.422 1 92 75 ILE B O 1
ATOM 3021 N N . PRO B 1 76 ? -7.426 12.68 -9.578 1 93.75 76 PRO B N 1
ATOM 3022 C CA . PRO B 1 76 ? -8.836 12.312 -9.477 1 93.75 76 PRO B CA 1
ATOM 3023 C C . PRO B 1 76 ? -9.281 12.078 -8.031 1 93.75 76 PRO B C 1
ATOM 3025 O O . PRO B 1 76 ? -8.5 11.602 -7.211 1 93.75 76 PRO B O 1
ATOM 3028 N N . HIS B 1 77 ? -10.562 12.398 -7.773 1 94.12 77 HIS B N 1
ATOM 3029 C CA . HIS B 1 77 ? -11.141 12.117 -6.465 1 94.12 77 HIS B CA 1
ATOM 3030 C C . HIS B 1 77 ? -11.344 10.625 -6.258 1 94.12 77 HIS B C 1
ATOM 3032 O O . HIS B 1 77 ? -11.047 10.094 -5.188 1 94.12 77 HIS B O 1
ATOM 3038 N N . ASN B 1 78 ? -11.828 10.039 -7.277 1 93.06 78 ASN B N 1
ATOM 3039 C CA . ASN B 1 78 ? -12.305 8.664 -7.16 1 93.06 78 ASN B CA 1
ATOM 3040 C C . ASN B 1 78 ? -11.961 7.84 -8.398 1 93.06 78 ASN B C 1
ATOM 3042 O O . ASN B 1 78 ? -11.5 8.391 -9.406 1 93.06 78 ASN B O 1
ATOM 3046 N N . LYS B 1 79 ? -12.117 6.602 -8.273 1 92.12 79 LYS B N 1
ATOM 3047 C CA . LYS B 1 79 ? -12.07 5.656 -9.383 1 92.12 79 LYS B CA 1
ATOM 3048 C C . LYS B 1 79 ? -13.164 4.602 -9.25 1 92.12 79 LYS B C 1
ATOM 3050 O O . LYS B 1 79 ? -13.672 4.355 -8.156 1 92.12 79 LYS B O 1
ATOM 3055 N N . ILE B 1 80 ? -13.484 4.027 -10.367 1 91.31 80 ILE B N 1
ATOM 3056 C CA . ILE B 1 80 ? -14.406 2.891 -10.375 1 91.31 80 ILE B CA 1
ATOM 3057 C C . ILE B 1 80 ? -13.617 1.593 -10.203 1 91.31 80 ILE B C 1
ATOM 3059 O O . ILE B 1 80 ? -12.555 1.419 -10.797 1 91.31 80 ILE B O 1
ATOM 3063 N N . THR B 1 81 ? -14.055 0.777 -9.328 1 91.94 81 THR B N 1
ATOM 3064 C CA . THR B 1 81 ? -13.555 -0.584 -9.18 1 91.94 81 THR B CA 1
ATOM 3065 C C . THR B 1 81 ? -14.703 -1.574 -9.039 1 91.94 81 THR B C 1
ATOM 3067 O O . THR B 1 81 ? -15.852 -1.252 -9.359 1 91.94 81 THR B O 1
ATOM 3070 N N . SER B 1 82 ? -14.352 -2.84 -8.789 1 91.5 82 SER B N 1
A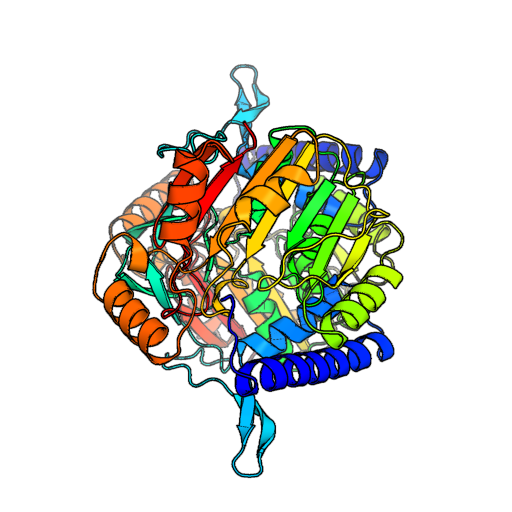TOM 3071 C CA . SER B 1 82 ? -15.398 -3.844 -8.641 1 91.5 82 SER B CA 1
ATOM 3072 C C . SER B 1 82 ? -15.195 -4.668 -7.371 1 91.5 82 SER B C 1
ATOM 3074 O O . SER B 1 82 ? -14.055 -4.91 -6.957 1 91.5 82 SER B O 1
ATOM 3076 N N . LEU B 1 83 ? -16.297 -4.988 -6.789 1 92.31 83 LEU B N 1
ATOM 3077 C CA . LEU B 1 83 ? -16.328 -5.836 -5.605 1 92.31 83 LEU B CA 1
ATOM 3078 C C . LEU B 1 83 ? -17.578 -6.703 -5.59 1 92.31 83 LEU B C 1
ATOM 3080 O O . LEU B 1 83 ? -18.703 -6.188 -5.719 1 92.31 83 LEU B O 1
ATOM 3084 N N . ASN B 1 84 ? -17.406 -7.984 -5.504 1 91.69 84 ASN B N 1
ATOM 3085 C CA . ASN B 1 84 ? -18.5 -8.938 -5.41 1 91.69 84 ASN B CA 1
ATOM 3086 C C . ASN B 1 84 ? -19.453 -8.82 -6.602 1 91.69 84 ASN B C 1
ATOM 3088 O O . ASN B 1 84 ? -20.672 -8.789 -6.43 1 91.69 84 ASN B O 1
ATOM 3092 N N . GLY B 1 85 ? -18.891 -8.609 -7.688 1 92.88 85 GLY B N 1
ATOM 3093 C CA . GLY B 1 85 ? -19.656 -8.617 -8.93 1 92.88 85 GLY B CA 1
ATOM 3094 C C . GLY B 1 85 ? -20.281 -7.277 -9.25 1 92.88 85 GLY B C 1
ATOM 3095 O O . GLY B 1 85 ? -21 -7.145 -10.242 1 92.88 85 GLY B O 1
ATOM 3096 N N . LEU B 1 86 ? -19.922 -6.281 -8.414 1 92.25 86 LEU B N 1
ATOM 3097 C CA . LEU B 1 86 ? -20.547 -4.977 -8.609 1 92.25 86 LEU B CA 1
ATOM 3098 C C . LEU B 1 86 ? -19.484 -3.895 -8.805 1 92.25 86 LEU B C 1
ATOM 3100 O O . LEU B 1 86 ? -18.438 -3.928 -8.164 1 92.25 86 LEU B O 1
ATOM 3104 N N . ASN B 1 87 ? -19.844 -2.926 -9.688 1 91.19 87 ASN B N 1
ATOM 3105 C CA . ASN B 1 87 ? -19.016 -1.728 -9.789 1 91.19 87 ASN B CA 1
ATOM 3106 C C . ASN B 1 87 ? -19.25 -0.778 -8.625 1 91.19 87 ASN B C 1
ATOM 3108 O O . ASN B 1 87 ? -20.391 -0.523 -8.242 1 91.19 87 ASN B O 1
ATOM 3112 N N . ILE B 1 88 ? -18.188 -0.365 -8.055 1 90.38 88 ILE B N 1
ATOM 3113 C CA . ILE B 1 88 ? -18.328 0.57 -6.945 1 90.38 88 ILE B CA 1
ATOM 3114 C C . ILE B 1 88 ? -17.375 1.747 -7.145 1 90.38 88 ILE B C 1
ATOM 3116 O O . ILE B 1 88 ? -16.359 1.626 -7.84 1 90.38 88 ILE B O 1
ATOM 3120 N N . LEU B 1 89 ? -17.75 2.863 -6.574 1 91.81 89 LEU B N 1
ATOM 3121 C CA . LEU B 1 89 ? -16.922 4.062 -6.574 1 91.81 89 LEU B CA 1
ATOM 3122 C C . LEU B 1 89 ? -16.109 4.164 -5.285 1 91.81 89 LEU B C 1
ATOM 3124 O O . LEU B 1 89 ? -16.672 4.109 -4.191 1 91.81 89 LEU B O 1
ATOM 3128 N N . VAL B 1 90 ? -14.789 4.246 -5.398 1 93.38 90 VAL B N 1
ATOM 3129 C CA . VAL B 1 90 ? -13.922 4.359 -4.227 1 93.38 90 VAL B CA 1
ATOM 3130 C C . VAL B 1 90 ? -12.922 5.5 -4.43 1 93.38 90 VAL B C 1
ATOM 3132 O O . VAL B 1 90 ? -12.727 5.965 -5.555 1 93.38 90 VAL B O 1
ATOM 3135 N N . PRO B 1 91 ? -12.305 5.957 -3.305 1 94.5 91 PRO B N 1
ATOM 3136 C CA . PRO B 1 91 ? -11.242 6.949 -3.49 1 94.5 91 PRO B CA 1
ATOM 3137 C C . PRO B 1 91 ? -10.148 6.473 -4.438 1 94.5 91 PRO B C 1
ATOM 3139 O O . PRO B 1 91 ? -9.828 5.281 -4.469 1 94.5 91 PRO B O 1
ATOM 3142 N N . PHE B 1 92 ? -9.539 7.371 -5.098 1 94.38 92 PHE B N 1
ATOM 3143 C CA . PHE B 1 92 ? -8.633 7.09 -6.207 1 94.38 92 PHE B CA 1
ATOM 3144 C C . PHE B 1 92 ? -7.492 6.184 -5.758 1 94.38 92 PHE B C 1
ATOM 3146 O O . PHE B 1 92 ? -7.059 5.305 -6.508 1 94.38 92 PHE B O 1
ATOM 3153 N N . TYR B 1 93 ? -7.027 6.34 -4.539 1 95.25 93 TYR B N 1
ATOM 3154 C CA . TYR B 1 93 ? -5.84 5.652 -4.055 1 95.25 93 TYR B CA 1
ATOM 3155 C C . TYR B 1 93 ? -6.219 4.406 -3.258 1 95.25 93 TYR B C 1
ATOM 3157 O O . TYR B 1 93 ? -5.43 3.918 -2.445 1 95.25 93 TYR B O 1
ATOM 3165 N N . THR B 1 94 ? -7.414 3.875 -3.451 1 94.94 94 THR B N 1
ATOM 3166 C CA . THR B 1 94 ? -7.871 2.674 -2.762 1 94.94 94 THR B CA 1
ATOM 3167 C C . THR B 1 94 ? -7.473 1.422 -3.537 1 94.94 94 THR B C 1
ATOM 3169 O O . THR B 1 94 ? -7.617 1.371 -4.762 1 94.94 94 THR B O 1
ATOM 3172 N N . ASN B 1 95 ? -6.895 0.481 -2.807 1 93.81 95 ASN B N 1
ATOM 3173 C CA . ASN B 1 95 ? -6.547 -0.796 -3.422 1 93.81 95 ASN B CA 1
ATOM 3174 C C . ASN B 1 95 ? -6.543 -1.928 -2.396 1 93.81 95 ASN B C 1
ATOM 3176 O O . ASN B 1 95 ? -6.492 -1.68 -1.191 1 93.81 95 ASN B O 1
ATOM 3180 N N . THR B 1 96 ? -6.707 -3.152 -2.879 1 95.44 96 THR B N 1
ATOM 3181 C CA . THR B 1 96 ? -6.52 -4.344 -2.057 1 95.44 96 THR B CA 1
ATOM 3182 C C . THR B 1 96 ? -5.105 -4.898 -2.227 1 95.44 96 THR B C 1
ATOM 3184 O O . THR B 1 96 ? -4.699 -5.246 -3.336 1 95.44 96 THR B O 1
ATOM 3187 N N . SER B 1 97 ? -4.395 -5.039 -1.148 1 95.12 97 SER B N 1
ATOM 3188 C CA . SER B 1 97 ? -2.998 -5.457 -1.207 1 95.12 97 SER B CA 1
ATOM 3189 C C . SER B 1 97 ? -2.869 -6.977 -1.18 1 95.12 97 SER B C 1
ATOM 3191 O O . SER B 1 97 ? -2.92 -7.59 -0.111 1 95.12 97 SER B O 1
ATOM 3193 N N . ILE B 1 98 ? -2.549 -7.523 -2.305 1 95.56 98 ILE B N 1
ATOM 3194 C CA . ILE B 1 98 ? -2.248 -8.945 -2.363 1 95.56 98 ILE B CA 1
ATOM 3195 C C . ILE B 1 98 ? -0.91 -9.219 -1.679 1 95.56 98 ILE B C 1
ATOM 3197 O O . ILE B 1 98 ? -0.734 -10.258 -1.038 1 95.56 98 ILE B O 1
ATOM 3201 N N . VAL B 1 99 ? -0.008 -8.266 -1.729 1 97.06 99 VAL B N 1
ATOM 3202 C CA . VAL B 1 99 ? 1.307 -8.359 -1.103 1 97.06 99 VAL B CA 1
ATOM 3203 C C . VAL B 1 99 ? 1.148 -8.602 0.398 1 97.06 99 VAL B C 1
ATOM 3205 O O . VAL B 1 99 ? 1.755 -9.516 0.955 1 97.06 99 VAL B O 1
ATOM 3208 N N . ASN B 1 100 ? 0.294 -7.816 0.997 1 96.31 100 ASN B N 1
ATOM 3209 C CA . ASN B 1 100 ? 0.083 -7.977 2.432 1 96.31 100 ASN B CA 1
ATOM 3210 C C . ASN B 1 100 ? -0.541 -9.336 2.756 1 96.31 100 ASN B C 1
ATOM 3212 O O . ASN B 1 100 ? -0.246 -9.922 3.797 1 96.31 100 ASN B O 1
ATOM 3216 N N . MET B 1 101 ? -1.391 -9.805 1.883 1 95.81 101 MET B N 1
ATOM 3217 C CA . MET B 1 101 ? -1.974 -11.125 2.082 1 95.81 101 MET B CA 1
ATOM 3218 C C . MET B 1 101 ? -0.896 -12.203 2.057 1 95.81 101 MET B C 1
ATOM 3220 O O . MET B 1 101 ? -0.886 -13.102 2.904 1 95.81 101 MET B O 1
ATOM 3224 N N . ILE B 1 102 ? 0.013 -12.094 1.11 1 97.69 102 ILE B N 1
ATOM 3225 C CA . ILE B 1 102 ? 1.09 -13.07 0.985 1 97.69 102 ILE B CA 1
ATOM 3226 C C . ILE B 1 102 ? 2 -12.992 2.207 1 97.69 102 ILE B C 1
ATOM 3228 O O . ILE B 1 102 ? 2.42 -14.023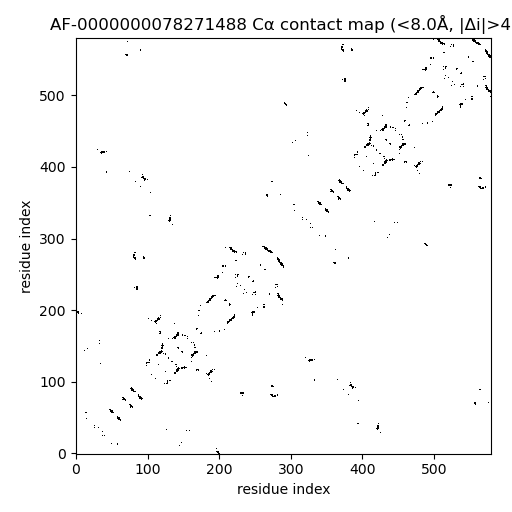 2.742 1 97.69 102 ILE B O 1
ATOM 3232 N N . ILE B 1 103 ? 2.293 -11.789 2.627 1 97.06 103 ILE B N 1
ATOM 3233 C CA . ILE B 1 103 ? 3.141 -11.594 3.797 1 97.06 103 ILE B CA 1
ATOM 3234 C C . ILE B 1 103 ? 2.518 -12.281 5.012 1 97.06 103 ILE B C 1
ATOM 3236 O O . ILE B 1 103 ? 3.207 -12.977 5.758 1 97.06 103 ILE B O 1
ATOM 3240 N N . ASP B 1 104 ? 1.226 -12.094 5.207 1 95.69 104 ASP B N 1
ATOM 3241 C CA . ASP B 1 104 ? 0.548 -12.711 6.344 1 95.69 104 ASP B CA 1
ATOM 3242 C C . ASP B 1 104 ? 0.496 -14.234 6.195 1 95.69 104 ASP B C 1
ATOM 3244 O O . ASP B 1 104 ? 0.61 -14.961 7.184 1 95.69 104 ASP B O 1
ATOM 3248 N N . ALA B 1 105 ? 0.322 -14.672 4.957 1 95.75 105 ALA B N 1
ATOM 3249 C CA . ALA B 1 105 ? 0.362 -16.109 4.711 1 95.75 105 ALA B CA 1
ATOM 3250 C C . ALA B 1 105 ? 1.729 -16.688 5.062 1 95.75 105 ALA B C 1
ATOM 3252 O O . ALA B 1 105 ? 1.821 -17.781 5.621 1 95.75 105 ALA B O 1
ATOM 3253 N N . LEU B 1 106 ? 2.773 -15.953 4.762 1 95.75 106 LEU B N 1
ATOM 3254 C CA . LEU B 1 106 ? 4.141 -16.375 5.031 1 95.75 106 LEU B CA 1
ATOM 3255 C C . LEU B 1 106 ? 4.398 -16.469 6.531 1 95.75 106 LEU B C 1
ATOM 3257 O O . LEU B 1 106 ? 5.27 -17.219 6.977 1 95.75 106 LEU B O 1
ATOM 3261 N N . ALA B 1 107 ? 3.662 -15.719 7.262 1 91 107 ALA B N 1
ATOM 3262 C CA . ALA B 1 107 ? 3.885 -15.648 8.703 1 91 107 ALA B CA 1
ATOM 3263 C C . ALA B 1 107 ? 3.223 -16.828 9.422 1 91 107 ALA B C 1
ATOM 3265 O O . ALA B 1 107 ? 3.484 -17.062 10.602 1 91 107 ALA B O 1
ATOM 3266 N N . LEU B 1 108 ? 2.359 -17.547 8.75 1 86.25 108 LEU B N 1
ATOM 3267 C CA . LEU B 1 108 ? 1.595 -18.641 9.344 1 86.25 108 LEU B CA 1
ATOM 3268 C C . LEU B 1 108 ? 2.5 -19.828 9.664 1 86.25 108 LEU B C 1
ATOM 3270 O O . LEU B 1 108 ? 2.26 -20.547 10.633 1 86.25 108 LEU B O 1
ATOM 3274 N N . GLU B 1 109 ? 3.383 -20.062 8.758 1 87.12 109 GLU B N 1
ATOM 3275 C CA . GLU B 1 109 ? 4.332 -21.156 8.906 1 87.12 109 GLU B CA 1
ATOM 3276 C C . GLU B 1 109 ? 5.723 -20.766 8.43 1 87.12 109 GLU B C 1
ATOM 3278 O O . GLU B 1 109 ? 5.898 -19.688 7.852 1 87.12 109 GLU B O 1
ATOM 3283 N N . GLN B 1 110 ? 6.551 -21.609 8.812 1 91.81 110 GLN B N 1
ATOM 3284 C CA . GLN B 1 110 ? 7.91 -21.344 8.352 1 91.81 110 GLN B CA 1
ATOM 3285 C C . GLN B 1 110 ? 8.125 -21.906 6.945 1 91.81 110 GLN B C 1
ATOM 3287 O O . GLN B 1 110 ? 8.195 -23.109 6.754 1 91.81 110 GLN B O 1
ATOM 3292 N N . TYR B 1 111 ? 8.172 -21.031 5.992 1 96.81 111 TYR B N 1
ATOM 3293 C CA . TYR B 1 111 ? 8.453 -21.406 4.613 1 96.81 111 TYR B CA 1
ATOM 3294 C C . TYR B 1 111 ? 9.93 -21.234 4.285 1 96.81 111 TYR B C 1
ATOM 3296 O O . TYR B 1 111 ? 10.586 -20.328 4.797 1 96.81 111 TYR B O 1
ATOM 3304 N N . ASP B 1 112 ?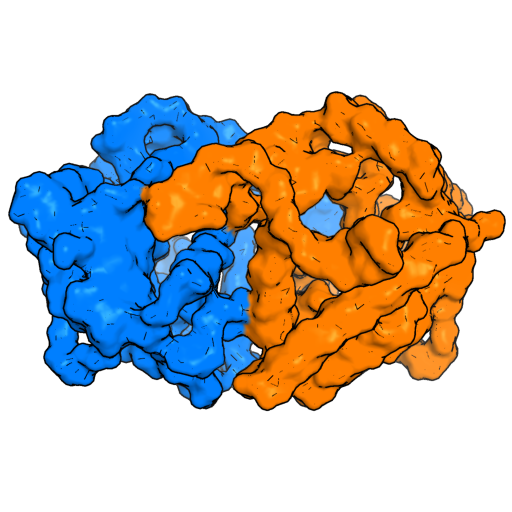 10.43 -22.094 3.416 1 97.94 112 ASP B N 1
ATOM 3305 C CA . ASP B 1 112 ? 11.805 -21.969 2.939 1 97.94 112 ASP B CA 1
ATOM 3306 C C . ASP B 1 112 ? 11.922 -20.891 1.863 1 97.94 112 ASP B C 1
ATOM 3308 O O . ASP B 1 112 ? 12.969 -20.266 1.73 1 97.94 112 ASP B O 1
ATOM 3312 N N . SER B 1 113 ? 10.883 -20.781 1.084 1 98.44 113 SER B N 1
ATOM 3313 C CA . SER B 1 113 ? 10.922 -19.797 0.006 1 98.44 113 SER B CA 1
ATOM 3314 C C . SER B 1 113 ? 9.516 -19.359 -0.402 1 98.44 113 SER B C 1
ATOM 3316 O O . SER B 1 113 ? 8.531 -20.016 -0.038 1 98.44 113 SER B O 1
ATOM 3318 N N . VAL B 1 114 ? 9.43 -18.234 -1.01 1 98.75 114 VAL B N 1
ATOM 3319 C CA . VAL B 1 114 ? 8.242 -17.766 -1.713 1 98.75 114 VAL B CA 1
ATOM 3320 C C . VAL B 1 114 ? 8.531 -17.672 -3.211 1 98.75 114 VAL B C 1
ATOM 3322 O O . VAL B 1 114 ? 9.625 -17.281 -3.619 1 98.75 114 VAL B O 1
ATOM 3325 N N . ILE B 1 115 ? 7.598 -18.156 -4.016 1 98.88 115 ILE B N 1
ATOM 3326 C CA . ILE B 1 115 ? 7.77 -18.234 -5.461 1 98.88 115 ILE B CA 1
ATOM 3327 C C . ILE B 1 115 ? 6.602 -17.531 -6.16 1 98.88 115 ILE B C 1
ATOM 3329 O O . ILE B 1 115 ? 5.438 -17.859 -5.926 1 98.88 115 ILE B O 1
ATOM 3333 N N . GLU B 1 116 ? 6.883 -16.547 -6.934 1 98.88 116 GLU B N 1
ATOM 3334 C CA . GLU B 1 116 ? 5.863 -15.961 -7.797 1 98.88 116 GLU B CA 1
ATOM 3335 C C . GLU B 1 116 ? 6 -16.453 -9.234 1 98.88 116 GLU B C 1
ATOM 3337 O O . GLU B 1 116 ? 7.055 -16.312 -9.852 1 98.88 116 GLU B O 1
ATOM 3342 N N . LEU B 1 117 ? 4.996 -17.094 -9.758 1 98.56 117 LEU B N 1
ATOM 3343 C CA . LEU B 1 117 ? 4.973 -17.516 -11.156 1 98.56 117 LEU B CA 1
ATOM 3344 C C . LEU B 1 117 ? 4.234 -16.484 -12.016 1 98.56 117 LEU B C 1
ATOM 3346 O O . LEU B 1 117 ? 3.037 -16.266 -11.82 1 98.56 117 LEU B O 1
ATOM 3350 N N . GLY B 1 118 ? 4.953 -15.945 -13 1 96.5 118 GLY B N 1
ATOM 3351 C CA . GLY B 1 118 ? 4.508 -14.742 -13.688 1 96.5 118 GLY B CA 1
ATOM 3352 C C . GLY B 1 118 ? 4.801 -13.469 -12.922 1 96.5 118 GLY B C 1
ATOM 3353 O O . GLY B 1 118 ? 3.902 -12.656 -12.688 1 96.5 118 GLY B O 1
ATOM 3354 N N . CYS B 1 119 ? 6.133 -13.266 -12.656 1 96.88 119 CYS B N 1
ATOM 3355 C CA . CYS B 1 119 ? 6.477 -12.25 -11.672 1 96.88 119 CYS B CA 1
ATOM 3356 C C . CYS B 1 119 ? 6.777 -10.914 -12.352 1 96.88 119 CYS B C 1
ATOM 3358 O O . CYS B 1 119 ? 6.965 -9.898 -11.688 1 96.88 119 CYS B O 1
ATOM 3360 N N . GLY B 1 120 ? 6.758 -10.836 -13.719 1 94.12 120 GLY B N 1
ATOM 3361 C CA . GLY B 1 120 ? 7.258 -9.633 -14.367 1 94.12 120 GLY B CA 1
ATOM 3362 C C . GLY B 1 120 ? 8.664 -9.266 -13.938 1 94.12 120 GLY B C 1
ATOM 3363 O O . GLY B 1 120 ? 9.578 -10.094 -13.992 1 94.12 120 GLY B O 1
ATOM 3364 N N . TYR B 1 121 ? 8.859 -8.133 -13.5 1 94.69 121 TYR B N 1
ATOM 3365 C CA . TYR B 1 121 ? 10.172 -7.719 -13.031 1 94.69 121 TYR B CA 1
ATOM 3366 C C . TYR B 1 121 ? 10.297 -7.918 -11.523 1 94.69 121 TYR B C 1
ATOM 3368 O O . TYR B 1 121 ? 11.141 -7.289 -10.875 1 94.69 121 TYR B O 1
ATOM 3376 N N . GLY B 1 122 ? 9.398 -8.656 -10.938 1 96.75 122 GLY B N 1
ATOM 3377 C CA . GLY B 1 122 ? 9.539 -9.055 -9.547 1 96.75 122 GLY B CA 1
ATOM 3378 C C . GLY B 1 122 ? 8.945 -8.047 -8.578 1 96.75 122 GLY B C 1
ATOM 3379 O O . GLY B 1 122 ? 9.289 -8.031 -7.398 1 96.75 122 GLY B O 1
ATOM 3380 N N . GLN B 1 123 ? 8.055 -7.246 -9.023 1 96.75 123 GLN B N 1
ATOM 3381 C CA . GLN B 1 123 ? 7.488 -6.156 -8.234 1 96.75 123 GLN B CA 1
ATOM 3382 C C . GLN B 1 123 ? 6.98 -6.656 -6.891 1 96.75 123 GLN B C 1
ATOM 3384 O O . GLN B 1 123 ? 7.332 -6.105 -5.844 1 96.75 123 GLN B O 1
ATOM 3389 N N . ASN B 1 124 ? 6.188 -7.664 -6.91 1 98.12 124 ASN B N 1
ATOM 3390 C CA . ASN B 1 124 ? 5.578 -8.164 -5.684 1 98.12 124 ASN B CA 1
ATOM 3391 C C . ASN B 1 124 ? 6.617 -8.758 -4.742 1 98.12 124 ASN B C 1
ATOM 3393 O O . ASN B 1 124 ? 6.543 -8.57 -3.525 1 98.12 124 ASN B O 1
ATOM 3397 N N . LEU B 1 125 ? 7.543 -9.438 -5.285 1 98.5 125 LEU B N 1
ATOM 3398 C CA . LEU B 1 125 ? 8.562 -10.086 -4.469 1 98.5 125 LEU B CA 1
ATOM 3399 C C . LEU B 1 125 ? 9.414 -9.047 -3.736 1 98.5 125 LEU B C 1
ATOM 3401 O O . LEU B 1 125 ? 9.703 -9.211 -2.547 1 98.5 125 LEU B O 1
ATOM 3405 N N . PHE B 1 126 ? 9.805 -7.988 -4.418 1 97.31 126 PHE B N 1
ATOM 3406 C CA . PHE B 1 126 ? 10.578 -6.934 -3.771 1 97.31 126 PHE B CA 1
ATOM 3407 C C . PHE B 1 126 ? 9.742 -6.242 -2.695 1 97.31 126 PHE B C 1
ATOM 3409 O O . PHE B 1 126 ? 10.25 -5.93 -1.616 1 97.31 126 PHE B O 1
ATOM 3416 N N . LYS B 1 127 ? 8.492 -6.051 -2.998 1 97.25 127 LYS B N 1
ATOM 3417 C CA . LYS B 1 127 ? 7.613 -5.457 -1.995 1 97.25 127 LYS B CA 1
ATOM 3418 C C . LYS B 1 127 ? 7.484 -6.359 -0.771 1 97.25 127 LYS B C 1
ATOM 3420 O O . LYS B 1 127 ? 7.488 -5.879 0.364 1 97.25 127 LYS B O 1
ATOM 3425 N N . ILE B 1 128 ? 7.328 -7.621 -1.012 1 97.62 128 ILE B N 1
ATOM 3426 C CA . ILE B 1 128 ? 7.242 -8.57 0.094 1 97.62 128 ILE B CA 1
ATOM 3427 C C . ILE B 1 128 ? 8.523 -8.5 0.929 1 97.62 128 ILE B C 1
ATOM 3429 O O . ILE B 1 128 ? 8.461 -8.43 2.16 1 97.62 128 ILE B O 1
ATOM 3433 N N . PHE B 1 129 ? 9.672 -8.438 0.297 1 96.19 129 PHE B N 1
ATOM 3434 C CA . PHE B 1 129 ? 10.969 -8.375 0.975 1 96.19 129 PHE B CA 1
ATOM 3435 C C . PHE B 1 129 ? 11.055 -7.145 1.871 1 96.19 129 PHE B C 1
ATOM 3437 O O . PHE B 1 129 ? 11.461 -7.242 3.029 1 96.19 129 PHE B O 1
ATOM 3444 N N . TYR B 1 130 ? 10.539 -6.055 1.388 1 94.12 130 TYR B N 1
ATOM 3445 C CA . TYR B 1 130 ? 10.703 -4.785 2.088 1 94.12 130 TYR B CA 1
ATOM 3446 C C . TYR B 1 130 ? 9.633 -4.613 3.158 1 94.12 130 TYR B C 1
ATOM 3448 O O . TYR B 1 130 ? 9.789 -3.803 4.078 1 94.12 130 TYR B O 1
ATOM 3456 N N . ASN B 1 131 ? 8.562 -5.344 3.02 1 93.19 131 ASN B N 1
ATOM 3457 C CA . ASN B 1 131 ? 7.418 -5.039 3.875 1 93.19 131 ASN B CA 1
ATOM 3458 C C . ASN B 1 131 ? 7.145 -6.16 4.871 1 93.19 131 ASN B C 1
ATOM 3460 O O . ASN B 1 131 ? 6.008 -6.359 5.293 1 93.19 131 ASN B O 1
ATOM 3464 N N . GLY B 1 132 ? 8.133 -6.957 5.172 1 88.44 132 GLY B N 1
ATOM 3465 C CA . GLY B 1 132 ? 7.98 -7.895 6.273 1 88.44 132 GLY B CA 1
ATOM 3466 C C . GLY B 1 132 ? 7.938 -9.344 5.828 1 88.44 132 GLY B C 1
ATOM 3467 O O . GLY B 1 132 ? 7.473 -10.211 6.566 1 88.44 132 GLY B O 1
ATOM 3468 N N . GLY B 1 133 ? 8.258 -9.688 4.59 1 89.31 133 GLY B N 1
ATOM 3469 C CA . GLY B 1 133 ? 8.289 -11.055 4.105 1 89.31 133 GLY B CA 1
ATOM 3470 C C . GLY B 1 133 ? 9.359 -11.906 4.766 1 89.31 133 GLY B C 1
ATOM 3471 O O . GLY B 1 133 ? 9.297 -13.133 4.734 1 89.31 133 GLY B O 1
ATOM 3472 N N . GLY B 1 134 ? 10.359 -11.32 5.375 1 84.12 134 GLY B N 1
ATOM 3473 C CA . GLY B 1 134 ? 11.422 -12.039 6.062 1 84.12 134 GLY B CA 1
ATOM 3474 C C . GLY B 1 134 ? 12.789 -11.836 5.43 1 84.12 134 GLY B C 1
ATOM 3475 O O . GLY B 1 134 ? 12.93 -11.93 4.207 1 84.12 134 GLY B O 1
ATOM 3476 N N . VAL B 1 135 ? 13.758 -11.719 6.211 1 82.75 135 VAL B N 1
ATOM 3477 C CA . VAL B 1 135 ? 15.094 -11.391 5.734 1 82.75 135 VAL B CA 1
ATOM 3478 C C . VAL B 1 135 ? 15.844 -12.68 5.383 1 82.75 135 VAL B C 1
ATOM 3480 O O . VAL B 1 135 ? 16.797 -12.656 4.605 1 82.75 135 VAL B O 1
ATOM 3483 N N . ASN B 1 136 ? 15.367 -13.797 5.867 1 88.06 136 ASN B N 1
ATOM 3484 C CA . ASN B 1 136 ? 16.031 -15.062 5.594 1 88.06 136 ASN B CA 1
ATOM 3485 C C . ASN B 1 136 ? 15.273 -15.883 4.559 1 88.06 136 ASN B C 1
ATOM 3487 O O . ASN B 1 136 ? 15.719 -16.969 4.168 1 88.06 136 ASN B O 1
ATOM 3491 N N . LEU B 1 137 ? 14.203 -15.375 4.156 1 95.06 137 LEU B N 1
ATOM 3492 C CA . LEU B 1 137 ? 13.375 -16.047 3.156 1 95.06 137 LEU B CA 1
ATOM 3493 C C . LEU B 1 137 ? 14.031 -15.984 1.781 1 95.06 137 LEU B C 1
ATOM 3495 O O . LEU B 1 137 ? 14.656 -14.984 1.424 1 95.06 137 LEU B O 1
ATOM 3499 N N . ARG B 1 138 ? 13.992 -17.078 1.045 1 97.88 138 ARG B N 1
ATOM 3500 C CA . ARG B 1 138 ? 14.438 -17.078 -0.344 1 97.88 138 ARG B CA 1
ATOM 3501 C C . ARG B 1 138 ? 13.297 -16.703 -1.284 1 97.88 138 ARG B C 1
ATOM 3503 O O . ARG B 1 138 ? 12.156 -17.125 -1.087 1 97.88 138 ARG B O 1
ATOM 3510 N N . TYR B 1 139 ? 13.609 -15.867 -2.203 1 98.56 139 TYR B N 1
ATOM 3511 C CA . TYR B 1 139 ? 12.633 -15.336 -3.143 1 98.56 139 TYR B CA 1
ATOM 3512 C C . TYR B 1 139 ? 12.906 -15.828 -4.559 1 98.56 139 TYR B C 1
ATOM 3514 O O . TYR B 1 139 ? 14.016 -15.688 -5.07 1 98.56 139 TYR B O 1
ATOM 3522 N N . PHE B 1 140 ? 11.898 -16.453 -5.199 1 98.81 140 PHE B N 1
ATOM 3523 C CA . PHE B 1 140 ? 12.016 -16.922 -6.574 1 98.81 140 PHE B CA 1
ATOM 3524 C C . PHE B 1 140 ? 10.938 -16.312 -7.453 1 98.81 140 PHE B C 1
ATOM 3526 O O . PHE B 1 140 ? 9.781 -16.203 -7.039 1 98.81 140 PHE B O 1
ATOM 3533 N N . GLY B 1 141 ? 11.273 -15.859 -8.57 1 98.75 141 GLY B N 1
ATOM 3534 C CA . GLY B 1 141 ? 10.32 -15.336 -9.539 1 98.75 141 GLY B CA 1
ATOM 3535 C C . GLY B 1 141 ? 10.469 -15.953 -10.914 1 98.75 141 GLY B C 1
ATOM 3536 O O . GLY B 1 141 ? 11.547 -15.922 -11.5 1 98.75 141 GLY B O 1
ATOM 3537 N N . GLY B 1 142 ? 9.461 -16.562 -11.406 1 98.19 142 GLY B N 1
ATOM 3538 C CA . GLY B 1 142 ? 9.398 -17.062 -12.773 1 98.19 142 GLY B CA 1
ATOM 3539 C C . GLY B 1 142 ? 8.656 -16.125 -13.711 1 98.19 142 GLY B C 1
ATOM 3540 O O . GLY B 1 142 ? 7.543 -15.695 -13.414 1 98.19 142 GLY B O 1
ATOM 3541 N N . GLU B 1 143 ? 9.219 -15.828 -14.789 1 96.12 143 GLU B N 1
ATOM 3542 C CA . GLU B 1 143 ? 8.656 -14.891 -15.75 1 96.12 143 GLU B CA 1
ATOM 3543 C C . GLU B 1 143 ? 8.867 -15.367 -17.188 1 96.12 143 GLU B C 1
ATOM 3545 O O . GLU B 1 143 ? 9.898 -15.953 -17.5 1 96.12 143 GLU B O 1
ATOM 3550 N N . PHE B 1 144 ? 7.859 -15.094 -18.016 1 93.56 144 PHE B N 1
ATOM 3551 C CA . PHE B 1 144 ? 7.848 -15.594 -19.375 1 93.56 144 PHE B CA 1
ATOM 3552 C C . PHE B 1 144 ? 8.805 -14.789 -20.25 1 93.56 144 PHE B C 1
ATOM 3554 O O . PHE B 1 144 ? 9.57 -15.359 -21.031 1 93.56 144 PHE B O 1
ATOM 3561 N N . THR B 1 145 ? 8.781 -13.492 -20.203 1 92.38 145 THR B N 1
ATOM 3562 C CA . THR B 1 145 ? 9.523 -12.609 -21.094 1 92.38 145 THR B CA 1
ATOM 3563 C C . THR B 1 145 ? 10.984 -12.508 -20.672 1 92.38 145 THR B C 1
ATOM 3565 O O . THR B 1 145 ? 11.281 -12.5 -19.469 1 92.38 145 THR B O 1
ATOM 3568 N N . SER B 1 146 ? 11.867 -12.398 -21.641 1 93.94 146 SER B N 1
ATOM 3569 C CA . SER B 1 146 ? 13.281 -12.219 -21.359 1 93.94 146 SER B CA 1
ATOM 3570 C C . SER B 1 146 ? 13.547 -10.859 -20.703 1 93.94 146 SER B C 1
ATOM 3572 O O . SER B 1 146 ? 14.336 -10.758 -19.766 1 93.94 146 SER B O 1
ATOM 3574 N N . SER B 1 147 ? 12.883 -9.859 -21.203 1 92.69 147 SER B N 1
ATOM 3575 C CA . SER B 1 147 ? 13.062 -8.516 -20.672 1 92.69 147 SER B CA 1
ATOM 3576 C C . SER B 1 147 ? 12.641 -8.438 -19.203 1 92.69 147 SER B C 1
ATOM 3578 O O . SER B 1 147 ? 13.297 -7.773 -18.406 1 92.69 147 SER B O 1
ATOM 3580 N N . GLY B 1 148 ? 11.547 -9.125 -18.891 1 94.12 148 GLY B N 1
ATOM 3581 C CA . GLY B 1 148 ? 11.109 -9.18 -17.5 1 94.12 148 GLY B CA 1
ATOM 3582 C C . GLY B 1 148 ? 12.109 -9.859 -16.594 1 94.12 148 GLY B C 1
ATOM 3583 O O . GLY B 1 148 ? 12.43 -9.336 -15.516 1 94.12 148 GLY B O 1
ATOM 3584 N N . VAL B 1 149 ? 12.617 -10.969 -17.031 1 96.62 149 VAL B N 1
ATOM 3585 C CA . VAL B 1 149 ? 13.594 -11.727 -16.25 1 96.62 149 VAL B CA 1
ATOM 3586 C C . VAL B 1 149 ? 14.859 -10.891 -16.062 1 96.62 149 VAL B C 1
ATOM 3588 O O . VAL B 1 149 ? 15.383 -10.789 -14.953 1 96.62 149 VAL B O 1
ATOM 3591 N N . GLU B 1 150 ? 15.328 -10.297 -17.109 1 96.38 150 GLU B N 1
ATOM 3592 C CA . GLU B 1 150 ? 16.562 -9.516 -17.062 1 96.38 150 GLU B CA 1
ATOM 3593 C C . GLU B 1 150 ? 16.406 -8.312 -16.141 1 96.38 150 GLU B C 1
ATOM 3595 O O . GLU B 1 150 ? 17.312 -8.008 -15.359 1 96.38 150 GLU B O 1
ATOM 3600 N N . MET B 1 151 ? 15.297 -7.664 -16.266 1 95.81 151 MET B N 1
ATOM 3601 C CA . MET B 1 151 ? 15.07 -6.512 -15.398 1 95.81 151 MET B CA 1
ATOM 3602 C C . MET B 1 151 ? 14.977 -6.941 -13.938 1 95.81 151 MET B C 1
ATOM 3604 O O . MET B 1 151 ? 15.484 -6.25 -13.047 1 95.81 151 MET B O 1
ATOM 3608 N N . ALA B 1 152 ? 14.281 -8.055 -13.664 1 97 152 ALA B N 1
ATOM 3609 C CA . ALA B 1 152 ? 14.195 -8.578 -12.305 1 97 152 ALA B CA 1
ATOM 3610 C C . ALA B 1 152 ? 15.578 -8.875 -11.742 1 97 152 ALA B C 1
ATOM 3612 O O . ALA B 1 152 ? 15.867 -8.547 -10.586 1 97 152 ALA B O 1
ATOM 3613 N N . LYS B 1 153 ? 16.391 -9.438 -12.547 1 97 153 LYS B N 1
ATOM 3614 C CA . LYS B 1 153 ? 17.766 -9.727 -12.141 1 97 153 LYS B CA 1
ATOM 3615 C C . LYS B 1 153 ? 18.547 -8.445 -11.867 1 97 153 LYS B C 1
ATOM 3617 O O . LYS B 1 153 ? 19.328 -8.383 -10.922 1 97 153 LYS B O 1
ATOM 3622 N N . LYS B 1 154 ? 18.359 -7.477 -12.734 1 95.06 154 LYS B N 1
ATOM 3623 C CA . LYS B 1 154 ? 19.016 -6.184 -12.539 1 95.06 154 LYS B CA 1
ATOM 3624 C C . LYS B 1 15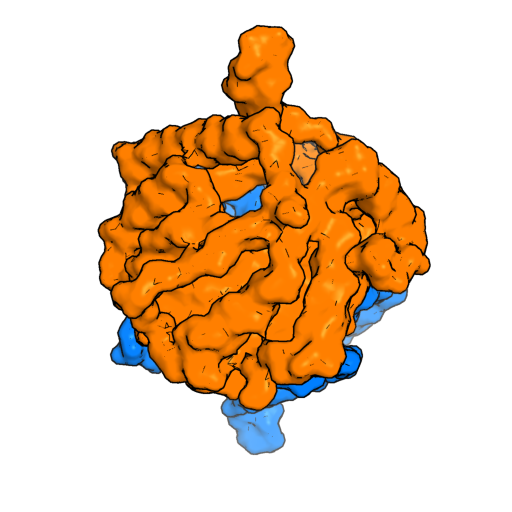4 ? 18.594 -5.559 -11.211 1 95.06 154 LYS B C 1
ATOM 3626 O O . LYS B 1 154 ? 19.422 -5.039 -10.469 1 95.06 154 LYS B O 1
ATOM 3631 N N . LEU B 1 155 ? 17.297 -5.629 -10.883 1 96 155 LEU B N 1
ATOM 3632 C CA . LEU B 1 155 ? 16.812 -5.102 -9.617 1 96 155 LEU B CA 1
ATOM 3633 C C . LEU B 1 155 ? 17.375 -5.891 -8.438 1 96 155 LEU B C 1
ATOM 3635 O O . LEU B 1 155 ? 17.75 -5.309 -7.422 1 96 155 LEU B O 1
ATOM 3639 N N . ALA B 1 156 ? 17.422 -7.176 -8.617 1 96 156 ALA B N 1
ATOM 3640 C CA . ALA B 1 156 ? 17.969 -8.023 -7.555 1 96 156 ALA B CA 1
ATOM 3641 C C . ALA B 1 156 ? 19.438 -7.703 -7.301 1 96 156 ALA B C 1
ATOM 3643 O O . ALA B 1 156 ? 19.906 -7.789 -6.168 1 96 156 ALA B O 1
ATOM 3644 N N . SER B 1 157 ? 20.156 -7.309 -8.312 1 93.94 157 SER B N 1
ATOM 3645 C CA . SER B 1 157 ? 21.578 -7.051 -8.203 1 93.94 157 SER B CA 1
ATOM 3646 C C . SER B 1 157 ? 21.859 -5.824 -7.336 1 93.94 157 SER B C 1
ATOM 3648 O O . SER B 1 157 ? 22.938 -5.703 -6.754 1 93.94 157 SER B O 1
ATOM 3650 N N . ILE B 1 158 ? 20.891 -4.984 -7.215 1 89.81 158 ILE B N 1
ATOM 3651 C CA . ILE B 1 158 ? 21.125 -3.799 -6.395 1 89.81 158 ILE B CA 1
ATOM 3652 C C . ILE B 1 158 ? 20.5 -4 -5.012 1 89.81 158 ILE B C 1
ATOM 3654 O O . ILE B 1 158 ? 20.391 -3.053 -4.234 1 89.81 158 ILE B O 1
ATOM 3658 N N . GLU B 1 159 ? 20 -5.199 -4.75 1 91.06 159 GLU B N 1
ATOM 3659 C CA . GLU B 1 159 ? 19.5 -5.641 -3.447 1 91.06 159 GLU B CA 1
ATOM 3660 C C . GLU B 1 159 ? 20.328 -6.809 -2.914 1 91.06 159 GLU B C 1
ATOM 3662 O O . GLU B 1 159 ? 19.828 -7.93 -2.814 1 91.06 159 GLU B O 1
ATOM 3667 N N . PRO B 1 160 ? 21.484 -6.551 -2.424 1 87.88 160 PRO B N 1
ATOM 3668 C CA . PRO B 1 160 ? 22.375 -7.664 -2.094 1 87.88 160 PRO B CA 1
ATOM 3669 C C . PRO B 1 160 ? 21.875 -8.477 -0.897 1 87.88 160 PRO B C 1
ATOM 3671 O O . PRO B 1 160 ? 22.25 -9.648 -0.754 1 87.88 160 PRO B O 1
ATOM 3674 N N . ASN B 1 161 ? 21.094 -7.938 -0.061 1 89.31 161 ASN B N 1
ATOM 3675 C CA . ASN B 1 161 ? 20.625 -8.656 1.116 1 89.31 161 ASN B CA 1
ATOM 3676 C C . ASN B 1 161 ? 19.406 -9.531 0.792 1 89.31 161 ASN B C 1
ATOM 3678 O O . ASN B 1 161 ? 19 -10.352 1.611 1 89.31 161 ASN B O 1
ATOM 3682 N N . MET B 1 162 ? 18.812 -9.352 -0.344 1 93.81 162 MET B N 1
ATOM 3683 C CA . MET B 1 162 ? 17.688 -10.172 -0.78 1 93.81 162 MET B CA 1
ATOM 3684 C C . MET B 1 162 ? 18.172 -11.438 -1.483 1 93.81 162 MET B C 1
ATOM 3686 O O . MET B 1 162 ? 18.891 -11.359 -2.48 1 93.81 162 MET B O 1
ATOM 3690 N N . ARG B 1 163 ? 17.859 -12.578 -0.968 1 95.75 163 ARG B N 1
ATOM 3691 C CA . ARG B 1 163 ? 18.172 -13.844 -1.633 1 95.75 163 ARG B CA 1
ATOM 3692 C C . ARG B 1 163 ? 17.141 -14.141 -2.727 1 95.75 163 ARG B C 1
ATOM 3694 O O . ARG B 1 163 ? 16.203 -14.898 -2.508 1 95.75 163 ARG B O 1
ATOM 3701 N N . ALA B 1 164 ? 17.406 -13.57 -3.852 1 97.19 164 ALA B N 1
ATOM 3702 C CA . ALA B 1 164 ? 16.422 -13.641 -4.93 1 97.19 164 ALA B CA 1
ATOM 3703 C C . ALA B 1 164 ? 17 -14.328 -6.16 1 97.19 164 ALA B C 1
ATOM 3705 O O . ALA B 1 164 ? 18.172 -14.133 -6.496 1 97.19 164 ALA B O 1
ATOM 3706 N N . GLU B 1 165 ? 16.266 -15.164 -6.742 1 97.88 165 GLU B N 1
ATOM 3707 C CA . GLU B 1 165 ? 16.578 -15.805 -8.016 1 97.88 165 GLU B CA 1
ATOM 3708 C C . GLU B 1 165 ? 15.414 -15.711 -8.992 1 97.88 165 GLU B C 1
ATOM 3710 O O . GLU B 1 165 ? 14.266 -15.969 -8.625 1 97.88 165 GLU B O 1
ATOM 3715 N N . PHE B 1 166 ? 15.711 -15.297 -10.156 1 98.25 166 PHE B N 1
ATOM 3716 C CA . PHE B 1 166 ? 14.695 -15.141 -11.195 1 98.25 166 PHE B CA 1
ATOM 3717 C C . PHE B 1 166 ? 14.992 -16.062 -12.375 1 98.25 166 PHE B C 1
ATOM 3719 O O . PHE B 1 166 ? 16.156 -16.234 -12.758 1 98.25 166 PHE B O 1
ATOM 3726 N N . PHE B 1 167 ? 13.977 -16.688 -12.953 1 98.19 167 PHE B N 1
ATOM 3727 C CA . PHE B 1 167 ? 14.141 -17.672 -14.008 1 98.19 167 PHE B CA 1
ATOM 3728 C C . PHE B 1 167 ? 13.008 -17.578 -15.016 1 98.19 167 PHE B C 1
ATOM 3730 O O . PHE B 1 167 ? 12.023 -16.875 -14.789 1 98.19 167 PHE B O 1
ATOM 3737 N N . HIS B 1 168 ? 13.234 -18.203 -16.156 1 96.56 168 HIS B N 1
ATOM 3738 C CA . HIS B 1 168 ? 12.195 -18.25 -17.188 1 96.56 168 HIS B CA 1
ATOM 3739 C C . HIS B 1 168 ? 11.109 -19.266 -16.828 1 96.56 168 HIS B C 1
ATOM 3741 O O . HIS B 1 168 ? 11.414 -20.375 -16.391 1 96.56 168 HIS B O 1
ATOM 3747 N N . PHE B 1 169 ? 9.875 -18.875 -16.938 1 96.19 169 PHE B N 1
ATOM 3748 C CA . PHE B 1 169 ? 8.734 -19.734 -16.672 1 96.19 169 PHE B CA 1
ATOM 3749 C C . PHE B 1 169 ? 7.594 -19.438 -17.641 1 96.19 169 PHE B C 1
ATOM 3751 O O . PHE B 1 169 ? 7.281 -18.281 -17.906 1 96.19 169 PHE B O 1
ATOM 3758 N N . ASN B 1 170 ? 7.035 -20.484 -18.156 1 94.56 170 ASN B N 1
ATOM 3759 C CA . ASN B 1 170 ? 5.93 -20.406 -19.094 1 94.56 170 ASN B CA 1
ATOM 3760 C C . ASN B 1 170 ? 4.699 -21.156 -18.594 1 94.56 170 ASN B C 1
ATOM 3762 O O . ASN B 1 170 ? 4.715 -22.375 -18.484 1 94.56 170 ASN B O 1
ATOM 3766 N N . HIS B 1 171 ? 3.625 -20.422 -18.328 1 94.88 171 HIS B N 1
ATOM 3767 C CA . HIS B 1 171 ? 2.393 -21.031 -17.844 1 94.88 171 HIS B CA 1
ATOM 3768 C C . HIS B 1 171 ? 1.867 -22.062 -18.828 1 94.88 171 HIS B C 1
ATOM 3770 O O . HIS B 1 171 ? 1.18 -23.016 -18.438 1 94.88 171 HIS B O 1
ATOM 3776 N N . LEU B 1 172 ? 2.152 -21.875 -20.109 1 92.94 172 LEU B N 1
ATOM 3777 C CA . LEU B 1 172 ? 1.634 -22.766 -21.141 1 92.94 172 LEU B CA 1
ATOM 3778 C C . LEU B 1 172 ? 2.422 -24.078 -21.188 1 92.94 172 LEU B C 1
ATOM 3780 O O . LEU B 1 172 ? 1.956 -25.062 -21.75 1 92.94 172 LEU B O 1
ATOM 3784 N N . LYS B 1 173 ? 3.621 -24 -20.703 1 93.88 173 LYS B N 1
ATOM 3785 C CA . LYS B 1 173 ? 4.5 -25.172 -20.609 1 93.88 173 LYS B CA 1
ATOM 3786 C C . LYS B 1 173 ? 5.262 -25.172 -19.281 1 93.88 173 LYS B C 1
ATOM 3788 O O . LYS B 1 173 ? 6.488 -25.047 -19.266 1 93.88 173 LYS B O 1
ATOM 3793 N N . PRO B 1 174 ? 4.465 -25.438 -18.203 1 95.69 174 PRO B N 1
ATOM 3794 C CA . PRO B 1 174 ? 5.125 -25.344 -16.906 1 95.69 174 PRO B CA 1
ATOM 3795 C C . PRO B 1 174 ? 6.238 -26.359 -16.719 1 95.69 174 PRO B C 1
ATOM 3797 O O . PRO B 1 174 ? 5.996 -27.562 -16.844 1 95.69 174 PRO B O 1
ATOM 3800 N N . LYS B 1 175 ? 7.379 -25.828 -16.562 1 95.56 175 LYS B N 1
ATOM 3801 C CA . LYS B 1 175 ? 8.586 -26.625 -16.328 1 95.56 175 LYS B CA 1
ATOM 3802 C C . LYS B 1 175 ? 9.586 -25.844 -15.469 1 95.56 175 LYS B C 1
ATOM 3804 O O . LYS B 1 175 ? 9.727 -24.641 -15.617 1 95.56 175 LYS B O 1
ATOM 3809 N N . PHE B 1 176 ? 10.227 -26.594 -14.617 1 97.06 176 PHE B N 1
ATOM 3810 C CA . PHE B 1 176 ? 11.227 -26 -13.75 1 97.06 176 PHE B CA 1
ATOM 3811 C C . PHE B 1 176 ? 12.586 -26.656 -13.961 1 97.06 176 PHE B C 1
ATOM 3813 O O . PHE B 1 176 ? 12.68 -27.875 -14.133 1 97.06 176 PHE B O 1
ATOM 3820 N N . ASP B 1 177 ? 13.531 -25.812 -14.078 1 94.19 177 ASP B N 1
ATOM 3821 C CA . ASP B 1 177 ? 14.898 -26.328 -14.141 1 94.19 177 ASP B CA 1
ATOM 3822 C C . ASP B 1 177 ? 15.227 -27.156 -12.898 1 94.19 177 ASP B C 1
ATOM 3824 O O . ASP B 1 177 ? 14.969 -26.734 -11.773 1 94.19 177 ASP B O 1
ATOM 3828 N N . LYS B 1 178 ? 15.859 -28.25 -13.047 1 89.75 178 LYS B N 1
ATOM 3829 C CA . LYS B 1 178 ? 16.188 -29.172 -11.953 1 89.75 178 LYS B CA 1
ATOM 3830 C C . LYS B 1 178 ? 17.203 -28.531 -11 1 89.75 178 LYS B C 1
ATOM 3832 O O . LYS B 1 178 ? 17.312 -28.953 -9.844 1 89.75 178 LYS B O 1
ATOM 3837 N N . LYS B 1 179 ? 17.859 -27.578 -11.461 1 93.25 179 LYS B N 1
ATOM 3838 C CA . LYS B 1 179 ? 18.891 -26.922 -10.648 1 93.25 179 LYS B CA 1
ATOM 3839 C C . LYS B 1 179 ? 18.266 -26 -9.617 1 93.25 179 LYS B C 1
ATOM 3841 O O . LYS B 1 179 ? 18.938 -25.578 -8.672 1 93.25 179 LYS B O 1
ATOM 3846 N N . LEU B 1 180 ? 17.031 -25.672 -9.859 1 95.75 180 LEU B N 1
ATOM 3847 C CA . LEU B 1 180 ? 16.359 -24.797 -8.906 1 95.75 180 LEU B CA 1
ATOM 3848 C C . LEU B 1 180 ? 15.969 -25.562 -7.645 1 95.75 180 LEU B C 1
ATOM 3850 O O . LEU B 1 180 ? 15.234 -26.547 -7.715 1 95.75 180 LEU B O 1
ATOM 3854 N N . ASP B 1 181 ? 16.453 -25.156 -6.535 1 97.56 181 ASP B N 1
ATOM 3855 C CA . ASP B 1 181 ? 16.094 -25.688 -5.227 1 97.56 181 ASP B CA 1
ATOM 3856 C C . ASP B 1 181 ? 15.258 -24.703 -4.434 1 97.56 181 ASP B C 1
ATOM 3858 O O . ASP B 1 181 ? 15.789 -23.734 -3.881 1 97.56 181 ASP B O 1
ATOM 3862 N N . PHE B 1 182 ? 14.031 -25.047 -4.316 1 98.25 182 PHE B N 1
ATOM 3863 C CA . PHE B 1 182 ? 13.109 -24.125 -3.65 1 98.25 182 PHE B CA 1
ATOM 3864 C C . PHE B 1 182 ? 13.023 -24.438 -2.16 1 98.25 182 PHE B C 1
ATOM 3866 O O . PHE B 1 182 ? 12.484 -23.641 -1.387 1 98.25 182 PHE B O 1
ATOM 3873 N N . GLY B 1 183 ? 13.562 -25.547 -1.695 1 97.81 183 GLY B N 1
ATOM 3874 C CA . GLY B 1 183 ? 13.438 -25.984 -0.316 1 97.81 183 GLY B CA 1
ATOM 3875 C C . GLY B 1 183 ? 12.32 -27 -0.113 1 97.81 183 GLY B C 1
ATOM 3876 O O . GLY B 1 183 ? 11.875 -27.641 -1.069 1 97.81 183 GLY B O 1
ATOM 3877 N N . LYS B 1 184 ? 11.93 -27.219 1.123 1 98.06 184 LYS B N 1
ATOM 3878 C CA . LYS B 1 184 ? 10.992 -28.281 1.463 1 98.06 184 LYS B CA 1
ATOM 3879 C C . LYS B 1 184 ? 9.562 -27.75 1.56 1 98.06 184 LYS B C 1
ATOM 3881 O O . LYS B 1 184 ? 8.609 -28.438 1.191 1 98.06 184 LYS B O 1
ATOM 3886 N N . LYS B 1 185 ? 9.422 -26.609 2.117 1 97.88 185 LYS B N 1
ATOM 3887 C CA . LYS B 1 185 ? 8.117 -25.969 2.287 1 97.88 185 LYS B CA 1
ATOM 3888 C C . LYS B 1 185 ? 8.094 -24.609 1.599 1 97.88 185 LYS B C 1
ATOM 3890 O O . LYS B 1 185 ? 8.797 -23.688 2.006 1 97.88 185 LYS B O 1
ATOM 3895 N N . VAL B 1 186 ? 7.188 -24.531 0.557 1 98.25 186 VAL B N 1
ATOM 3896 C CA . VAL B 1 186 ? 7.25 -23.297 -0.24 1 98.25 186 VAL B CA 1
ATOM 3897 C C . VAL B 1 186 ? 5.852 -22.703 -0.389 1 98.25 186 VAL B C 1
ATOM 3899 O O . VAL B 1 186 ? 4.855 -23.438 -0.364 1 98.25 186 VAL B O 1
ATOM 3902 N N . LEU B 1 187 ? 5.754 -21.406 -0.388 1 98.56 187 LEU B N 1
ATOM 3903 C CA . LEU B 1 187 ? 4.551 -20.672 -0.76 1 98.56 187 LEU B CA 1
ATOM 3904 C C . LEU B 1 187 ? 4.652 -20.141 -2.189 1 98.56 187 LEU B C 1
ATOM 3906 O O . LEU B 1 187 ? 5.559 -19.375 -2.508 1 98.56 187 LEU B O 1
ATOM 3910 N N . VAL B 1 188 ? 3.775 -20.625 -3.041 1 98.88 188 VAL B N 1
ATOM 3911 C CA . VAL B 1 188 ? 3.703 -20.156 -4.426 1 98.88 188 VAL B CA 1
ATOM 3912 C C . VAL B 1 188 ? 2.521 -19.203 -4.594 1 98.88 188 VAL B C 1
ATOM 3914 O O . VAL B 1 188 ? 1.483 -19.375 -3.947 1 98.88 188 VAL B O 1
ATOM 3917 N N . PHE B 1 189 ? 2.719 -18.188 -5.422 1 98.75 189 PHE B N 1
ATOM 3918 C CA . PHE B 1 189 ? 1.539 -17.391 -5.723 1 98.75 189 PHE B CA 1
ATOM 3919 C C . PHE B 1 189 ? 1.594 -16.859 -7.152 1 98.75 189 PHE B C 1
ATOM 3921 O O . PHE B 1 189 ? 2.662 -16.828 -7.766 1 98.75 189 PHE B O 1
ATOM 3928 N N . THR B 1 190 ? 0.506 -16.625 -7.738 1 98.19 190 THR B N 1
ATOM 3929 C CA . THR B 1 190 ? 0.321 -15.922 -9.008 1 98.19 190 THR B CA 1
ATOM 3930 C C . THR B 1 190 ? -0.602 -14.719 -8.828 1 98.19 190 THR B C 1
ATOM 3932 O O . THR B 1 190 ? -1.505 -14.742 -7.988 1 98.19 190 THR B O 1
ATOM 3935 N N . CYS B 1 191 ? -0.31 -13.742 -9.555 1 96.69 191 CYS B N 1
ATOM 3936 C CA . CYS B 1 191 ? -1.088 -12.508 -9.461 1 96.69 191 CYS B CA 1
ATOM 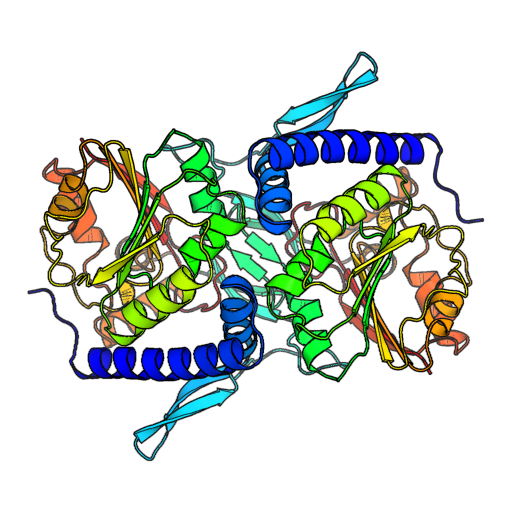3937 C C . CYS B 1 191 ? -1.28 -11.883 -10.836 1 96.69 191 CYS B C 1
ATOM 3939 O O . CYS B 1 191 ? -0.387 -11.203 -11.344 1 96.69 191 CYS B O 1
ATOM 3941 N N . HIS B 1 192 ? -2.475 -12.086 -11.398 1 93.81 192 HIS B N 1
ATOM 3942 C CA . HIS B 1 192 ? -2.873 -11.516 -12.68 1 93.81 192 HIS B CA 1
ATOM 3943 C C . HIS B 1 192 ? -1.854 -11.844 -13.766 1 93.81 192 HIS B C 1
ATOM 3945 O O . HIS B 1 192 ? -1.416 -10.953 -14.5 1 93.81 192 HIS B O 1
ATOM 3951 N N . THR B 1 193 ? -1.471 -13.031 -13.836 1 92.75 193 THR B N 1
ATOM 3952 C CA . THR B 1 193 ? -0.539 -13.516 -14.844 1 92.75 193 THR B CA 1
ATOM 3953 C C . THR B 1 193 ? -1.181 -14.609 -15.695 1 92.75 193 THR B C 1
ATOM 3955 O O . THR B 1 193 ? -0.967 -14.664 -16.906 1 92.75 193 THR B O 1
ATOM 3958 N N . ILE B 1 194 ? -1.938 -15.391 -15.07 1 89.25 194 ILE B N 1
ATOM 3959 C CA . ILE B 1 194 ? -2.594 -16.484 -15.789 1 89.25 194 ILE B CA 1
ATOM 3960 C C . ILE B 1 194 ? -3.676 -15.914 -16.703 1 89.25 194 ILE B C 1
ATOM 3962 O O . ILE B 1 194 ? -4.039 -16.531 -17.703 1 89.25 194 ILE B O 1
ATOM 3966 N N . GLU B 1 195 ? -4.098 -14.719 -16.438 1 82.62 195 GLU B N 1
ATOM 3967 C CA . GLU B 1 195 ? -5.086 -14.031 -17.266 1 82.62 195 GLU B CA 1
ATOM 3968 C C . GLU B 1 195 ? -4.555 -13.789 -18.672 1 82.62 195 GLU B C 1
ATOM 3970 O O . GLU B 1 195 ? -5.332 -13.539 -19.609 1 82.62 195 GLU B O 1
ATOM 3975 N N . GLN B 1 196 ? -3.324 -13.984 -18.859 1 78.06 196 GLN B N 1
ATOM 3976 C CA . GLN B 1 196 ? -2.707 -13.641 -20.141 1 78.06 196 GLN B CA 1
ATOM 3977 C C . GLN B 1 196 ? -2.635 -14.852 -21.062 1 78.06 196 GLN B C 1
ATOM 3979 O O . GLN B 1 196 ? -2.234 -14.734 -22.219 1 78.06 196 GLN B O 1
ATOM 3984 N N . VAL B 1 197 ? -3.012 -15.984 -20.516 1 83.69 197 VAL B N 1
ATOM 3985 C CA . VAL B 1 197 ? -3.041 -17.156 -21.375 1 83.69 197 VAL B CA 1
ATOM 3986 C C . VAL B 1 197 ? -4.484 -17.609 -21.578 1 83.69 197 VAL B C 1
ATOM 3988 O O . VAL B 1 197 ? -5.336 -17.422 -20.719 1 83.69 197 VAL B O 1
ATOM 3991 N N . LYS B 1 198 ? -4.676 -18.172 -22.688 1 88.75 198 LYS B N 1
ATOM 3992 C CA . LYS B 1 198 ? -6.027 -18.625 -23 1 88.75 198 LYS B CA 1
ATOM 3993 C C . LYS B 1 198 ? -6.438 -19.797 -22.125 1 88.75 198 LYS B C 1
ATOM 3995 O O . LYS B 1 198 ? -7.504 -19.781 -21.5 1 88.75 198 LYS B O 1
ATOM 4000 N N . GLU B 1 199 ? -5.562 -20.797 -22.141 1 93.75 199 GLU B N 1
ATOM 4001 C CA . GLU B 1 199 ? -5.777 -22 -21.344 1 93.75 199 GLU B CA 1
ATOM 4002 C C . GLU B 1 199 ? -4.465 -22.516 -20.766 1 93.75 199 GLU B C 1
ATOM 4004 O O . GLU B 1 199 ? -3.445 -22.562 -21.453 1 93.75 199 GLU B O 1
ATOM 4009 N N . ILE B 1 200 ? -4.512 -22.875 -19.453 1 95.12 200 ILE B N 1
ATOM 4010 C CA . ILE B 1 200 ? -3.357 -23.547 -18.875 1 95.12 200 ILE B CA 1
ATOM 4011 C C . ILE B 1 200 ? -3.475 -25.062 -19.094 1 95.12 200 ILE B C 1
ATOM 4013 O O . ILE B 1 200 ? -4.582 -25.594 -19.234 1 95.12 200 ILE B O 1
ATOM 4017 N N . PRO B 1 201 ? -2.299 -25.75 -19.25 1 95.88 201 PRO B N 1
ATOM 4018 C CA . PRO B 1 201 ? -2.367 -27.188 -19.469 1 95.88 201 PRO B CA 1
ATOM 4019 C C . PRO B 1 201 ? -2.963 -27.938 -18.281 1 95.88 201 PRO B C 1
ATOM 4021 O O . PRO B 1 201 ? -2.889 -27.469 -17.141 1 95.88 201 PRO B O 1
ATOM 4024 N N . ASP B 1 202 ? -3.422 -29.125 -18.516 1 95.38 202 ASP B N 1
ATOM 4025 C CA . ASP B 1 202 ? -4.117 -29.938 -17.516 1 95.38 202 ASP B CA 1
ATOM 4026 C C . ASP B 1 202 ? -3.193 -30.281 -16.359 1 95.38 202 ASP B C 1
ATOM 4028 O O . ASP B 1 202 ? -3.654 -30.469 -15.227 1 95.38 202 ASP B O 1
ATOM 4032 N N . ASN B 1 203 ? -1.978 -30.344 -16.688 1 96.5 203 ASN B N 1
ATOM 4033 C CA . ASN B 1 203 ? -1.049 -30.797 -15.656 1 96.5 203 ASN B CA 1
ATOM 4034 C C . ASN B 1 203 ? -0.411 -29.625 -14.914 1 96.5 203 ASN B C 1
ATOM 4036 O O . ASN B 1 203 ? 0.525 -29.812 -14.141 1 96.5 203 ASN B O 1
ATOM 4040 N N . TRP B 1 204 ? -0.836 -28.406 -15.125 1 97.88 204 TRP B N 1
ATOM 4041 C CA . TRP B 1 204 ? -0.228 -27.219 -14.531 1 97.88 204 TRP B CA 1
ATOM 4042 C C . TRP B 1 204 ? -0.111 -27.359 -13.023 1 97.88 204 TRP B C 1
ATOM 4044 O O . TRP B 1 204 ? 0.979 -27.234 -12.461 1 97.88 204 TRP B O 1
ATOM 4054 N N . PHE B 1 205 ? -1.173 -27.719 -12.32 1 98.56 205 PHE B N 1
ATOM 4055 C CA . PHE B 1 205 ? -1.229 -27.812 -10.867 1 98.56 205 PHE B CA 1
ATOM 4056 C C . PHE B 1 205 ? -0.363 -28.953 -10.359 1 98.56 205 PHE B C 1
ATOM 4058 O O . PHE B 1 205 ? 0.322 -28.812 -9.344 1 98.56 205 PHE B O 1
ATOM 4065 N N . LYS B 1 206 ? -0.385 -30.031 -11.102 1 98.12 206 LYS B N 1
ATOM 4066 C CA . LYS B 1 206 ? 0.447 -31.172 -10.719 1 98.12 206 LYS B CA 1
ATOM 4067 C C . LYS B 1 206 ? 1.93 -30.812 -10.789 1 98.12 206 LYS B C 1
ATOM 4069 O O . LYS B 1 206 ? 2.695 -31.141 -9.883 1 98.12 206 LYS B O 1
ATOM 4074 N N . VAL B 1 207 ? 2.314 -30.156 -11.852 1 98.19 207 VAL B N 1
ATOM 4075 C CA . VAL B 1 207 ? 3.707 -29.766 -12.039 1 98.19 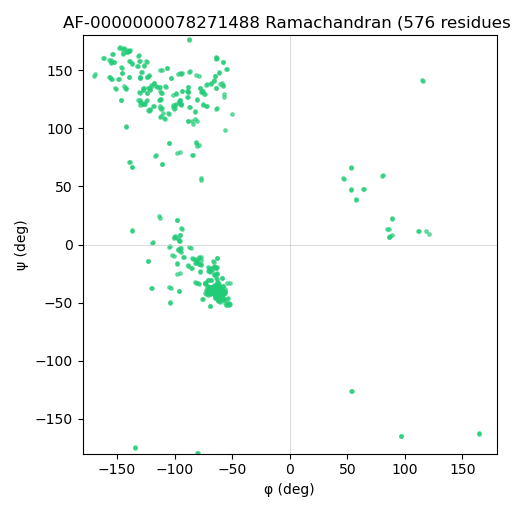207 VAL B CA 1
ATOM 4076 C C . VAL B 1 207 ? 4.137 -28.828 -10.914 1 98.19 207 VAL B C 1
ATOM 4078 O O . VAL B 1 207 ? 5.184 -29.031 -10.297 1 98.19 207 VAL B O 1
ATOM 4081 N N . VAL B 1 208 ? 3.338 -27.828 -10.602 1 98.56 208 VAL B N 1
ATOM 4082 C CA . VAL B 1 208 ? 3.686 -26.844 -9.578 1 98.56 208 VAL B CA 1
ATOM 4083 C C . VAL B 1 208 ? 3.68 -27.5 -8.203 1 98.56 208 VAL B C 1
ATOM 4085 O O . VAL B 1 208 ? 4.539 -27.219 -7.363 1 98.56 208 VAL B O 1
ATOM 4088 N N . ALA B 1 209 ? 2.756 -28.406 -7.969 1 98.5 209 ALA B N 1
ATOM 4089 C CA . ALA B 1 209 ? 2.662 -29.109 -6.688 1 98.5 209 ALA B CA 1
ATOM 4090 C C . ALA B 1 209 ? 3.893 -29.969 -6.449 1 98.5 209 ALA B C 1
ATOM 4092 O O . ALA B 1 209 ? 4.199 -30.328 -5.305 1 98.5 209 ALA B O 1
ATOM 4093 N N . SER B 1 210 ? 4.641 -30.312 -7.484 1 97.75 210 SER B N 1
ATOM 4094 C CA . SER B 1 210 ? 5.723 -31.281 -7.383 1 97.75 210 SER B CA 1
ATOM 4095 C C . SER B 1 210 ? 7.066 -30.594 -7.16 1 97.75 210 SER B C 1
ATOM 4097 O O . SER B 1 210 ? 8.094 -31.266 -7.039 1 97.75 210 SER B O 1
ATOM 4099 N N . ILE B 1 211 ? 7.117 -29.297 -7.031 1 98.06 211 ILE B N 1
ATOM 4100 C CA . ILE B 1 211 ? 8.391 -28.594 -7.047 1 98.06 211 ILE B CA 1
ATOM 4101 C C . ILE B 1 211 ? 9.055 -28.688 -5.672 1 98.06 211 ILE B C 1
ATOM 4103 O O . ILE B 1 211 ? 10.234 -28.375 -5.52 1 98.06 211 ILE B O 1
ATOM 4107 N N . ALA B 1 212 ? 8.336 -29.062 -4.703 1 98.12 212 ALA B N 1
ATOM 4108 C CA . ALA B 1 212 ? 8.805 -29.234 -3.328 1 98.12 212 ALA B CA 1
ATOM 4109 C C . ALA B 1 212 ? 7.949 -30.266 -2.582 1 98.12 212 ALA B C 1
ATOM 4111 O O . ALA B 1 212 ? 6.836 -30.578 -3.006 1 98.12 212 ALA B O 1
ATOM 4112 N N . PRO B 1 213 ? 8.438 -30.781 -1.431 1 98 213 PRO B N 1
ATOM 4113 C CA . PRO B 1 213 ? 7.633 -31.719 -0.636 1 98 213 PRO B CA 1
ATOM 4114 C C . PRO B 1 213 ? 6.305 -31.109 -0.18 1 98 213 PRO B C 1
ATOM 4116 O O . PRO B 1 213 ? 5.281 -31.812 -0.169 1 98 213 PRO B O 1
ATOM 4119 N N . PHE B 1 214 ? 6.266 -29.875 0.189 1 98.12 214 PHE B N 1
ATOM 4120 C CA . PHE B 1 214 ? 5.039 -29.172 0.542 1 98.12 214 PHE B CA 1
ATOM 4121 C C . PHE B 1 214 ? 4.934 -27.859 -0.209 1 98.12 214 PHE B C 1
ATOM 4123 O O . PHE B 1 214 ? 5.828 -27.016 -0.114 1 98.12 214 PHE B O 1
ATOM 4130 N N . VAL B 1 215 ? 3.871 -27.75 -0.911 1 98.5 215 VAL B N 1
ATOM 4131 C CA . VAL B 1 215 ? 3.564 -26.531 -1.645 1 98.5 215 VAL B CA 1
ATOM 4132 C C . VAL B 1 215 ? 2.189 -26.016 -1.234 1 98.5 215 VAL B C 1
ATOM 4134 O O . VAL B 1 215 ? 1.211 -26.766 -1.232 1 98.5 215 VAL B O 1
ATOM 4137 N N . ARG B 1 216 ? 2.09 -24.859 -0.797 1 98.19 216 ARG B N 1
ATOM 4138 C CA . ARG B 1 216 ? 0.845 -24.094 -0.755 1 98.19 216 ARG B CA 1
ATOM 4139 C C . ARG B 1 216 ? 0.845 -22.984 -1.802 1 98.19 216 ARG B C 1
ATOM 4141 O O . ARG B 1 216 ? 1.849 -22.297 -1.979 1 98.19 216 ARG B O 1
ATOM 4148 N N . CYS B 1 217 ? -0.24 -22.859 -2.473 1 98.75 217 CYS B N 1
ATOM 4149 C CA . CYS B 1 217 ? -0.307 -21.891 -3.557 1 98.75 217 CYS B CA 1
ATOM 4150 C C . CYS B 1 217 ? -1.508 -20.969 -3.387 1 98.75 217 CYS B C 1
ATOM 4152 O O . CYS B 1 217 ? -2.596 -21.406 -3.025 1 98.75 217 CYS B O 1
ATOM 4154 N N . ILE B 1 218 ? -1.291 -19.688 -3.527 1 98.31 218 ILE B N 1
ATOM 4155 C CA . ILE B 1 218 ? -2.332 -18.672 -3.541 1 98.31 218 ILE B CA 1
ATOM 4156 C C . ILE B 1 218 ? -2.42 -18.047 -4.93 1 98.31 218 ILE B C 1
ATOM 4158 O O . ILE B 1 218 ? -1.459 -17.438 -5.402 1 98.31 218 ILE B O 1
ATOM 4162 N N . HIS B 1 219 ? -3.545 -18.188 -5.516 1 98.12 219 HIS B N 1
ATOM 4163 C CA . HIS B 1 219 ? -3.811 -17.516 -6.781 1 98.12 219 HIS B CA 1
ATOM 4164 C C . HIS B 1 219 ? -4.637 -16.25 -6.566 1 98.12 219 HIS B C 1
ATOM 4166 O O . HIS B 1 219 ? -5.73 -16.312 -6.004 1 98.12 219 HIS B O 1
ATOM 4172 N N . ALA B 1 220 ? -4.117 -15.148 -6.945 1 96.81 220 ALA B N 1
ATOM 4173 C CA . ALA B 1 220 ? -4.891 -13.922 -7.117 1 96.81 220 ALA B CA 1
ATOM 4174 C C . ALA B 1 220 ? -5.113 -13.617 -8.594 1 96.81 220 ALA B C 1
ATOM 4176 O O . ALA B 1 220 ? -4.352 -12.859 -9.203 1 96.81 220 ALA B O 1
ATOM 4177 N N . GLU B 1 221 ? -6.164 -14.172 -9.156 1 96.62 221 GLU B N 1
ATOM 4178 C CA . GLU B 1 221 ? -6.418 -14.172 -10.594 1 96.62 221 GLU B CA 1
ATOM 4179 C C . GLU B 1 221 ? -7.887 -13.867 -10.891 1 96.62 221 GLU B C 1
ATOM 4181 O O . GLU B 1 221 ? -8.758 -14.094 -10.047 1 96.62 221 GLU B O 1
ATOM 4186 N N . PRO B 1 222 ? -8.148 -13.375 -12.062 1 95.12 222 PRO B N 1
ATOM 4187 C CA . PRO B 1 222 ? -9.531 -13.078 -12.422 1 95.12 222 PRO B CA 1
ATOM 4188 C C . PRO B 1 222 ? -10.281 -14.289 -12.969 1 95.12 222 PRO B C 1
ATOM 4190 O O . PRO B 1 222 ? -10.555 -14.367 -14.172 1 95.12 222 PRO B O 1
ATOM 4193 N N . PHE B 1 223 ? -10.711 -15.195 -12.125 1 95.94 223 PHE B N 1
ATOM 4194 C CA . PHE B 1 223 ? -11.344 -16.422 -12.594 1 95.94 223 PHE B CA 1
ATOM 4195 C C . PHE B 1 223 ? -12.766 -16.531 -12.062 1 95.94 223 PHE B C 1
ATOM 4197 O O . PHE B 1 223 ? -13.445 -17.531 -12.305 1 95.94 223 PHE B O 1
ATOM 4204 N N . GLY B 1 224 ? -13.234 -15.539 -11.312 1 95.38 224 GLY B N 1
ATOM 4205 C CA . GLY B 1 224 ? -14.539 -15.617 -10.672 1 95.38 224 GLY B CA 1
ATOM 4206 C C . GLY B 1 224 ? -15.672 -15.883 -11.641 1 95.38 224 GLY B C 1
ATOM 4207 O O . GLY B 1 224 ? -16.578 -16.672 -11.352 1 95.38 224 GLY B O 1
ATOM 4208 N N . PHE B 1 225 ? -15.617 -15.312 -12.758 1 94 225 PHE B N 1
ATOM 4209 C CA . PHE B 1 225 ? -16.672 -15.406 -13.758 1 94 225 PHE B CA 1
ATOM 4210 C C . PHE B 1 225 ? -16.828 -16.844 -14.242 1 94 225 PHE B C 1
ATOM 4212 O O . PHE B 1 225 ? -17.875 -17.219 -14.781 1 94 225 PHE B O 1
ATOM 4219 N N . GLN B 1 226 ? -15.844 -17.734 -14.078 1 96.12 226 GLN B N 1
ATOM 4220 C CA . GLN B 1 226 ? -15.883 -19.125 -14.516 1 96.12 226 GLN B CA 1
ATOM 4221 C C . GLN B 1 226 ? -16.703 -19.984 -13.547 1 96.12 226 GLN B C 1
ATOM 4223 O O . GLN B 1 226 ? -17.062 -21.109 -13.867 1 96.12 226 GLN B O 1
ATOM 4228 N N . ILE B 1 227 ? -16.906 -19.438 -12.375 1 96.44 227 ILE B N 1
ATOM 4229 C CA . ILE B 1 227 ? -17.562 -20.203 -11.32 1 96.44 227 ILE B CA 1
ATOM 4230 C C . ILE B 1 227 ? -19 -19.734 -11.164 1 96.44 227 ILE B C 1
ATOM 4232 O O . ILE B 1 227 ? -19.922 -20.562 -11.117 1 96.44 227 ILE B O 1
ATOM 4236 N N . ARG B 1 228 ? -19.172 -18.438 -11.047 1 94.69 228 ARG B N 1
ATOM 4237 C CA . ARG B 1 228 ? -20.5 -17.891 -10.789 1 94.69 228 ARG B CA 1
ATOM 4238 C C . ARG B 1 228 ? -20.609 -16.453 -11.297 1 94.69 228 ARG B C 1
ATOM 4240 O O . ARG B 1 228 ? -19.656 -15.688 -11.203 1 94.69 228 ARG B O 1
ATOM 4247 N N . ASN B 1 229 ? -21.766 -16.172 -11.812 1 94.56 229 ASN B N 1
ATOM 4248 C CA . ASN B 1 229 ? -22.078 -14.781 -12.094 1 94.56 229 ASN B CA 1
ATOM 4249 C C . ASN B 1 229 ? -22.578 -14.055 -10.836 1 94.56 229 ASN B C 1
ATOM 4251 O O . ASN B 1 229 ? -23.672 -14.312 -10.359 1 94.56 229 ASN B O 1
ATOM 4255 N N . LEU B 1 230 ? -21.812 -13.086 -10.391 1 95.06 230 LEU B N 1
ATOM 4256 C CA . LEU B 1 230 ? -22.125 -12.414 -9.133 1 95.06 230 LEU B CA 1
ATOM 4257 C C . LEU B 1 230 ? -22.875 -11.109 -9.391 1 95.06 230 LEU B C 1
ATOM 4259 O O . LEU B 1 230 ? -23.469 -10.547 -8.469 1 95.06 230 LEU B O 1
ATOM 4263 N N . GLY B 1 231 ? -22.781 -10.656 -10.672 1 94.25 231 GLY B N 1
ATOM 4264 C CA . GLY B 1 231 ? -23.406 -9.391 -11.008 1 94.25 231 GLY B CA 1
ATOM 4265 C C . GLY B 1 231 ? -22.922 -8.82 -12.328 1 94.25 231 GLY B C 1
ATOM 4266 O O . GLY B 1 231 ? -22.344 -9.531 -13.141 1 94.25 231 GLY B O 1
ATOM 4267 N N . GLU B 1 232 ? -23.188 -7.555 -12.492 1 92.94 232 GLU B N 1
ATOM 4268 C CA . GLU B 1 232 ? -22.906 -6.883 -13.75 1 92.94 232 GLU B CA 1
ATOM 4269 C C . GLU B 1 232 ? -21.406 -6.898 -14.07 1 92.94 232 GLU B C 1
ATOM 4271 O O . GLU B 1 232 ? -21.016 -7.145 -15.211 1 92.94 232 GLU B O 1
ATOM 4276 N N . ALA B 1 233 ? -20.609 -6.617 -13.094 1 92.5 233 ALA B N 1
ATOM 4277 C CA . ALA B 1 233 ? -19.156 -6.609 -13.297 1 92.5 233 ALA B CA 1
ATOM 4278 C C . ALA B 1 233 ? -18.656 -7.988 -13.719 1 92.5 233 ALA B C 1
ATOM 4280 O O . ALA B 1 233 ? -17.797 -8.102 -14.594 1 92.5 233 ALA B O 1
ATOM 4281 N N . SER B 1 234 ? -19.234 -8.984 -13.117 1 94.12 234 SER B N 1
ATOM 4282 C CA . SER B 1 234 ? -18.859 -10.359 -13.461 1 94.12 234 SER B CA 1
ATOM 4283 C C . SER B 1 234 ? -19.219 -10.68 -14.906 1 94.12 234 SER B C 1
ATOM 4285 O O . SER B 1 234 ? -18.438 -11.297 -15.625 1 94.12 234 SER B O 1
ATOM 4287 N N . LYS B 1 235 ? -20.375 -10.281 -15.25 1 94.81 235 LYS B N 1
ATOM 4288 C CA . LYS B 1 235 ? -20.859 -10.547 -16.609 1 94.81 235 LYS B CA 1
ATOM 4289 C C . LYS B 1 235 ? -19.984 -9.859 -17.641 1 94.81 235 LYS B C 1
ATOM 4291 O O . LYS B 1 235 ? -19.594 -10.477 -18.641 1 94.81 235 LYS B O 1
ATOM 4296 N N . ASN B 1 236 ? -19.703 -8.617 -17.406 1 92.94 236 ASN B N 1
ATOM 4297 C CA . ASN B 1 236 ? -18.859 -7.863 -18.328 1 92.94 236 ASN B CA 1
ATOM 4298 C C . ASN B 1 236 ? -17.469 -8.477 -18.422 1 92.94 236 ASN B C 1
ATOM 4300 O O . ASN B 1 236 ? -16.891 -8.539 -19.516 1 92.94 236 ASN B O 1
ATOM 4304 N N . HIS B 1 237 ? -17.031 -8.867 -17.312 1 92 237 HIS B N 1
ATOM 4305 C CA . HIS B 1 237 ? -15.727 -9.523 -17.266 1 92 237 HIS B CA 1
ATOM 4306 C C . HIS B 1 237 ? -15.727 -10.805 -18.078 1 92 237 HIS B C 1
ATOM 4308 O O . HIS B 1 237 ? -14.805 -11.047 -18.875 1 92 237 HIS B O 1
ATOM 4314 N N . LYS B 1 238 ? -16.672 -11.602 -17.906 1 94.19 238 LYS B N 1
ATOM 4315 C CA . LYS B 1 238 ? -16.812 -12.852 -18.641 1 94.19 238 LYS B CA 1
ATOM 4316 C C . LYS B 1 238 ? -16.812 -12.609 -20.141 1 94.19 238 LYS B C 1
ATOM 4318 O O . LYS B 1 238 ? -16.047 -13.242 -20.875 1 94.19 238 LYS B O 1
ATOM 4323 N N . ASP B 1 239 ? -17.609 -11.711 -20.578 1 94.44 239 ASP B N 1
ATOM 4324 C CA . ASP B 1 239 ? -17.734 -11.43 -22.016 1 94.44 239 ASP B CA 1
ATOM 4325 C C . ASP B 1 239 ? -16.406 -10.945 -22.594 1 94.44 239 ASP B C 1
ATOM 4327 O O . ASP B 1 239 ? -16 -11.391 -23.672 1 94.44 239 ASP B O 1
ATOM 4331 N N . TYR B 1 240 ? -15.797 -10.125 -21.812 1 90.56 240 TYR B N 1
ATOM 4332 C CA . TYR B 1 240 ? -14.523 -9.562 -22.266 1 90.56 240 TYR B CA 1
ATOM 4333 C C . TYR B 1 240 ? -13.461 -10.656 -22.375 1 90.56 240 TYR B C 1
ATOM 4335 O O . TYR B 1 240 ? -12.727 -10.703 -23.359 1 90.56 240 TYR B O 1
ATOM 4343 N N . PHE B 1 241 ? -13.398 -11.531 -21.453 1 91.94 241 PHE B N 1
ATOM 4344 C CA . PHE B 1 241 ? -12.391 -12.578 -21.422 1 91.94 241 PHE B CA 1
ATOM 4345 C C . PHE B 1 241 ? -12.664 -13.633 -22.5 1 91.94 241 PHE B C 1
ATOM 4347 O O . PHE B 1 241 ? -11.734 -14.094 -23.172 1 91.94 241 PHE B O 1
ATOM 4354 N N . ILE B 1 242 ? -13.852 -13.945 -22.688 1 91.5 242 ILE B N 1
ATOM 4355 C CA . ILE B 1 242 ? -14.219 -14.914 -23.719 1 91.5 242 ILE B CA 1
ATOM 4356 C C . ILE B 1 242 ? -13.875 -14.359 -25.094 1 91.5 242 ILE B C 1
ATOM 4358 O O . ILE B 1 242 ? -13.289 -15.055 -25.922 1 91.5 242 ILE B O 1
ATOM 4362 N N . GLN B 1 243 ? -14.188 -13.125 -25.281 1 89.69 243 GLN B N 1
ATOM 4363 C CA . GLN B 1 243 ? -13.922 -12.477 -26.562 1 89.69 243 GLN B CA 1
ATOM 4364 C C . GLN B 1 243 ? -12.422 -12.469 -26.875 1 89.69 243 GLN B C 1
ATOM 4366 O O . GLN B 1 243 ? -12.023 -12.648 -28.031 1 89.69 243 GLN B O 1
ATOM 4371 N N . ASN B 1 244 ? -11.57 -12.312 -25.859 1 85.69 244 ASN B N 1
ATOM 4372 C CA . ASN B 1 244 ? -10.133 -12.18 -26.062 1 85.69 244 ASN B CA 1
ATOM 4373 C C . ASN B 1 244 ? -9.406 -13.508 -25.875 1 85.69 244 ASN B C 1
ATOM 4375 O O . ASN B 1 244 ? -8.203 -13.609 -26.141 1 85.69 244 ASN B O 1
ATOM 4379 N N . GLY B 1 245 ? -10.156 -14.516 -25.484 1 88 245 GLY B N 1
ATOM 4380 C CA . GLY B 1 245 ? -9.539 -15.812 -25.219 1 88 245 GLY B CA 1
ATOM 4381 C C . GLY B 1 245 ? -8.562 -15.781 -24.062 1 88 245 GLY B C 1
ATOM 4382 O O . GLY B 1 245 ? -7.438 -16.266 -24.172 1 88 245 GLY B O 1
ATOM 4383 N N . TRP B 1 246 ? -9.016 -15.164 -22.906 1 88.62 246 TRP B N 1
ATOM 4384 C CA . TRP B 1 246 ? -8.156 -15.008 -21.734 1 88.62 246 TRP B CA 1
ATOM 4385 C C . TRP B 1 246 ? -8.672 -15.844 -20.578 1 88.62 246 TRP B C 1
ATOM 4387 O O . TRP B 1 246 ? -9.828 -15.719 -20.172 1 88.62 246 TRP B O 1
ATOM 4397 N N . ASN B 1 247 ? -7.789 -16.719 -20.047 1 92.94 247 ASN B N 1
ATOM 4398 C CA . ASN B 1 247 ? -8.062 -17.438 -18.797 1 92.94 247 ASN B CA 1
ATOM 4399 C C . ASN B 1 247 ? -9.398 -18.156 -18.844 1 92.94 247 ASN B C 1
ATOM 4401 O O . ASN B 1 247 ? -10.266 -17.922 -18 1 92.94 247 ASN B O 1
ATOM 4405 N N . LEU B 1 248 ? -9.516 -19.141 -19.688 1 94.25 248 LEU B N 1
ATOM 4406 C CA . LEU B 1 248 ? -10.82 -19.734 -19.969 1 94.25 248 LEU B CA 1
ATOM 4407 C C . LEU B 1 248 ? -11 -21.047 -19.203 1 94.25 248 LEU B C 1
ATOM 4409 O O . LEU B 1 248 ? -12.109 -21.578 -19.109 1 94.25 248 LEU B O 1
ATOM 4413 N N . ASN B 1 249 ? -9.93 -21.531 -18.594 1 96.31 249 ASN B N 1
ATOM 4414 C CA . ASN B 1 249 ? -10.109 -22.859 -18.047 1 96.31 249 ASN B CA 1
ATOM 4415 C C . ASN B 1 249 ? -9.5 -22.969 -16.641 1 96.31 249 ASN B C 1
ATOM 4417 O O . ASN B 1 249 ? -9.32 -24.078 -16.125 1 96.31 249 ASN B O 1
ATOM 4421 N N . PHE B 1 250 ? -9.117 -21.875 -16.016 1 97.44 250 PHE B N 1
ATOM 4422 C CA . PHE B 1 250 ? -8.445 -21.922 -14.727 1 97.44 250 PHE B CA 1
ATOM 4423 C C . PHE B 1 250 ? -9.273 -22.719 -13.719 1 97.44 250 PHE B C 1
ATOM 4425 O O . PHE B 1 250 ? -8.773 -23.656 -13.094 1 97.44 250 PHE B O 1
ATOM 4432 N N . ALA B 1 251 ? -10.547 -22.391 -13.555 1 97.44 251 ALA B N 1
ATOM 4433 C CA . ALA B 1 251 ? -11.398 -22.984 -12.531 1 97.44 251 ALA B CA 1
ATOM 4434 C C . ALA B 1 251 ? -11.594 -24.469 -12.781 1 97.44 251 ALA B C 1
ATOM 4436 O O . ALA B 1 251 ? -11.523 -25.281 -11.852 1 97.44 251 ALA B O 1
ATOM 4437 N N . SER B 1 252 ? -11.867 -24.797 -14.023 1 97.81 252 SER B N 1
ATOM 4438 C CA . SER B 1 252 ? -12.094 -26.203 -14.344 1 97.81 252 SER B CA 1
ATOM 4439 C C . SER B 1 252 ? -10.828 -27.031 -14.141 1 97.81 252 SER B C 1
ATOM 4441 O O . SER B 1 252 ? -10.891 -28.156 -13.641 1 97.81 252 SER B O 1
ATOM 4443 N N . THR B 1 253 ? -9.68 -26.453 -14.539 1 98.06 253 THR B N 1
ATOM 4444 C CA . THR B 1 253 ? -8.414 -27.156 -14.359 1 98.06 253 THR B CA 1
ATOM 4445 C C . THR B 1 253 ? -8.086 -27.328 -12.875 1 98.06 253 THR B C 1
ATOM 4447 O O . THR B 1 253 ? -7.59 -28.375 -12.453 1 98.06 253 THR B O 1
ATOM 4450 N N . LEU B 1 254 ? -8.352 -26.312 -12.07 1 98.31 254 LEU B N 1
ATOM 4451 C CA . LEU B 1 254 ? -8.164 -26.375 -10.625 1 98.31 254 LEU B CA 1
ATOM 4452 C C . LEU B 1 254 ? -9.031 -27.469 -10.008 1 98.31 254 LEU B C 1
ATOM 4454 O O . LEU B 1 254 ? -8.547 -28.266 -9.211 1 98.31 254 LEU B O 1
ATOM 4458 N N . LYS B 1 255 ? -10.289 -27.5 -10.352 1 98.06 255 LYS B N 1
ATOM 4459 C CA . LYS B 1 255 ? -11.227 -28.484 -9.844 1 98.06 255 LYS B CA 1
ATOM 4460 C C . LYS B 1 255 ? -10.781 -29.906 -10.203 1 98.06 255 LYS B C 1
ATOM 4462 O O . LYS B 1 255 ? -10.828 -30.797 -9.359 1 98.06 255 LYS B O 1
ATOM 4467 N N . LYS B 1 256 ? -10.414 -30.047 -11.438 1 98.31 256 LYS B N 1
ATOM 4468 C CA . LYS B 1 256 ? -9.961 -31.359 -11.906 1 98.31 256 LYS B CA 1
ATOM 4469 C C . LYS B 1 256 ? -8.742 -31.828 -11.125 1 98.31 256 LYS B C 1
ATOM 4471 O O . LYS B 1 256 ? -8.641 -33 -10.781 1 98.31 256 LYS B O 1
ATOM 4476 N N . ALA B 1 257 ? -7.781 -30.922 -10.945 1 98.44 257 ALA B N 1
ATOM 4477 C CA . ALA B 1 257 ? -6.582 -31.281 -10.188 1 98.44 257 ALA B CA 1
ATOM 4478 C C . ALA B 1 257 ? -6.945 -31.75 -8.789 1 98.44 257 ALA B C 1
ATOM 4480 O O . ALA B 1 257 ? -6.332 -32.688 -8.266 1 98.44 257 ALA B O 1
ATOM 4481 N N . ASN B 1 258 ? -7.891 -31.094 -8.141 1 98.38 258 ASN B N 1
ATOM 4482 C CA . ASN B 1 258 ? -8.375 -31.5 -6.824 1 98.38 258 ASN B CA 1
ATOM 4483 C C . ASN B 1 258 ? -9.047 -32.875 -6.867 1 98.38 258 ASN B C 1
ATOM 4485 O O . ASN B 1 258 ? -8.789 -33.719 -6.012 1 98.38 258 ASN B O 1
ATOM 4489 N N . GLN B 1 259 ? -9.852 -33.094 -7.855 1 98.12 259 GLN B N 1
ATOM 4490 C CA . GLN B 1 259 ? -10.578 -34.344 -8.008 1 98.12 259 GLN B CA 1
ATOM 4491 C C . GLN B 1 259 ? -9.625 -35.531 -8.25 1 98.12 259 GLN B C 1
ATOM 4493 O O . GLN B 1 259 ? -9.859 -36.625 -7.785 1 98.12 259 GLN B O 1
ATOM 4498 N N . ASN B 1 260 ? -8.578 -35.25 -8.961 1 97.69 260 ASN B N 1
ATOM 4499 C CA . ASN B 1 260 ? -7.598 -36.25 -9.297 1 97.69 260 ASN B CA 1
ATOM 4500 C C . ASN B 1 260 ? -6.68 -36.562 -8.109 1 97.69 260 ASN B C 1
ATOM 4502 O O . ASN B 1 260 ? -5.863 -37.469 -8.172 1 97.69 260 ASN B O 1
ATOM 4506 N N . GLY B 1 261 ? -6.73 -35.719 -7.102 1 97.56 261 GLY B N 1
ATOM 4507 C CA . GLY B 1 261 ? -5.895 -35.938 -5.93 1 97.56 261 GLY B CA 1
ATOM 4508 C C . GLY B 1 261 ? -4.504 -35.344 -6.082 1 97.56 261 GLY B C 1
ATOM 4509 O O . GLY B 1 261 ? -3.594 -35.688 -5.324 1 97.56 261 GLY B O 1
ATOM 4510 N N . ASP B 1 262 ? -4.344 -34.5 -7.109 1 97.88 262 ASP B N 1
ATOM 4511 C CA . ASP B 1 262 ? -3.057 -33.844 -7.309 1 97.88 262 ASP B CA 1
ATOM 4512 C C . ASP B 1 262 ? -2.828 -32.75 -6.262 1 97.88 262 ASP B C 1
ATOM 4514 O O . ASP B 1 262 ? -1.686 -32.469 -5.895 1 97.88 262 ASP B O 1
ATOM 4518 N N . ILE B 1 263 ? -3.932 -32.094 -5.844 1 98.62 263 ILE B N 1
ATOM 4519 C CA . ILE B 1 263 ? -3.887 -31.016 -4.863 1 98.62 263 ILE B CA 1
ATOM 4520 C C . ILE B 1 263 ? -5.129 -31.078 -3.977 1 98.62 263 ILE B C 1
ATOM 4522 O O . ILE B 1 263 ? -6.055 -31.844 -4.242 1 98.62 263 ILE B O 1
ATOM 4526 N N . ILE B 1 264 ? -5.09 -30.312 -2.906 1 98.5 264 ILE B N 1
ATOM 4527 C CA . ILE B 1 264 ? -6.25 -30.078 -2.053 1 98.5 264 ILE B CA 1
ATOM 4528 C C . ILE B 1 264 ? -6.605 -28.594 -2.049 1 98.5 264 ILE B C 1
ATOM 4530 O O . ILE B 1 264 ? -5.793 -27.75 -1.648 1 98.5 264 ILE B O 1
ATOM 4534 N N . ILE B 1 265 ? -7.773 -28.266 -2.482 1 98.19 265 ILE B N 1
ATOM 4535 C CA . ILE B 1 265 ? -8.242 -26.891 -2.408 1 98.19 265 ILE B CA 1
ATOM 4536 C C . ILE B 1 265 ? -8.602 -26.547 -0.965 1 98.19 265 ILE B C 1
ATOM 4538 O O . ILE B 1 265 ? -9.367 -27.266 -0.318 1 98.19 265 ILE B O 1
ATOM 4542 N N . GLU B 1 266 ? -8.062 -25.422 -0.482 1 97.12 266 GLU B N 1
ATOM 4543 C CA . GLU B 1 266 ? -8.281 -25.016 0.906 1 97.12 266 GLU B CA 1
ATOM 4544 C C . GLU B 1 266 ? -9.297 -23.891 1.006 1 97.12 266 GLU B C 1
ATOM 4546 O O . GLU B 1 266 ? -10.023 -23.781 1.995 1 97.12 266 GLU B O 1
ATOM 4551 N N . ASP B 1 267 ? -9.242 -23 0.044 1 95.88 267 ASP B N 1
ATOM 4552 C CA . ASP B 1 267 ? -10.125 -21.828 0.064 1 95.88 267 ASP B CA 1
ATOM 4553 C C . ASP B 1 267 ? -10.344 -21.297 -1.345 1 95.88 267 ASP B C 1
ATOM 4555 O O . ASP B 1 267 ? -9.516 -21.5 -2.232 1 95.88 267 ASP B O 1
ATOM 4559 N N . ALA B 1 268 ? -11.43 -20.609 -1.484 1 94.56 268 ALA B N 1
ATOM 4560 C CA . ALA B 1 268 ? -11.703 -19.812 -2.676 1 94.56 268 ALA B CA 1
ATOM 4561 C C . ALA B 1 268 ? -12.602 -18.625 -2.348 1 94.56 268 ALA B C 1
ATOM 4563 O O . ALA B 1 268 ? -13.547 -18.75 -1.563 1 94.56 268 ALA B O 1
ATOM 4564 N N . MET B 1 269 ? -12.258 -17.531 -2.846 1 94.62 269 MET B N 1
ATOM 4565 C CA . MET B 1 269 ? -13.062 -16.312 -2.744 1 94.62 269 MET B CA 1
ATOM 4566 C C . MET B 1 269 ? -13.211 -15.641 -4.109 1 94.62 269 MET B C 1
ATOM 4568 O O . MET B 1 269 ? -12.211 -15.328 -4.762 1 94.62 269 MET B O 1
ATOM 4572 N N . LEU B 1 270 ? -14.469 -15.438 -4.484 1 95.56 270 LEU B N 1
ATOM 4573 C CA . LEU B 1 270 ? -14.719 -14.922 -5.824 1 95.56 270 LEU B CA 1
ATOM 4574 C C . LEU B 1 270 ? -14.828 -13.398 -5.812 1 95.56 270 LEU B C 1
ATOM 4576 O O . LEU B 1 270 ? -15.523 -12.828 -4.973 1 95.56 270 LEU B O 1
ATOM 4580 N N . GLU B 1 271 ? -14.047 -12.789 -6.824 1 93.88 271 GLU B N 1
ATOM 4581 C CA . GLU B 1 271 ? -14.109 -11.359 -7.105 1 93.88 271 GLU B CA 1
ATOM 4582 C C . GLU B 1 271 ? -14.031 -10.539 -5.82 1 93.88 271 GLU B C 1
ATOM 4584 O O . GLU B 1 271 ? -14.867 -9.664 -5.582 1 93.88 271 GLU B O 1
ATOM 4589 N N . TYR B 1 272 ? -12.93 -10.836 -5.145 1 86.38 272 TYR B N 1
ATOM 4590 C CA . TYR B 1 272 ? -12.68 -10.32 -3.805 1 86.38 272 TYR B CA 1
ATOM 4591 C C . TYR B 1 272 ? -11.539 -9.312 -3.814 1 86.38 272 TYR B C 1
ATOM 4593 O O . TYR B 1 272 ? -10.477 -9.57 -3.248 1 86.38 272 TYR B O 1
ATOM 4601 N N . SER B 1 273 ? -11.742 -8.164 -4.402 1 85.12 273 SER B N 1
ATOM 4602 C CA . SER B 1 273 ? -10.711 -7.137 -4.406 1 85.12 273 SER B CA 1
ATOM 4603 C C . SER B 1 273 ? -11.25 -5.801 -4.906 1 85.12 273 SER B C 1
ATOM 4605 O O . SER B 1 273 ? -12.234 -5.77 -5.652 1 85.12 273 SER B O 1
ATOM 4607 N N . CYS B 1 274 ? -10.711 -4.793 -4.363 1 87.38 274 CYS B N 1
ATOM 4608 C CA . CYS B 1 274 ? -10.836 -3.471 -4.961 1 87.38 274 CYS B CA 1
ATOM 4609 C C . CYS B 1 274 ? -9.602 -3.129 -5.789 1 87.38 274 CYS B C 1
ATOM 4611 O O . CYS B 1 274 ? -8.688 -2.459 -5.301 1 87.38 274 CYS B O 1
ATOM 4613 N N . GLY B 1 275 ? -9.586 -3.672 -6.941 1 82.31 275 GLY B N 1
ATOM 4614 C CA . GLY B 1 275 ? -8.391 -3.539 -7.766 1 82.31 275 GLY B CA 1
ATOM 4615 C C . GLY B 1 275 ? -8.391 -2.279 -8.609 1 82.31 275 GLY B C 1
ATOM 4616 O O . GLY B 1 275 ? -9.328 -1.482 -8.547 1 82.31 275 GLY B O 1
ATOM 4617 N N . THR B 1 276 ? -7.27 -2.156 -9.297 1 73.94 276 THR B N 1
ATOM 4618 C CA . THR B 1 276 ? -7.055 -0.986 -10.141 1 73.94 276 THR B CA 1
ATOM 4619 C C . THR B 1 276 ? -7.945 -1.036 -11.375 1 73.94 276 THR B C 1
ATOM 4621 O O . THR B 1 276 ? -8.484 -0.012 -11.797 1 73.94 276 THR B O 1
ATOM 4624 N N . ASP B 1 277 ? -8.141 -2.188 -11.883 1 77.81 277 ASP B N 1
ATOM 4625 C CA . ASP B 1 277 ? -8.977 -2.354 -13.07 1 77.81 277 ASP B CA 1
ATOM 4626 C C . ASP B 1 277 ? -10.328 -2.959 -12.703 1 77.81 277 ASP B C 1
ATOM 4628 O O . ASP B 1 277 ? -10.414 -4.129 -12.328 1 77.81 277 ASP B O 1
ATOM 4632 N N . PRO B 1 278 ? -11.383 -2.135 -12.875 1 78.69 278 PRO B N 1
ATOM 4633 C CA . PRO B 1 278 ? -12.703 -2.643 -12.508 1 78.69 278 PRO B CA 1
ATOM 4634 C C . PRO B 1 278 ? -13.172 -3.787 -13.398 1 78.69 278 PRO B C 1
ATOM 4636 O O . PRO B 1 278 ? -14.109 -4.512 -13.055 1 78.69 278 PRO B O 1
ATOM 4639 N N . PHE B 1 279 ? -12.539 -3.945 -14.445 1 80.12 279 PHE B N 1
ATOM 4640 C CA . PHE B 1 279 ? -12.992 -4.938 -15.414 1 80.12 279 PHE B CA 1
ATOM 4641 C C . PHE B 1 279 ? -12.203 -6.23 -15.281 1 80.12 279 PHE B C 1
ATOM 4643 O O . PHE B 1 279 ? -12.391 -7.164 -16.062 1 80.12 279 PHE B O 1
ATOM 4650 N N . ASN B 1 280 ? -11.43 -6.199 -14.297 1 88.25 280 ASN B N 1
ATOM 4651 C CA . ASN B 1 280 ? -10.594 -7.379 -14.086 1 88.25 280 ASN B CA 1
ATOM 4652 C C . ASN B 1 280 ? -10.547 -7.77 -12.609 1 88.25 280 ASN B C 1
ATOM 4654 O O . ASN B 1 280 ? -9.484 -7.742 -11.992 1 88.25 280 ASN B O 1
ATOM 4658 N N . PRO B 1 281 ? -11.742 -8.203 -12.148 1 92.44 281 PRO B N 1
ATOM 4659 C CA . PRO B 1 281 ? -11.812 -8.492 -10.711 1 92.44 281 PRO B CA 1
ATOM 4660 C C . PRO B 1 281 ? -10.938 -9.68 -10.305 1 92.44 281 PRO B C 1
ATOM 4662 O O . PRO B 1 281 ? -10.844 -10.664 -11.039 1 92.44 281 PRO B O 1
ATOM 4665 N N . THR B 1 282 ? -10.328 -9.531 -9.156 1 95.19 282 THR B N 1
ATOM 4666 C CA . THR B 1 282 ? -9.445 -10.57 -8.625 1 95.19 282 THR B CA 1
ATOM 4667 C C . THR B 1 282 ? -10.234 -11.57 -7.781 1 95.19 282 THR B C 1
ATOM 4669 O O . THR B 1 282 ? -11.008 -11.18 -6.906 1 95.19 282 THR B O 1
ATOM 4672 N N . SER B 1 283 ? -10.109 -12.773 -8.062 1 96.12 283 SER B N 1
ATOM 4673 C CA . SER B 1 283 ? -10.547 -13.883 -7.215 1 96.12 283 SER B CA 1
ATOM 4674 C C . SER B 1 283 ? -9.352 -14.586 -6.574 1 96.12 283 SER B C 1
ATOM 4676 O O . SER B 1 283 ? -8.25 -14.555 -7.113 1 96.12 283 SER B O 1
ATOM 4678 N N . ILE B 1 284 ? -9.617 -15.172 -5.379 1 96.88 284 ILE B N 1
ATOM 4679 C CA . ILE B 1 284 ? -8.578 -15.867 -4.637 1 96.88 284 ILE B CA 1
ATOM 4680 C C . ILE B 1 284 ? -8.859 -17.359 -4.621 1 96.88 284 ILE B C 1
ATOM 4682 O O . ILE B 1 284 ? -10 -17.781 -4.391 1 96.88 284 ILE B O 1
ATOM 4686 N N . ALA B 1 285 ? -7.898 -18.188 -4.945 1 97.81 285 ALA B N 1
ATOM 4687 C CA . ALA B 1 285 ? -7.926 -19.625 -4.723 1 97.81 285 ALA B CA 1
ATOM 4688 C C . ALA B 1 285 ? -6.68 -20.078 -3.967 1 97.81 285 ALA B C 1
ATOM 4690 O O . ALA B 1 285 ? -5.57 -19.625 -4.242 1 97.81 285 ALA B O 1
ATOM 4691 N N . VAL B 1 286 ? -6.891 -20.906 -2.994 1 98.19 286 VAL B N 1
ATOM 4692 C CA . VAL B 1 286 ? -5.789 -21.453 -2.207 1 98.19 286 VAL B CA 1
ATOM 4693 C C . VAL B 1 286 ? -5.824 -22.969 -2.246 1 98.19 286 VAL B C 1
ATOM 4695 O O . VAL B 1 286 ? -6.875 -23.578 -2.039 1 98.19 286 VAL B O 1
ATOM 4698 N N . TRP B 1 287 ? -4.676 -23.516 -2.547 1 98.69 287 TRP B N 1
ATOM 4699 C CA . TRP B 1 287 ? -4.559 -24.969 -2.492 1 98.69 287 TRP B CA 1
ATOM 4700 C C . TRP B 1 287 ? -3.201 -25.375 -1.938 1 98.69 287 TRP B C 1
ATOM 4702 O O . TRP B 1 287 ? -2.307 -24.547 -1.779 1 98.69 287 TRP B O 1
ATOM 4712 N N . ARG B 1 288 ? -3.061 -26.641 -1.555 1 98.12 288 ARG B N 1
ATOM 4713 C CA . ARG B 1 288 ? -1.802 -27.219 -1.081 1 98.12 288 ARG B CA 1
ATOM 4714 C C . ARG B 1 288 ? -1.601 -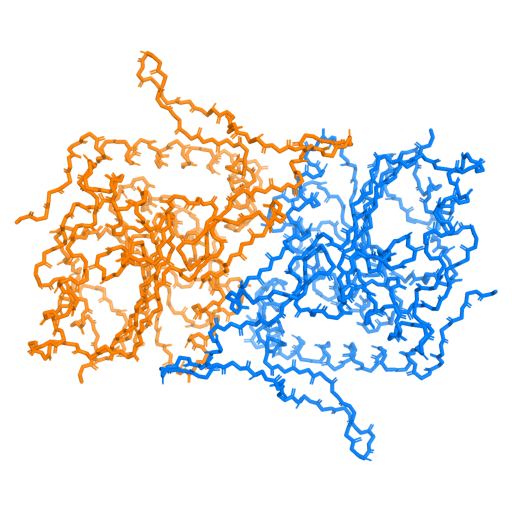28.625 -1.618 1 98.12 288 ARG B C 1
ATOM 4716 O O . ARG B 1 288 ? -2.525 -29.219 -2.172 1 98.12 288 ARG B O 1
ATOM 4723 N N . THR B 1 289 ? -0.39 -29.047 -1.455 1 97.56 289 THR B N 1
ATOM 4724 C CA . THR B 1 289 ? -0.092 -30.438 -1.775 1 97.56 289 THR B CA 1
ATOM 4725 C C . THR B 1 289 ? -0.865 -31.391 -0.858 1 97.56 289 THR B C 1
ATOM 4727 O O . THR B 1 289 ? -1.344 -30.969 0.202 1 97.56 289 THR B O 1
ATOM 4730 N N . VAL B 1 290 ? -0.997 -32.625 -1.292 1 93.25 290 VAL B N 1
ATOM 4731 C CA . VAL B 1 290 ? -1.701 -33.656 -0.569 1 93.25 290 VAL B CA 1
ATOM 4732 C C . VAL B 1 290 ? -0.833 -34.188 0.579 1 93.25 290 VAL B C 1
ATOM 4734 O O . VAL B 1 290 ? 0.387 -34.281 0.438 1 93.25 290 VAL B O 1
#

Foldseek 3Di:
DWDFDPVLVVVVQVQLLVLLVQLVVVVVVPDQALLVSVVVSVVLVLFWDWDQDPVRDTDTDGDDAPADADPVDRHGQWGWADAQQDIDIDGSPDWDDPLVVVLVVCVVDPAQEEEEEAQQLPNSVVVNCVPRSDQRHAYEYEHAHPSRQVNNVVNVVSVVSHNYDYYHADQQDGDDDPPDDRDAAYEYEYAARQQSILDGDLCSLLRQQPNHNKYKYKYFFQCQLVPDNRYDLSVLLVVVSVVNSTPNCVVVSVVVCCVVQSKPWDDKAHQHIRHPDRNTGIIITMIMGD/DFDFDPVLVVVVQVQLLVLLVQLVVVVVVDDQALLVSVVVSVVLVLFWDWDQDPVRDTDTDGDDAPADADPVDRHGQWGWADAQQDIDIDGSPDWDDPLVVVLVVCVVDPAQEEEEEQCQLPNSVVVNCVPRSDQRHAYEYEHAHPSRQVNNVVNVVSVVSHNYDYYHADQQDGDDDPPDDRDAAYEYEYAARQQSILDGDLCSLLRQQPNHNKYKYKYFFQCQLVPDNRYDLSVLLVVVSVVNSTPNCVVVSVVVCCVVQSKPKDDKAHQHIGHPDNNTGIIITMIMGD

Secondary structure (DSSP, 8-state):
-----HHHHHHHHHHHHHHHHHHHHHHHTT--SHHHHHHHHHHHHHHEEEEE-TTS-EEEEE----S-B-TTSS-BSEEEEEETTEEEEEETTEEE-HHHHHHHHHTTS--SEEEEES-TTTHHHHHHHHTTS-SS-EEEEEESSHHHHHHHHHHHHT-TTSEEEEEE--TTS----TT----SEEEEEEES-GGGSS---TTHHHHHHTSSSEEEEEEEES-GGGT---SHHHHHHHHHHHHHT-S-SHHHHHHHHHHTTS-EEEEEESS----S-TTS--EEEEEE--/-----HHHHHHHHHHHHHHHHHHHHHHHTT--SHHHHHHHHHHHHHHEEEEE-TTS-EEEEE----S-B-TTSS-BSEEEEEETTEEEEEETTEEE-HHHHHHHHHTTS--SEEEEES-TTTHHHHHHHHTTS-SS-EEEEEESSHHHHHHHHHHHHT-TTSEEEEEE--TTS----TT----SEEEEEEES-GGGSS---TTHHHHHHTSSSEEEEEEEES-GGGT---SHHHHHHHHHHHHHT-S-SHHHHHHHHHHTTS-EEEEEESS----S-TTS--EEEEEE--

Nearest PDB structures (foldseek):
  5thy-assembly2_B  TM=5.461E-01  e=1.422E-06  Moorena producens 3L
  5mpt-assembly1_A  TM=5.795E-01  e=9.066E-06  Monascus purpureus
  8k1f-assembly1_A  TM=6.063E-01  e=3.683E-04  Fusobacterium nucleatum subsp. nucleatum ATCC 25586
  1dl5-assembly1_A  TM=4.377E-01  e=5.778E-05  Thermotoga maritima
  2yxl-assembly1_A  TM=4.134E-01  e=7.106E-04  Pyrococcus horikoshii OT3

InterPro domains:
  IPR029063 S-adenosyl-L-methionine-dependent methyltransferase superfamily [G3DSA:3.40.50.150] (44-267)
  IPR029063 S-adenosyl-L-methionine-dependent methyltransferase superfamily [SSF53335] (92-208)

pLDDT: mean 92.13, std 7.6, range [35.94, 98.88]

Radius of gyration: 24.13 Å; Cα contacts (8 Å, |Δi|>4): 1244; chains: 2; bounding box: 47×72×72 Å